Protein 6GH8 (pdb70)

Solvent-accessible surface area: 24802 Å² total; per-residue (Å²): 207,33,22,49,86,91,142,143,28,0,10,22,8,40,59,68,76,124,129,30,145,27,97,14,7,52,85,102,110,7,68,84,73,13,126,99,4,29,41,40,18,141,120,11,44,156,124,1,38,121,31,32,16,6,0,7,12,6,2,23,18,70,76,102,96,29,3,4,3,1,21,0,22,152,70,0,43,65,86,0,41,92,0,0,61,72,67,13,106,98,9,129,15,50,72,114,85,17,0,12,10,42,4,37,78,114,112,55,40,156,226,75,95,126,24,32,39,143,51,68,0,119,111,45,14,144,4,53,0,32,47,40,85,143,93,3,58,46,134,27,98,0,92,15,31,0,61,9,57,99,121,118,48,87,0,14,0,58,22,63,117,94,6,50,0,0,60,12,98,20,150,41,0,17,0,6,0,46,34,15,72,50,107,98,16,113,92,63,12,84,46,21,3,68,139,25,12,107,78,16,88,1,70,36,25,48,0,5,0,52,0,24,6,26,108,36,51,51,2,4,0,0,10,1,82,16,51,37,104,227,215,45,27,72,74,126,140,149,32,2,21,20,6,34,57,69,81,116,131,28,136,34,110,16,8,50,90,101,115,6,70,86,65,12,132,110,2,26,61,51,12,171,127,6,46,162,124,2,37,104,29,33,15,9,0,5,9,9,2,21,26,74,78,95,99,28,2,3,2,0,21,0,20,146,76,1,45,77,118,0,45,120,1,1,64,84,60,28,110,101,8,122,13,50,63,114,88,16,0,14,2,30,1,40,74,128,105,56,34,185,236,71,82,124,25,27,38,142,42,60,1,149,113,51,12,138,3,52,0,28,45,38,94,138,94,2,56,44,131,32,92,0,87,14,31,0,58,9,49,98,120,119,44,79,0,14,0,58,23,66,117,99,6,51,0,0,61,10,92,21,145,44,0,18,0,8,0,43,32,14,65,54,115,96,16,115,88,64,11,91,47,21,2,70,139,25,11,105,74,20,87,1,82,34,22,58,0,6,0,55,0,27,6,20,108,28,55,53,2,4,0,0,15,2,86,18,58,42,93,221

Foldseek 3Di:
DQWDWDDLKIKHKDKFADDDPFDADPLVLLCVQDVVVNVVVVVLVVQLPDADPPWGWGFDSDDQWGKTKTAAAPVSQPSNQSSSCVRDVPDHDDHNIMIMITIGNRHGDD/DPDPAEEEEEFQPKDKHWAVPAQFWHDAFDKYKYKYFYPDWVWKKKKAWDQAAAFDDDVLPAWWKWKAADDDPPHHTPDIDHHRGDDHMDIHPTGMMMMITGHHDDDTHSHIMMMMHIDD/DQWDFDDLKIKDKDKFQDDDPFAADDLVLLCVLPVVVSVVVVVLVVQLPDADPPWGWGFDSDDQWGKTKTACAPVSQVSNQSSVCVRDPPDHYDHNIMIMITMHNRDGDD/DPDQAEEEEEFQPKDKHWAVPAQPWHDAFDKYKYKYFYPDWVWKKKKAWDFAAAFDDDVLPAWWKWKAAAGDPPGHTPDIDHHRGDDGMDIHPIGMMMMITGHHHDDIHSHIMMMMHIDD

Secondary structure (DSSP, 8-state):
---SS-EEEETTS-EEEE-TTTTSPPPSS-EEEEEEE-SSTT--EEEEE-S--BB--STTSSSEEEEEESSSTTSEEEEEE-BSS----EE-SSSEEEEEEE--SS----B-EEEEEE--/--EEE-SS-EEEEEEE-SPP-PEEP-HHHHHHH-HHHHHHHHHHHHHH----TTS-EEE---SSSEEEEEEE-TTHHHHHHHHHHHH-SS----TTEEEEEEEESS----/---SS-EEEETTS-EEEE-TTTTSPPPSS-EEEEEEE-SSTT--EEEEE-S--BB--STTSSSEEEEESSSSTTSPEEEEE-BSS----EE-SSSEEEEEEE--SS----B-EEEEEE--/--EEE-SS-EEEEEEE-SPP-PEEP-HHHHHHH-HHHHHHHHHHHHHH----TTS-EEE---SSSEEEEEEE-TTHHHHHHHHHHHH-SS----SSEEEEEEEESS----

Organism: Homo sapiens (NCBI:txid9606)

GO terms:
  GO:0042802 identical protein binding (F, IPI)
  GO:0005576 extracellular region (C, EXP)
  GO:0005021 vascular endothelial growth factor receptor activity (F, TAS)
  GO:0016020 membrane (C, TAS)
  GO:0038023 signaling receptor activity (F, TAS)
  GO:0007411 axon guidance (P, TAS)
  GO:0005886 plasma membrane (C, TAS)
  GO:0005515 protein binding (F, IPI)
  GO:0001938 positive regulation of endothelial cell proliferation (P, TAS)
  GO:0010595 positive regulation of endothelial cell migration (P, TAS)
  GO:0019838 growth factor binding (F, TAS)

InterPro domains:
  IPR000421 Coagulation factor 5/8, C-terminal domain [PF00754] (292-424)
  IPR000421 Coagulation factor 5/8, C-terminal domain [PF00754] (449-589)
  IPR000421 Coagulation factor 5/8, C-terminal domain [PS01285] (317-346)
  IPR000421 Coagulation factor 5/8, C-terminal domain [PS01285] (473-505)
  IPR000421 Coagulation factor 5/8, C-terminal domain [PS01286] (411-427)
  IPR000421 Coagulation factor 5/8, C-terminal domain [PS01286] (575-592)
  IPR000421 Coagulation factor 5/8, C-terminal domain [PS50022] (277-427)
  IPR000421 Coagulation factor 5/8, C-terminal domain [PS50022] (434-592)
  IPR000421 Coagulation factor 5/8, C-terminal domain [SM00231] (276-427)
  IPR000421 Coagulation factor 5/8, C-terminal domain [SM00231] (433-592)
  IPR000421 Coagulation factor 5/8, C-terminal domain [cd00057] (280-426)
  IPR000421 Coagulation factor 5/8, C-terminal domain [cd0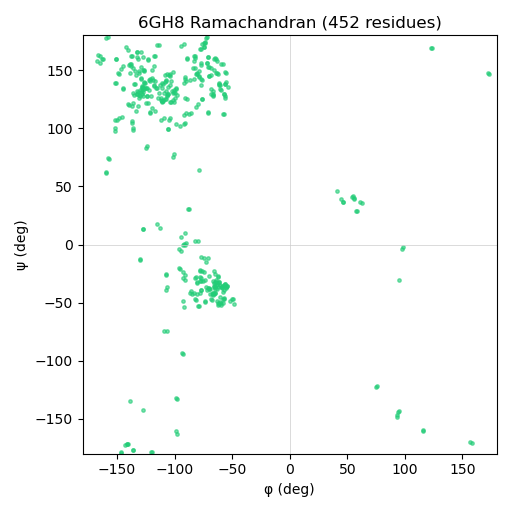0057] (438-591)
  IPR000859 CUB domain [PF00431] (28-139)
  IPR000859 CUB domain [PF00431] (149-264)
  IPR000859 CUB domain [PS01180] (28-142)
  IPR000859 CUB domain [PS01180] (149-267)
  IPR000859 CUB domain [SM00042] (28-142)
  IPR000859 CUB domain [SM00042] (149-267)
  IPR000859 CUB domain [cd00041] (28-141)
  IPR000859 CUB domain [cd00041] (149-265)

B-factor: mean 74.28, std 24.52, range [23.92, 210.05]

Nearest PDB structures (foldseek):
  6gh8-assembly2_C  TM=1.008E+00  e=5.797E-25  Homo sapiens
  2qql-assembly1_A  TM=9.883E-01  e=3.491E-21  Homo sapiens
  2qqk-assembly1_A  TM=9.913E-01  e=2.474E-20  Homo sapiens
  4gza-assembly1_H-2  TM=9.848E-01  e=1.411E-16  Mus musculus
  7m0r-assembly1_F  TM=9.888E-01  e=5.802E-16  Mus musculus

Sequence (460 aa):
QHCIQHNHSSITFSLLTNKSDLEKCNFTRLQAVDRVIFDLFREFHHRVGDFPVTSDLKCSHNTSYRVIEYEVTKESLPRLQEAVSTLFPDLHLSEDRFLQIQAHDDKNCTLGSPCGGRLNSKDAGYITSPGYPQDYPSHQNCEWIVYAPEPNQKIVLNFNPHFEIEKHDCKYDFIEIRDGDSESADLLGKHCGNIAPPTIISSGSMLYIRFTSDYARQGAGFSLRYEIFKQHCIQHNHSSITFSLLTNKSDLEKCNFTRLQAVDRVIFDLFREFHHRVGDFPVTSDLKCSHNTSYRVIEYEVTKESLPRLQEAVSTLFPDLHLSEDRFLQIQAHDDKNCTLGSPCGGRLNSKDAGYITSPGYPQDY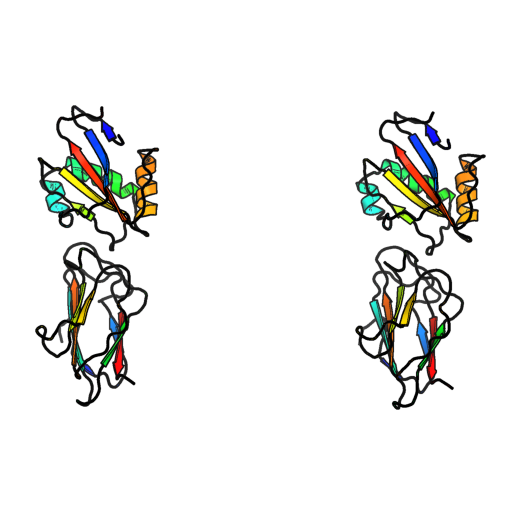PSHQNCEWIVYAPEPNQKIVLNFNPHFEIEKHDCKYDFIEIRDGDSESADLLGKHCGNIAPPTIISSGSMLYIRFTSDYARQGAGFSLRYEIFK

CATH classification: 2.60.120.290

Radius of gyration: 45.16 Å; Cα contacts (8 Å, |Δi|>4): 1069; chains: 4; bounding box: 104×72×84 Å

Structure (mmCIF, N/CA/C/O backbone):
data_6GH8
#
_entry.id   6GH8
#
_cell.length_a   141.808
_cell.length_b   59.294
_cell.length_c   83.567
_cell.angle_alpha   90.00
_cell.angle_beta   90.00
_cell.angle_gamma   90.00
#
_symmetry.space_group_name_H-M   'P 21 21 2'
#
loop_
_entity.id
_entity.type
_entity.pdbx_description
1 polymer Glycoprotein
2 polymer Neuropilin-2
3 non-polymer 2-acetamido-2-deoxy-beta-D-glucopyranose
4 non-polymer 'CALCIUM ION'
5 water water
#
loop_
_atom_site.group_PDB
_atom_site.id
_atom_site.type_symbol
_atom_site.label_atom_id
_atom_site.label_alt_id
_atom_site.label_comp_id
_atom_site.label_asym_id
_atom_site.label_entity_id
_atom_site.label_seq_id
_atom_site.pdbx_PDB_ins_code
_atom_site.Cartn_x
_atom_site.Cartn_y
_atom_site.Cartn_z
_atom_site.occupancy
_atom_site.B_iso_or_equiv
_atom_site.auth_seq_id
_atom_site.auth_comp_id
_atom_site.auth_asym_id
_atom_site.auth_atom_id
_atom_site.pdbx_PDB_model_num
ATOM 1 N N . GLN A 1 27 ? 92.723 -0.781 66.054 1.00 86.37 87 GLN D N 1
ATOM 2 C CA . GLN A 1 27 ? 91.530 -0.427 66.816 1.00 85.53 87 GLN D CA 1
ATOM 3 C C . GLN A 1 27 ? 90.624 -1.637 67.021 1.00 82.43 87 GLN D C 1
ATOM 4 O O . GLN A 1 27 ? 90.392 -2.067 68.153 1.00 83.02 87 GLN D O 1
ATOM 10 N N . HIS A 1 28 ? 90.125 -2.188 65.915 1.00 81.61 88 HIS D N 1
ATOM 11 C CA . HIS A 1 28 ? 89.274 -3.372 65.945 1.00 80.91 88 HIS D CA 1
ATOM 12 C C . HIS A 1 28 ? 90.191 -4.588 65.952 1.00 80.90 88 HIS D C 1
ATOM 13 O O . HIS A 1 28 ? 90.892 -4.860 64.972 1.00 81.52 88 HIS D O 1
ATOM 20 N N . CYS A 1 29 ? 90.181 -5.310 67.064 1.00 83.82 89 CYS D N 1
ATOM 21 C CA . CYS A 1 29 ? 91.180 -6.323 67.347 1.00 90.97 89 CYS D CA 1
ATOM 22 C C . CYS A 1 29 ? 90.683 -7.254 68.446 1.00 89.56 89 CYS D C 1
ATOM 23 O O . CYS A 1 29 ? 89.792 -6.907 69.228 1.00 83.72 89 CYS D O 1
ATOM 26 N N . ILE A 1 30 ? 91.287 -8.442 68.496 1.00 90.92 90 ILE D N 1
ATOM 27 C CA . ILE A 1 30 ? 91.037 -9.425 69.545 1.00 91.74 90 ILE D CA 1
ATOM 28 C C . ILE A 1 30 ? 92.373 -9.824 70.156 1.00 93.52 90 ILE D C 1
ATOM 29 O O . ILE A 1 30 ? 93.396 -9.860 69.464 1.00 93.33 90 ILE D O 1
ATOM 34 N N . GLN A 1 31 ? 92.379 -9.980 71.477 1.00 95.60 91 GLN D N 1
ATOM 35 C CA . GLN A 1 31 ? 93.585 -10.193 72.267 1.00 97.69 91 GLN D CA 1
ATOM 36 C C . GLN A 1 31 ? 93.722 -11.662 72.645 1.00 100.98 91 GLN D C 1
ATOM 37 O O . GLN A 1 31 ? 92.772 -12.264 73.156 1.00 99.79 91 GLN D O 1
ATOM 43 N N . HIS A 1 32 ? 94.916 -12.223 72.436 1.00 106.78 92 HIS D N 1
ATOM 44 C CA . HIS A 1 32 ? 95.211 -13.555 72.947 1.00 111.99 92 HIS D CA 1
ATOM 45 C C . HIS A 1 32 ? 96.510 -13.456 73.734 1.00 118.33 92 HIS D C 1
ATOM 46 O O . HIS A 1 32 ? 96.741 -12.433 74.387 1.00 116.46 92 HIS D O 1
ATOM 53 N N . ASN A 1 33 ? 97.380 -14.462 73.676 1.00 125.25 93 ASN D N 1
ATOM 54 C CA . ASN A 1 33 ? 98.452 -14.585 74.666 1.00 133.52 93 ASN D CA 1
ATOM 55 C C . ASN A 1 33 ? 99.716 -14.007 74.037 1.00 141.32 93 ASN D C 1
ATOM 56 O O . ASN A 1 33 ? 100.374 -14.671 73.232 1.00 146.76 93 ASN D O 1
ATOM 61 N N . HIS A 1 34 ? 100.079 -12.784 74.452 1.00 140.34 94 HIS D N 1
ATOM 62 C CA . HIS A 1 34 ? 101.106 -11.996 73.770 1.00 141.64 94 HIS D CA 1
ATOM 63 C C . HIS A 1 34 ? 100.972 -12.108 72.258 1.00 140.16 94 HIS D C 1
ATOM 64 O O . HIS A 1 34 ? 101.965 -12.314 71.553 1.00 143.96 94 HIS D O 1
ATOM 71 N N . SER A 1 35 ? 99.747 -11.968 71.756 1.00 134.70 95 SER D N 1
ATOM 72 C CA . SER A 1 35 ? 99.503 -11.882 70.323 1.00 128.23 95 SER D CA 1
ATOM 73 C C . SER A 1 35 ? 98.094 -11.367 70.101 1.00 116.17 95 SER D C 1
ATOM 74 O O . SER A 1 35 ? 97.222 -11.501 70.961 1.00 114.04 95 SER D O 1
ATOM 77 N N . SER A 1 36 ? 97.884 -10.782 68.927 1.00 91.19 96 SER D N 1
ATOM 78 C CA . SER A 1 36 ? 96.635 -10.110 68.618 1.00 89.65 96 SER D CA 1
ATOM 79 C C . SER A 1 36 ? 96.309 -10.255 67.139 1.00 82.06 96 SER D C 1
ATOM 80 O O . SER A 1 36 ? 97.207 -10.387 66.293 1.00 80.98 96 SER D O 1
ATOM 83 N N . ILE A 1 37 ? 95.006 -10.242 66.839 1.00 77.22 97 ILE D N 1
ATOM 84 C CA . ILE A 1 37 ? 94.498 -10.367 65.476 1.00 79.79 97 ILE D CA 1
ATOM 85 C C . ILE A 1 37 ? 93.685 -9.111 65.224 1.00 81.94 97 ILE D C 1
ATOM 86 O O . ILE A 1 37 ? 92.636 -8.910 65.854 1.00 81.65 97 ILE D O 1
ATOM 91 N N . THR A 1 38 ? 94.157 -8.267 64.316 1.00 83.91 98 THR D N 1
ATOM 92 C CA . THR A 1 38 ? 93.513 -6.989 64.032 1.00 82.88 98 THR D CA 1
ATOM 93 C C . THR A 1 38 ? 92.732 -7.073 62.725 1.00 82.78 98 THR D C 1
ATOM 94 O O . THR A 1 38 ? 93.190 -7.685 61.759 1.00 81.93 98 THR D O 1
ATOM 98 N N . PHE A 1 39 ? 91.553 -6.456 62.701 1.00 80.75 99 PHE D N 1
ATOM 99 C CA . PHE A 1 39 ? 90.746 -6.335 61.492 1.00 80.06 99 PHE D CA 1
ATOM 100 C C . PHE A 1 39 ? 90.812 -4.894 60.997 1.00 80.54 99 PHE D C 1
ATOM 101 O O . PHE A 1 39 ? 90.566 -3.955 61.761 1.00 85.57 99 PHE D O 1
ATOM 109 N N . SER A 1 40 ? 91.147 -4.720 59.721 1.00 77.80 100 SER D N 1
ATOM 110 C CA . SER A 1 40 ? 91.363 -3.391 59.173 1.00 75.31 100 SER D CA 1
ATOM 111 C C . SER A 1 40 ? 90.724 -3.289 57.795 1.00 70.25 100 SER D C 1
ATOM 112 O O . SER A 1 40 ? 90.530 -4.288 57.096 1.00 70.83 100 SER D O 1
ATOM 115 N N . LEU A 1 41 ? 90.398 -2.055 57.414 1.00 62.53 101 LEU D N 1
ATOM 116 C CA . LEU A 1 41 ? 89.836 -1.736 56.108 1.00 57.73 101 LEU D CA 1
ATOM 117 C C . LEU A 1 41 ? 90.883 -0.969 55.312 1.00 63.26 101 LEU D C 1
ATOM 118 O O . LEU A 1 41 ? 91.367 0.076 55.764 1.00 76.08 101 LEU D O 1
ATOM 123 N N . LEU A 1 42 ? 91.227 -1.481 54.135 1.00 54.31 102 LEU D N 1
ATOM 124 C CA . LEU A 1 42 ? 92.208 -0.855 53.265 1.00 59.42 102 LEU D CA 1
ATOM 125 C C . LEU A 1 42 ? 91.585 -0.577 51.902 1.00 62.06 102 LEU D C 1
ATOM 126 O O . LEU A 1 42 ? 90.571 -1.170 51.522 1.00 64.48 102 LEU D O 1
ATOM 131 N N . THR A 1 43 ? 92.205 0.347 51.172 1.00 57.92 103 THR D N 1
ATOM 132 C CA . THR A 1 43 ? 91.665 0.838 49.911 1.00 61.38 103 THR D CA 1
ATOM 133 C C . THR A 1 43 ? 92.411 0.344 48.686 1.00 52.98 103 THR D C 1
ATOM 134 O O . THR A 1 43 ? 91.781 0.047 47.669 1.00 56.38 103 THR D O 1
ATOM 138 N N . ASN A 1 44 ? 93.736 0.254 48.748 1.00 54.93 104 ASN D N 1
ATOM 139 C CA . ASN A 1 44 ? 94.515 -0.103 47.572 1.00 63.76 104 ASN D CA 1
ATOM 140 C C . ASN A 1 44 ? 94.506 -1.610 47.357 1.00 65.01 104 ASN D C 1
ATOM 141 O O . ASN A 1 44 ? 94.448 -2.397 48.307 1.00 61.21 104 ASN D O 1
ATOM 146 N N . LYS A 1 45 ? 94.544 -2.005 46.087 1.00 66.07 105 LYS D N 1
ATOM 147 C CA . LYS A 1 45 ? 94.616 -3.416 45.742 1.00 70.55 105 LYS D CA 1
ATOM 148 C C . LYS A 1 45 ? 95.952 -4.002 46.177 1.00 77.07 105 LYS D C 1
ATOM 149 O O . LYS A 1 45 ? 97.015 -3.456 45.864 1.00 85.28 105 LYS D O 1
ATOM 155 N N . SER A 1 46 ? 95.895 -5.109 46.908 1.00 72.97 106 SER D N 1
ATOM 156 C CA . SER A 1 46 ? 97.098 -5.818 47.307 1.00 74.10 106 SER D CA 1
ATOM 157 C C . SER A 1 46 ? 97.580 -6.718 46.174 1.00 71.80 106 SER D C 1
ATOM 158 O O . SER A 1 46 ? 96.832 -7.062 45.254 1.00 67.96 106 SER D O 1
ATOM 161 N N . ASP A 1 47 ? 98.853 -7.094 46.250 1.00 76.68 107 ASP D N 1
ATOM 162 C CA . ASP A 1 47 ? 99.470 -7.988 45.282 1.00 76.51 107 ASP D CA 1
ATOM 163 C C . ASP A 1 47 ? 99.371 -9.449 45.697 1.00 68.48 107 ASP D C 1
ATOM 164 O O . ASP A 1 47 ? 100.011 -10.301 45.074 1.00 72.63 107 ASP D O 1
ATOM 169 N N . LEU A 1 48 ? 98.593 -9.751 46.733 1.00 65.53 108 LEU D N 1
ATOM 170 C CA . LEU A 1 48 ? 98.473 -11.116 47.224 1.00 74.60 108 LEU D CA 1
ATOM 171 C C . LEU A 1 48 ? 97.810 -12.013 46.184 1.00 79.22 108 LEU D C 1
ATOM 172 O O . LEU A 1 48 ? 96.993 -11.564 45.375 1.00 82.36 108 LEU D O 1
ATOM 177 N N . GLU A 1 49 ? 98.179 -13.294 46.204 1.00 79.46 109 GLU D N 1
ATOM 178 C CA . GLU A 1 49 ? 97.583 -14.288 45.323 1.00 74.48 109 GLU D CA 1
ATOM 179 C C . GLU A 1 49 ? 96.433 -15.000 46.035 1.00 64.88 109 GLU D C 1
ATOM 180 O O . GLU A 1 49 ? 96.232 -14.851 47.241 1.00 65.19 109 GLU D O 1
ATOM 186 N N . LYS A 1 50 ? 95.683 -15.800 45.272 1.00 59.24 110 LYS D N 1
ATOM 187 C CA . LYS A 1 50 ? 94.557 -16.539 45.831 1.00 54.88 110 LYS D CA 1
ATOM 188 C C . LYS A 1 50 ? 95.009 -17.406 46.996 1.00 56.48 110 LYS D C 1
ATOM 189 O O . LYS A 1 50 ? 96.143 -17.890 47.041 1.00 59.88 110 LYS D O 1
ATOM 195 N N . CYS A 1 51 ? 94.111 -17.589 47.954 1.00 55.04 111 CYS D N 1
ATOM 196 C CA . CYS A 1 51 ? 94.394 -18.486 49.059 1.00 63.45 111 CYS D CA 1
ATOM 197 C C . CYS A 1 51 ? 94.480 -19.916 48.551 1.00 62.23 111 CYS D C 1
ATOM 198 O O . CYS A 1 51 ? 93.628 -20.363 47.778 1.00 52.97 111 CYS D O 1
ATOM 201 N N . ASN A 1 52 ? 95.530 -20.613 48.972 1.00 70.42 112 ASN D N 1
ATOM 202 C CA . ASN A 1 52 ? 95.680 -22.060 48.848 1.00 76.95 112 ASN D CA 1
ATOM 203 C C . ASN A 1 52 ? 95.469 -22.615 50.254 1.00 75.06 112 ASN D C 1
ATOM 204 O O . ASN A 1 52 ? 96.384 -22.596 51.082 1.00 78.60 112 ASN D O 1
ATOM 209 N N . PHE A 1 53 ? 94.255 -23.106 50.516 1.00 71.30 113 PHE D N 1
ATOM 210 C CA . PHE A 1 53 ? 93.872 -23.457 51.880 1.00 80.76 113 PHE D CA 1
ATOM 211 C C . PHE A 1 53 ? 94.685 -24.630 52.420 1.00 89.60 113 PHE D C 1
ATOM 212 O O . PHE A 1 53 ? 95.007 -24.662 53.613 1.00 95.06 113 PHE D O 1
ATOM 220 N N . THR A 1 54 ? 95.020 -25.608 51.571 1.00 90.37 114 THR D N 1
ATOM 221 C CA . THR A 1 54 ? 95.855 -26.708 52.044 1.00 97.66 114 THR D CA 1
ATOM 222 C C . THR A 1 54 ? 97.239 -26.201 52.418 1.00 93.53 114 THR D C 1
ATOM 223 O O . THR A 1 54 ? 97.792 -26.587 53.455 1.00 102.33 114 THR D O 1
ATOM 227 N N . ARG A 1 55 ? 97.802 -25.312 51.599 1.00 80.31 115 ARG D N 1
ATOM 228 C CA . ARG A 1 55 ? 99.081 -24.707 51.950 1.00 77.55 115 ARG D CA 1
ATOM 229 C C . ARG A 1 55 ? 98.936 -23.792 53.154 1.00 76.28 115 ARG D C 1
ATOM 230 O O . ARG A 1 55 ? 99.782 -23.805 54.055 1.00 76.43 115 ARG D O 1
ATOM 238 N N . LEU A 1 56 ? 97.867 -22.995 53.185 1.00 72.61 116 LEU D N 1
ATOM 239 C CA . LEU A 1 56 ? 97.668 -22.060 54.284 1.00 74.79 116 LEU D CA 1
ATOM 240 C C . LEU A 1 56 ? 97.426 -22.788 55.600 1.00 77.57 116 LEU D C 1
ATOM 241 O O . LEU A 1 56 ? 97.830 -22.298 56.661 1.00 75.92 116 LEU D O 1
ATOM 246 N N . GLN A 1 57 ? 96.772 -23.950 55.549 1.00 85.46 117 GLN D N 1
ATOM 247 C CA . GLN A 1 57 ? 96.630 -24.791 56.735 1.00 91.50 117 GLN D CA 1
ATOM 248 C C . GLN A 1 57 ? 97.982 -25.278 57.246 1.00 86.73 117 GLN D C 1
ATOM 249 O O . GLN A 1 57 ? 98.279 -25.178 58.441 1.00 90.51 117 GLN D O 1
ATOM 255 N N . ALA A 1 58 ? 98.814 -25.813 56.353 1.00 86.98 118 ALA D N 1
ATOM 256 C CA . ALA A 1 58 ? 100.054 -26.453 56.786 1.00 92.43 118 ALA D CA 1
ATOM 257 C C . ALA A 1 58 ? 101.054 -25.442 57.335 1.00 96.82 118 ALA D C 1
ATOM 258 O O . ALA A 1 58 ? 101.752 -25.725 58.316 1.00 100.45 118 ALA D O 1
ATOM 260 N N . VAL A 1 59 ? 101.132 -24.258 56.730 1.00 90.78 119 VAL D N 1
ATOM 261 C CA . VAL A 1 59 ? 102.163 -23.300 57.117 1.00 93.72 119 VAL D CA 1
ATOM 262 C C . VAL A 1 59 ? 101.804 -22.598 58.423 1.00 95.64 119 VAL D C 1
ATOM 263 O O . VAL A 1 59 ? 102.674 -22.357 59.268 1.00 101.90 119 VAL D O 1
ATOM 267 N N . ASP A 1 60 ? 100.527 -22.264 58.622 1.00 93.50 120 ASP D N 1
ATOM 268 C CA . ASP A 1 60 ? 100.116 -21.567 59.840 1.00 93.92 120 ASP D CA 1
ATOM 269 C C . ASP A 1 60 ? 98.662 -21.951 60.114 1.00 95.50 120 ASP D C 1
ATOM 270 O O . ASP A 1 60 ? 97.745 -21.405 59.492 1.00 87.06 120 ASP D O 1
ATOM 275 N N . ARG A 1 61 ? 98.465 -22.892 61.044 1.00 98.82 121 ARG D N 1
ATOM 276 C CA . ARG A 1 61 ? 97.130 -23.378 61.371 1.00 101.05 121 ARG D CA 1
ATOM 277 C C . ARG A 1 61 ? 96.326 -22.384 62.196 1.00 93.60 121 ARG D C 1
ATOM 278 O O . ARG A 1 61 ? 95.092 -22.440 62.175 1.00 89.01 121 ARG D O 1
ATOM 286 N N . VAL A 1 62 ? 96.995 -21.482 62.917 1.00 91.93 122 VAL D N 1
ATOM 287 C CA . VAL A 1 62 ? 96.286 -20.497 63.732 1.00 88.95 122 VAL D CA 1
ATOM 288 C C . VAL A 1 62 ? 95.433 -19.592 62.851 1.00 80.49 122 VAL D C 1
ATOM 289 O O . VAL A 1 62 ? 94.239 -19.395 63.106 1.00 80.09 122 VAL D O 1
ATOM 293 N N . ILE A 1 63 ? 96.032 -19.027 61.799 1.00 75.15 123 ILE D N 1
ATOM 294 C CA . ILE A 1 63 ? 95.272 -18.170 60.892 1.00 70.45 123 ILE D CA 1
ATOM 295 C C . ILE A 1 63 ? 94.191 -18.955 60.161 1.00 72.64 123 ILE D C 1
ATOM 296 O O . ILE A 1 63 ? 93.182 -18.378 59.742 1.00 68.78 123 ILE D O 1
ATOM 301 N N . PHE A 1 64 ? 94.366 -20.273 60.002 1.00 78.21 124 PHE D N 1
ATOM 302 C CA . PHE A 1 64 ? 93.393 -21.045 59.232 1.00 75.04 124 PHE D CA 1
ATOM 303 C C . PHE A 1 64 ? 92.162 -21.388 60.060 1.00 78.06 124 PHE D C 1
ATOM 304 O O . PHE A 1 64 ? 91.034 -21.297 59.564 1.00 67.81 124 PHE D O 1
ATOM 312 N N . ASP A 1 65 ? 92.352 -21.785 61.321 1.00 79.26 125 ASP D N 1
ATOM 313 C CA . ASP A 1 65 ? 91.197 -22.078 62.163 1.00 87.43 125 ASP D CA 1
ATOM 314 C C . ASP A 1 65 ? 90.463 -20.805 62.556 1.00 86.06 125 ASP D C 1
ATOM 315 O O . ASP A 1 65 ? 89.227 -20.785 62.599 1.00 88.25 125 ASP D O 1
ATOM 320 N N . LEU A 1 66 ? 91.203 -19.736 62.854 1.00 82.49 126 LEU D N 1
ATOM 321 C CA . LEU A 1 66 ? 90.588 -18.416 62.951 1.00 70.04 126 LEU D CA 1
ATOM 322 C C . LEU A 1 66 ? 89.767 -18.113 61.707 1.00 60.67 126 LEU D C 1
ATOM 323 O O . LEU A 1 66 ? 88.612 -17.682 61.795 1.00 61.68 126 LEU D O 1
ATOM 328 N N . PHE A 1 67 ? 90.363 -18.332 60.534 1.00 59.25 127 PHE D N 1
ATOM 329 C CA . PHE A 1 67 ? 89.685 -18.050 59.276 1.00 58.95 127 PHE D CA 1
ATOM 330 C C . PHE A 1 67 ? 88.370 -18.814 59.188 1.00 69.38 127 PHE D C 1
ATOM 331 O O . PHE A 1 67 ? 87.328 -18.245 58.843 1.00 71.66 127 PHE D O 1
ATOM 339 N N . ARG A 1 68 ? 88.390 -20.099 59.538 1.00 73.99 128 ARG D N 1
ATOM 340 C CA . ARG A 1 68 ? 87.197 -20.914 59.357 1.00 78.16 128 ARG D CA 1
ATOM 341 C C . ARG A 1 68 ? 86.167 -20.649 60.446 1.00 78.13 128 ARG D C 1
ATOM 342 O O . ARG A 1 68 ? 84.968 -20.884 60.237 1.00 77.46 128 ARG D O 1
ATOM 350 N N . GLU A 1 69 ? 86.598 -20.136 61.601 1.00 78.98 129 GLU D N 1
ATOM 351 C CA . GLU A 1 69 ? 85.628 -19.630 62.562 1.00 77.57 129 GLU D CA 1
ATOM 352 C C . GLU A 1 69 ? 84.943 -18.387 62.012 1.00 71.29 129 GLU D C 1
ATOM 353 O O . GLU A 1 69 ? 83.713 -18.271 62.058 1.00 70.60 129 GLU D O 1
ATOM 359 N N . PHE A 1 70 ? 85.730 -17.445 61.486 1.00 66.92 130 PHE D N 1
ATOM 360 C CA . PHE A 1 70 ? 85.159 -16.252 60.874 1.00 60.03 130 PHE D CA 1
ATOM 361 C C . PHE A 1 70 ? 84.279 -16.620 59.682 1.00 61.26 130 PHE D C 1
ATOM 362 O O . PHE A 1 70 ? 83.124 -16.186 59.586 1.00 55.96 130 PHE D O 1
ATOM 370 N N . HIS A 1 71 ? 84.821 -17.426 58.760 1.00 66.61 131 HIS D N 1
ATOM 371 C CA . HIS A 1 71 ? 84.154 -17.686 57.486 1.00 64.07 131 HIS D CA 1
ATOM 372 C C . HIS A 1 71 ? 82.807 -18.368 57.649 1.00 71.58 131 HIS D C 1
ATOM 373 O O . HIS A 1 71 ? 81.896 -18.123 56.851 1.00 72.64 131 HIS D O 1
ATOM 380 N N . HIS A 1 72 ? 82.653 -19.227 58.654 1.00 78.24 132 HIS D N 1
ATOM 381 C CA . HIS A 1 72 ? 81.353 -19.849 58.858 1.00 82.58 132 HIS D CA 1
ATOM 382 C C . HIS A 1 72 ? 80.302 -18.815 59.232 1.00 84.73 132 HIS D C 1
ATOM 383 O O . HIS A 1 72 ? 79.141 -18.921 58.816 1.00 86.42 132 HIS D O 1
ATOM 390 N N . ARG A 1 73 ? 80.689 -17.797 60.005 1.00 81.90 133 ARG D N 1
ATOM 391 C CA . ARG A 1 73 ? 79.785 -16.676 60.241 1.00 73.45 133 ARG D CA 1
ATOM 392 C C . ARG A 1 73 ? 79.511 -15.912 58.956 1.00 62.90 133 ARG D C 1
ATOM 393 O O . ARG A 1 73 ? 78.394 -15.426 58.746 1.00 66.26 133 ARG D O 1
ATOM 401 N N . VAL A 1 74 ? 80.522 -15.777 58.095 1.00 76.78 134 VAL D N 1
ATOM 402 C CA . VAL A 1 74 ? 80.330 -15.051 56.844 1.00 64.12 134 VAL D CA 1
ATOM 403 C C . VAL A 1 74 ? 79.282 -15.749 55.991 1.00 78.67 134 VAL D C 1
ATOM 404 O O . VAL A 1 74 ? 78.478 -15.098 55.313 1.00 64.87 134 VAL D O 1
ATOM 408 N N . GLY A 1 75 ? 79.264 -17.079 56.022 1.00 73.05 135 GLY D N 1
ATOM 409 C CA . GLY A 1 75 ? 78.341 -17.842 55.209 1.00 79.22 135 GLY D CA 1
ATOM 410 C C . GLY A 1 75 ? 78.723 -17.889 53.746 1.00 80.26 135 GLY D C 1
ATOM 411 O O . GLY A 1 75 ? 79.819 -18.334 53.395 1.00 80.68 135 GLY D O 1
ATOM 412 N N . ASP A 1 76 ? 77.821 -17.434 52.885 1.00 80.31 136 ASP D N 1
ATOM 413 C CA . ASP A 1 76 ? 78.035 -17.487 51.446 1.00 78.03 136 ASP D CA 1
ATOM 414 C C . ASP A 1 76 ? 78.903 -16.307 51.019 1.00 75.56 136 ASP D C 1
ATOM 415 O O . ASP A 1 76 ? 78.509 -15.149 51.191 1.00 79.86 136 ASP D O 1
ATOM 420 N N . PHE A 1 77 ? 80.078 -16.595 50.457 1.00 73.01 137 PHE D N 1
ATOM 421 C CA . PHE A 1 77 ? 80.973 -15.569 49.931 1.00 68.83 137 PHE D CA 1
ATOM 422 C C . PHE A 1 77 ? 81.027 -15.684 48.416 1.00 68.48 137 PHE D C 1
ATOM 423 O O . PHE A 1 77 ? 81.352 -16.763 47.899 1.00 73.68 137 PHE D O 1
ATOM 431 N N . PRO A 1 78 ? 80.721 -14.621 47.672 1.00 62.51 138 PRO D N 1
ATOM 432 C CA . PRO A 1 78 ? 80.624 -14.744 46.212 1.00 59.40 138 PRO D CA 1
ATOM 433 C C . PRO A 1 78 ? 81.938 -15.190 45.589 1.00 57.98 138 PRO D C 1
ATOM 434 O O . PRO A 1 78 ? 83.017 -14.731 45.968 1.00 61.36 138 PRO D O 1
ATOM 438 N N . VAL A 1 79 ? 81.836 -16.115 44.633 1.00 57.44 139 VAL D N 1
ATOM 439 C CA . VAL A 1 79 ? 83.028 -16.591 43.941 1.00 61.08 139 VAL D CA 1
ATOM 440 C C . VAL A 1 79 ? 83.681 -15.458 43.160 1.00 56.63 139 VAL D C 1
ATOM 441 O O . VAL A 1 79 ? 84.912 -15.394 43.050 1.00 56.61 139 VAL D O 1
ATOM 445 N N . THR A 1 80 ? 82.883 -14.520 42.649 1.00 56.04 140 THR D N 1
ATOM 446 C CA . THR A 1 80 ? 83.411 -13.395 41.887 1.00 59.32 140 THR D CA 1
ATOM 447 C C . THR A 1 80 ? 83.799 -12.217 42.769 1.00 53.97 140 THR D C 1
ATOM 448 O O . THR A 1 80 ? 83.719 -11.066 42.328 1.00 56.61 140 THR D O 1
ATOM 452 N N . SER A 1 81 ? 84.219 -12.478 44.003 1.00 53.42 141 SER D N 1
ATOM 453 C CA . SER A 1 81 ? 84.925 -11.511 44.828 1.00 52.90 141 SER D CA 1
ATOM 454 C C . SER A 1 81 ? 86.219 -12.157 45.288 1.00 53.47 141 SER D C 1
ATOM 455 O O . SER A 1 81 ? 86.214 -13.314 45.723 1.00 64.02 141 SER D O 1
ATOM 458 N N . ASP A 1 82 ? 87.320 -11.418 45.195 1.00 54.24 142 ASP D N 1
ATOM 459 C CA . ASP A 1 82 ? 88.622 -12.010 45.441 1.00 55.44 142 ASP D CA 1
ATOM 460 C C . ASP A 1 82 ? 88.777 -12.338 46.918 1.00 55.13 142 ASP D C 1
ATOM 461 O O . ASP A 1 82 ? 88.152 -11.725 47.785 1.00 54.40 142 ASP D O 1
ATOM 466 N N . LEU A 1 83 ? 89.600 -13.343 47.196 1.00 54.65 143 LEU D N 1
ATOM 467 C CA . LEU A 1 83 ? 89.931 -13.689 48.572 1.00 53.02 143 LEU D CA 1
ATOM 468 C C . LEU A 1 83 ? 91.356 -14.212 48.509 1.00 56.24 143 LEU D C 1
ATOM 469 O O . LEU A 1 83 ? 91.589 -15.322 48.022 1.00 67.30 143 LEU D O 1
ATOM 474 N N . LYS A 1 84 ? 92.292 -13.425 49.030 1.00 56.17 144 LYS D N 1
ATOM 475 C CA . LYS A 1 84 ? 93.716 -13.637 48.832 1.00 58.22 144 LYS D CA 1
ATOM 476 C C . LYS A 1 84 ? 94.415 -13.916 50.151 1.00 61.72 144 LYS D C 1
ATOM 477 O O . LYS A 1 84 ? 93.898 -13.609 51.227 1.00 63.15 144 LYS D O 1
ATOM 483 N N . CYS A 1 85 ? 95.617 -14.481 50.051 1.00 53.89 145 CYS D N 1
ATOM 484 C CA . CYS A 1 85 ? 96.336 -14.972 51.215 1.00 55.56 145 CYS D CA 1
ATOM 485 C C . CYS A 1 85 ? 97.802 -14.589 51.116 1.00 66.44 145 CYS D C 1
ATOM 486 O O . CYS A 1 85 ? 98.349 -14.408 50.025 1.00 63.76 145 CYS D O 1
ATOM 489 N N . SER A 1 86 ? 98.429 -14.482 52.284 1.00 63.67 146 SER D N 1
ATOM 490 C CA . SER A 1 86 ? 99.856 -14.211 52.367 1.00 64.34 146 SER D CA 1
ATOM 491 C C . SER A 1 86 ? 100.681 -15.478 52.183 1.00 70.76 146 SER D C 1
ATOM 492 O O . SER A 1 86 ? 101.662 -15.483 51.432 1.00 74.17 146 SER D O 1
ATOM 495 N N . HIS A 1 87 ? 100.308 -16.551 52.887 1.00 73.99 147 HIS D N 1
ATOM 496 C CA . HIS A 1 87 ? 101.146 -17.744 53.022 1.00 75.45 147 HIS D CA 1
ATOM 497 C C . HIS A 1 87 ? 102.525 -17.390 53.575 1.00 84.88 147 HIS D C 1
ATOM 498 O O . HIS A 1 87 ? 103.548 -17.928 53.145 1.00 90.01 147 HIS D O 1
ATOM 505 N N . ASN A 1 88 ? 102.548 -16.471 54.539 1.00 86.24 148 ASN D N 1
ATOM 506 C CA . ASN A 1 88 ? 103.768 -16.040 55.204 1.00 91.34 148 ASN D CA 1
ATOM 507 C C . ASN A 1 88 ? 103.564 -16.078 56.710 1.00 93.75 148 ASN D C 1
ATOM 508 O O . ASN A 1 88 ? 102.457 -15.858 57.208 1.00 96.70 148 ASN D O 1
ATOM 513 N N . THR A 1 89 ? 104.647 -16.374 57.428 1.00 96.06 149 THR D N 1
ATOM 514 C CA . THR A 1 89 ? 104.630 -16.409 58.885 1.00 92.47 149 THR D CA 1
ATOM 515 C C . THR A 1 89 ? 105.039 -15.080 59.504 1.00 93.04 149 THR D C 1
ATOM 516 O O . THR A 1 89 ? 104.624 -14.772 60.627 1.00 93.02 149 THR D O 1
ATOM 520 N N . SER A 1 90 ? 105.880 -14.305 58.819 1.00 92.26 150 SER D N 1
ATOM 521 C CA . SER A 1 90 ? 106.223 -12.975 59.306 1.00 95.33 150 SER D CA 1
ATOM 522 C C . SER A 1 90 ? 105.143 -11.958 58.966 1.00 89.98 150 SER D C 1
ATOM 523 O O . SER A 1 90 ? 104.911 -11.023 59.739 1.00 89.92 150 SER D O 1
ATOM 526 N N . TYR A 1 91 ? 104.481 -12.127 57.824 1.00 86.43 151 TYR D N 1
ATOM 527 C CA . TYR A 1 91 ? 103.392 -11.264 57.369 1.00 82.87 151 TYR D CA 1
ATOM 528 C C . TYR A 1 91 ? 102.189 -12.162 57.107 1.00 77.91 151 TYR D C 1
ATOM 529 O O . TYR A 1 91 ? 101.939 -12.569 55.973 1.00 77.93 151 TYR D O 1
ATOM 538 N N . ARG A 1 92 ? 101.449 -12.476 58.165 1.00 79.75 152 ARG D N 1
ATOM 539 C CA . ARG A 1 92 ? 100.317 -13.398 58.089 1.00 75.95 152 ARG D CA 1
ATOM 540 C C . ARG A 1 92 ? 99.029 -12.603 57.900 1.00 76.31 152 ARG D C 1
ATOM 541 O O . ARG A 1 92 ? 98.495 -12.034 58.854 1.00 75.34 152 ARG D O 1
ATOM 549 N N . VAL A 1 93 ? 98.526 -12.568 56.667 1.00 66.98 153 VAL D N 1
ATOM 550 C CA . VAL A 1 93 ? 97.339 -11.790 56.328 1.00 66.44 153 VAL D CA 1
ATOM 551 C C . VAL A 1 93 ? 96.386 -12.656 55.518 1.00 66.35 153 VAL D C 1
ATOM 552 O O . VAL A 1 93 ? 96.801 -13.328 54.567 1.00 68.14 153 VAL D O 1
ATOM 556 N N . ILE A 1 94 ? 95.116 -12.651 55.909 1.00 63.97 154 ILE D N 1
ATOM 557 C CA . ILE A 1 94 ? 94.013 -13.066 55.052 1.00 58.62 154 ILE D CA 1
ATOM 558 C C . ILE A 1 94 ? 93.220 -11.811 54.706 1.00 63.09 154 ILE D C 1
ATOM 559 O O . ILE A 1 94 ? 92.983 -10.963 55.574 1.00 55.49 154 ILE D O 1
ATOM 564 N N . GLU A 1 95 ? 92.803 -11.689 53.447 1.00 59.28 155 GLU D N 1
ATOM 565 C CA . GLU A 1 95 ? 92.155 -10.467 52.981 1.00 61.51 155 GLU D CA 1
ATOM 566 C C . GLU A 1 95 ? 90.940 -10.799 52.129 1.00 56.32 155 GLU D C 1
ATOM 567 O O . GLU A 1 95 ? 91.053 -11.513 51.129 1.00 56.03 155 GLU D O 1
ATOM 573 N N . TYR A 1 96 ? 89.780 -10.301 52.545 1.00 49.92 156 TYR D N 1
ATOM 574 C CA . TYR A 1 96 ? 88.572 -10.335 51.737 1.00 54.48 156 TYR D CA 1
ATOM 575 C C . TYR A 1 96 ? 88.492 -9.079 50.873 1.00 60.55 156 TYR D C 1
ATOM 576 O O . TYR A 1 96 ? 89.127 -8.059 51.153 1.00 67.05 156 TYR D O 1
ATOM 585 N N . GLU A 1 97 ? 87.686 -9.160 49.822 1.00 53.39 157 GLU D N 1
ATOM 586 C CA . GLU A 1 97 ? 87.376 -8.011 48.982 1.00 52.51 157 GLU D CA 1
ATOM 587 C C . GLU A 1 97 ? 85.924 -7.629 49.227 1.00 52.29 157 GLU D C 1
ATOM 588 O O . GLU A 1 97 ? 85.033 -8.477 49.101 1.00 45.01 157 GLU D O 1
ATOM 594 N N . VAL A 1 98 ? 85.688 -6.373 49.600 1.00 57.45 158 VAL D N 1
ATOM 595 C CA . VAL A 1 98 ? 84.338 -5.898 49.884 1.00 54.96 158 VAL D CA 1
ATOM 596 C C . VAL A 1 98 ? 83.764 -5.328 48.592 1.00 54.44 158 VAL D C 1
ATOM 597 O O . VAL A 1 98 ? 84.227 -4.296 48.100 1.00 52.13 158 VAL D O 1
ATOM 601 N N . THR A 1 99 ? 82.760 -6.003 48.040 1.00 38.06 159 THR D N 1
ATOM 602 C CA . THR A 1 99 ? 82.067 -5.588 46.825 1.00 36.64 159 THR D CA 1
ATOM 603 C C . THR A 1 99 ? 80.586 -5.389 47.136 1.00 38.09 159 THR D C 1
ATOM 604 O O . THR A 1 99 ? 80.142 -5.551 48.275 1.00 38.59 159 THR D O 1
ATOM 608 N N . LYS A 1 100 ? 79.825 -5.032 46.098 1.00 37.43 160 LYS D N 1
ATOM 609 C CA . LYS A 1 100 ? 78.373 -4.931 46.219 1.00 43.60 160 LYS D CA 1
ATOM 610 C C . LYS A 1 100 ? 77.785 -6.185 46.860 1.00 49.69 160 LYS D C 1
ATOM 611 O O . LYS A 1 100 ? 76.962 -6.106 47.780 1.00 53.18 160 LYS D O 1
ATOM 617 N N . GLU A 1 101 ? 78.203 -7.356 46.382 1.00 49.16 161 GLU D N 1
ATOM 618 C CA . GLU A 1 101 ? 77.679 -8.633 46.852 1.00 49.58 161 GLU D CA 1
ATOM 619 C C . GLU A 1 101 ? 78.408 -9.120 48.097 1.00 48.57 161 GLU D C 1
ATOM 620 O O . GLU A 1 101 ? 77.783 -9.674 49.007 1.00 40.58 161 GLU D O 1
ATOM 626 N N . SER A 1 102 ? 79.727 -8.936 48.142 1.00 37.30 162 SER D N 1
ATOM 627 C CA . SER A 1 102 ? 80.500 -9.328 49.315 1.00 46.83 162 SER D CA 1
ATOM 628 C C . SER A 1 102 ? 80.036 -8.609 50.582 1.00 46.88 162 SER D C 1
ATOM 629 O O . SER A 1 102 ? 80.033 -9.201 51.668 1.00 48.95 162 SER D O 1
ATOM 632 N N . LEU A 1 103 ? 79.640 -7.338 50.466 1.00 48.62 163 LEU D N 1
ATOM 633 C CA . LEU A 1 103 ? 79.485 -6.489 51.652 1.00 44.10 163 LEU D CA 1
ATOM 634 C C . LEU A 1 103 ? 78.467 -6.999 52.672 1.00 42.80 163 LEU D C 1
ATOM 635 O O . LEU A 1 103 ? 78.809 -7.049 53.868 1.00 45.23 163 LEU D O 1
ATOM 640 N N . PRO A 1 104 ? 77.227 -7.364 52.307 1.00 45.10 164 PRO D N 1
ATOM 641 C CA . PRO A 1 104 ? 76.250 -7.739 53.351 1.00 46.57 164 PRO D CA 1
ATOM 642 C C . PRO A 1 104 ? 76.701 -8.888 54.242 1.00 56.03 164 PRO D C 1
ATOM 643 O O . PRO A 1 104 ? 76.580 -8.802 55.471 1.00 61.96 164 PRO D O 1
ATOM 647 N N . ARG A 1 105 ? 77.220 -9.968 53.652 1.00 54.85 165 ARG D N 1
ATOM 648 C CA . ARG A 1 105 ? 77.633 -11.119 54.449 1.00 55.45 165 ARG D CA 1
ATOM 649 C C . ARG A 1 105 ? 78.875 -10.808 55.274 1.00 50.10 165 ARG D C 1
ATOM 650 O O . ARG A 1 105 ? 79.006 -11.277 56.412 1.00 48.61 165 ARG D O 1
ATOM 658 N N . LEU A 1 106 ? 79.806 -10.036 54.710 1.00 44.81 166 LEU D N 1
ATOM 659 C CA . LEU A 1 106 ? 80.990 -9.635 55.461 1.00 47.81 166 LEU D CA 1
ATOM 660 C C . LEU A 1 106 ? 80.630 -8.706 56.617 1.00 48.42 166 LEU D C 1
ATOM 661 O O . LEU A 1 106 ? 81.163 -8.847 57.724 1.00 45.37 166 LEU D O 1
ATOM 666 N N . GLN A 1 107 ? 79.726 -7.752 56.379 1.00 49.31 167 GLN D N 1
ATOM 667 C CA . GLN A 1 107 ? 79.349 -6.821 57.436 1.00 51.37 167 GLN D CA 1
ATOM 668 C C . GLN A 1 107 ? 78.612 -7.528 58.562 1.00 55.64 167 GLN D C 1
ATOM 669 O O . GLN A 1 107 ? 78.880 -7.275 59.743 1.00 56.80 167 GLN D O 1
ATOM 675 N N . GLU A 1 108 ? 77.681 -8.417 58.217 1.00 58.56 168 GLU D N 1
ATOM 676 C CA . GLU A 1 108 ? 76.956 -9.159 59.241 1.00 64.17 168 GLU D CA 1
ATOM 677 C C . GLU A 1 108 ? 77.916 -9.960 60.110 1.00 57.27 168 GLU D C 1
ATOM 678 O O . GLU A 1 108 ? 77.713 -10.086 61.323 1.00 57.29 168 GLU D O 1
ATOM 684 N N . ALA A 1 109 ? 78.981 -10.491 59.509 1.00 53.90 169 ALA D N 1
ATOM 685 C CA . ALA A 1 109 ? 79.941 -11.280 60.270 1.00 59.48 169 ALA D CA 1
ATOM 686 C C . ALA A 1 109 ? 80.803 -10.403 61.172 1.00 58.41 169 ALA D C 1
ATOM 687 O O . ALA A 1 109 ? 80.941 -10.682 62.370 1.00 59.39 169 ALA D O 1
ATOM 689 N N . VAL A 1 110 ? 81.380 -9.327 60.623 1.00 56.82 170 VAL D N 1
ATOM 690 C CA . VAL A 1 110 ? 82.245 -8.471 61.436 1.00 59.64 170 VAL D CA 1
ATOM 691 C C . VAL A 1 110 ? 81.464 -7.827 62.573 1.00 60.41 170 VAL D C 1
ATOM 692 O O . VAL A 1 110 ? 81.998 -7.638 63.672 1.00 66.90 170 VAL D O 1
ATOM 696 N N . SER A 1 111 ? 80.192 -7.493 62.335 1.00 59.62 171 SER D N 1
ATOM 697 C CA . SER A 1 111 ? 79.356 -6.900 63.373 1.00 61.48 171 SER D CA 1
ATOM 698 C C . SER A 1 111 ? 79.278 -7.791 64.607 1.00 69.20 171 SER D C 1
ATOM 699 O O . SER A 1 111 ? 79.190 -7.281 65.731 1.00 72.75 171 SER D O 1
ATOM 702 N N . THR A 1 112 ? 79.278 -9.117 64.421 1.00 69.78 172 THR D N 1
ATOM 703 C CA . THR A 1 112 ? 79.210 -10.028 65.561 1.00 75.06 172 THR D CA 1
ATOM 704 C C . THR A 1 112 ? 80.351 -9.776 66.538 1.00 75.25 172 THR D C 1
ATOM 705 O O . THR A 1 112 ? 80.159 -9.838 67.757 1.00 81.39 172 THR D O 1
ATOM 709 N N . LEU A 1 113 ? 81.545 -9.486 66.023 1.00 68.30 173 LEU D N 1
ATOM 710 C CA . LEU A 1 113 ? 82.730 -9.280 66.849 1.00 69.99 173 LEU D CA 1
ATOM 711 C C . LEU A 1 113 ? 82.933 -7.812 67.206 1.00 79.27 173 LEU D C 1
ATOM 712 O O . LEU A 1 113 ? 83.157 -7.484 68.375 1.00 87.49 173 LEU D O 1
ATOM 717 N N . PHE A 1 114 ? 82.862 -6.920 66.220 1.00 72.97 174 PHE D N 1
ATOM 718 C CA . PHE A 1 114 ? 83.196 -5.526 66.441 1.00 71.23 174 PHE D CA 1
ATOM 719 C C . PHE A 1 114 ? 82.023 -4.626 66.086 1.00 71.51 174 PHE D C 1
ATOM 720 O O . PHE A 1 114 ? 81.410 -4.796 65.022 1.00 69.13 174 PHE D O 1
ATOM 728 N N . PRO A 1 115 ? 81.680 -3.661 66.942 1.00 77.33 175 PRO D N 1
ATOM 729 C CA . PRO A 1 115 ? 80.549 -2.761 66.676 1.00 83.99 175 PRO D CA 1
ATOM 730 C C . PRO A 1 115 ? 80.938 -1.432 66.041 1.00 87.42 175 PRO D C 1
ATOM 731 O O . PRO A 1 115 ? 80.041 -0.653 65.703 1.00 88.40 175 PRO D O 1
ATOM 735 N N . ASP A 1 116 ? 82.233 -1.168 65.865 1.00 86.30 176 ASP D N 1
ATOM 736 C CA . ASP A 1 116 ? 82.713 0.076 65.282 1.00 89.87 176 ASP D CA 1
ATOM 737 C C . ASP A 1 116 ? 83.356 -0.150 63.921 1.00 86.09 176 ASP D C 1
ATOM 738 O O . ASP A 1 116 ? 84.043 0.737 63.405 1.00 88.02 176 ASP D O 1
ATOM 743 N N . LEU A 1 117 ? 83.142 -1.321 63.329 1.00 76.93 177 LEU D N 1
ATOM 744 C CA . LEU A 1 117 ? 83.649 -1.647 62.003 1.00 68.24 177 LEU D CA 1
ATOM 745 C C . LEU A 1 117 ? 82.481 -1.753 61.036 1.00 67.27 177 LEU D C 1
ATOM 746 O O . LEU A 1 117 ? 81.717 -2.724 61.080 1.00 72.06 177 LEU D O 1
ATOM 751 N N . HIS A 1 118 ? 82.346 -0.758 60.164 1.00 61.24 178 HIS D N 1
ATOM 752 C CA . HIS A 1 118 ? 81.318 -0.754 59.132 1.00 56.28 178 HIS D CA 1
ATOM 753 C C . HIS A 1 118 ? 82.023 -0.661 57.787 1.00 54.39 178 HIS D C 1
ATOM 754 O O . HIS A 1 118 ? 82.667 0.349 57.484 1.00 55.89 178 HIS D O 1
ATOM 761 N N . LEU A 1 119 ? 81.906 -1.716 56.989 1.00 50.47 179 LEU D N 1
ATOM 762 C CA . LEU A 1 119 ? 82.602 -1.784 55.719 1.00 49.49 179 LEU D CA 1
ATOM 763 C C . LEU A 1 119 ? 81.911 -0.900 54.686 1.00 47.40 179 LEU D C 1
ATOM 764 O O . LEU A 1 119 ? 80.829 -0.356 54.914 1.00 48.20 179 LEU D O 1
ATOM 769 N N . SER A 1 120 ? 82.555 -0.767 53.529 1.00 46.34 180 SER D N 1
ATOM 770 C CA . SER A 1 120 ? 81.951 -0.101 52.387 1.00 50.79 180 SER D CA 1
ATOM 771 C C . SER A 1 120 ? 82.521 -0.699 51.110 1.00 42.86 180 SER D C 1
ATOM 772 O O . SER A 1 120 ? 83.588 -1.318 51.110 1.00 42.99 180 SER D O 1
ATOM 775 N N . GLU A 1 121 ? 81.785 -0.498 50.022 1.00 43.11 181 GLU D N 1
ATOM 776 C CA . GLU A 1 121 ? 82.125 -1.030 48.710 1.00 43.37 181 GLU D CA 1
ATOM 777 C C . GLU A 1 121 ? 83.500 -0.555 48.242 1.00 45.28 181 GLU D C 1
ATOM 778 O O . GLU A 1 121 ? 83.999 0.499 48.641 1.00 56.37 181 GLU D O 1
ATOM 784 N N . ASP A 1 122 ? 84.102 -1.357 47.362 1.00 46.34 182 ASP D N 1
ATOM 785 C CA . ASP A 1 122 ? 85.368 -1.036 46.694 1.00 49.05 182 ASP D CA 1
ATOM 786 C C . ASP A 1 122 ? 86.520 -0.904 47.688 1.00 47.27 182 ASP D C 1
ATOM 787 O O . ASP A 1 122 ? 87.434 -0.100 47.501 1.00 53.73 182 ASP D O 1
ATOM 792 N N . ARG A 1 123 ? 86.503 -1.724 48.737 1.00 55.86 183 ARG D N 1
ATOM 793 C CA . A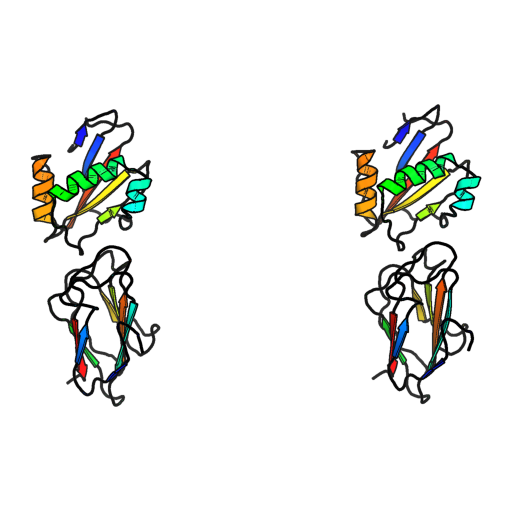RG A 1 123 ? 87.608 -1.764 49.685 1.00 54.10 183 ARG D CA 1
ATOM 794 C C . ARG A 1 123 ? 87.926 -3.224 49.990 1.00 72.13 183 ARG D C 1
ATOM 795 O O . ARG A 1 123 ? 87.325 -4.145 49.425 1.00 72.20 183 ARG D O 1
ATOM 803 N N . PHE A 1 124 ? 88.872 -3.433 50.903 1.00 62.43 184 PHE D N 1
ATOM 804 C CA . PHE A 1 124 ? 89.355 -4.761 51.260 1.00 54.86 184 PHE D CA 1
ATOM 805 C C . PHE A 1 124 ? 89.443 -4.853 52.773 1.00 55.81 184 PHE D C 1
ATOM 806 O O . PHE A 1 124 ? 90.064 -3.998 53.412 1.00 53.86 184 PHE D O 1
ATOM 814 N N . LEU A 1 125 ? 88.854 -5.899 53.345 1.00 57.03 185 LEU D N 1
ATOM 815 C CA . LEU A 1 125 ? 88.946 -6.129 54.777 1.00 58.59 185 LEU D CA 1
ATOM 816 C C . LEU A 1 125 ? 90.005 -7.197 54.995 1.00 63.21 185 LEU D C 1
ATOM 817 O O . LEU A 1 125 ? 89.898 -8.303 54.455 1.00 75.70 185 LEU D O 1
ATOM 822 N N . GLN A 1 126 ? 91.018 -6.869 55.785 1.00 58.90 186 GLN D N 1
ATOM 823 C CA . GLN A 1 126 ? 92.240 -7.656 55.835 1.00 62.40 186 GLN D CA 1
ATOM 824 C C . GLN A 1 126 ? 92.524 -8.105 57.260 1.00 63.89 186 GLN D C 1
ATOM 825 O O . GLN A 1 126 ? 92.566 -7.279 58.178 1.00 65.10 186 GLN D O 1
ATOM 831 N N . ILE A 1 127 ? 92.740 -9.412 57.429 1.00 66.79 187 ILE D N 1
ATOM 832 C CA . ILE A 1 127 ? 92.973 -10.033 58.728 1.00 68.97 187 ILE D CA 1
ATOM 833 C C . ILE A 1 127 ? 94.455 -10.343 58.857 1.00 71.38 187 ILE D C 1
ATOM 834 O O . ILE A 1 127 ? 94.961 -11.283 58.236 1.00 74.99 187 ILE D O 1
ATOM 839 N N . GLN A 1 128 ? 95.137 -9.591 59.710 1.00 70.94 188 GLN D N 1
ATOM 840 C CA . GLN A 1 128 ? 96.556 -9.771 59.957 1.00 72.06 188 GLN D CA 1
ATOM 841 C C . GLN A 1 128 ? 96.765 -10.376 61.333 1.00 76.00 188 GLN D C 1
ATOM 842 O O . GLN A 1 128 ? 96.077 -10.016 62.295 1.00 77.66 188 GLN D O 1
ATOM 848 N N . ALA A 1 129 ? 97.716 -11.297 61.414 1.00 77.67 189 ALA D N 1
ATOM 849 C CA . ALA A 1 129 ? 98.094 -11.931 62.663 1.00 80.89 189 ALA D CA 1
ATOM 850 C C . ALA A 1 129 ? 99.443 -11.395 63.115 1.00 87.34 189 ALA D C 1
ATOM 851 O O . ALA A 1 129 ? 100.401 -11.383 62.335 1.00 80.65 189 ALA D O 1
ATOM 853 N N . HIS A 1 130 ? 99.516 -10.954 64.368 1.00 87.17 190 HIS D N 1
ATOM 854 C CA . HIS A 1 130 ? 100.752 -10.448 64.950 1.00 90.38 190 HIS D CA 1
ATOM 855 C C . HIS A 1 130 ? 101.184 -11.388 66.064 1.00 99.13 190 HIS D C 1
ATOM 856 O O . HIS A 1 130 ? 100.408 -11.658 66.987 1.00 102.14 190 HIS D O 1
ATOM 863 N N . ASP A 1 131 ? 102.426 -11.868 65.988 1.00 140.96 191 ASP D N 1
ATOM 864 C CA . ASP A 1 131 ? 102.849 -12.934 66.888 1.00 139.65 191 ASP D CA 1
ATOM 865 C C . ASP A 1 131 ? 103.169 -12.430 68.288 1.00 137.81 191 ASP D C 1
ATOM 866 O O . ASP A 1 131 ? 102.969 -13.168 69.259 1.00 139.55 191 ASP D O 1
ATOM 871 N N . ASP A 1 132 ? 103.657 -11.195 68.419 1.00 132.92 192 ASP D N 1
ATOM 872 C CA . ASP A 1 132 ? 104.041 -10.672 69.722 1.00 130.54 192 ASP D CA 1
ATOM 873 C C . ASP A 1 132 ? 103.473 -9.302 70.058 1.00 127.64 192 ASP D C 1
ATOM 874 O O . ASP A 1 132 ? 103.546 -8.907 71.226 1.00 126.08 192 ASP D O 1
ATOM 879 N N . LYS A 1 133 ? 102.909 -8.569 69.104 1.00 125.51 193 LYS D N 1
ATOM 880 C CA . LYS A 1 133 ? 102.269 -7.317 69.470 1.00 118.12 193 LYS D CA 1
ATOM 881 C C . LYS A 1 133 ? 100.902 -7.659 70.048 1.00 116.68 193 LYS D C 1
ATOM 882 O O . LYS A 1 133 ? 100.269 -8.642 69.649 1.00 115.74 193 LYS D O 1
ATOM 888 N N . ASN A 1 134 ? 100.433 -6.841 70.980 1.00 118.39 194 ASN D N 1
ATOM 889 C CA . ASN A 1 134 ? 99.140 -7.107 71.586 1.00 121.85 194 ASN D CA 1
ATOM 890 C C . ASN A 1 134 ? 98.118 -6.025 71.275 1.00 123.38 194 ASN D C 1
ATOM 891 O O . ASN A 1 134 ? 98.413 -4.965 70.715 1.00 119.03 194 ASN D O 1
ATOM 896 N N . CYS A 1 135 ? 96.889 -6.342 71.674 1.00 123.51 195 CYS D N 1
ATOM 897 C CA . CYS A 1 135 ? 95.692 -5.565 71.377 1.00 121.74 195 CYS D CA 1
ATOM 898 C C . CYS A 1 135 ? 95.572 -4.346 72.296 1.00 118.63 195 CYS D C 1
ATOM 899 O O . CYS A 1 135 ? 94.641 -4.211 73.090 1.00 116.19 195 CYS D O 1
ATOM 902 N N . THR A 1 136 ? 96.539 -3.444 72.167 1.00 121.87 196 THR D N 1
ATOM 903 C CA . THR A 1 136 ? 96.552 -2.219 72.960 1.00 114.25 196 THR D CA 1
ATOM 904 C C . THR A 1 136 ? 96.968 -1.019 72.112 1.00 110.89 196 THR D C 1
ATOM 905 O O . THR A 1 136 ? 97.339 -1.166 70.947 1.00 112.10 196 THR D O 1
ATOM 909 N N . LEU B 2 3 ? 85.801 -38.594 19.777 1.00 91.91 24 LEU A N 1
ATOM 910 C CA . LEU B 2 3 ? 84.602 -37.956 20.312 1.00 91.93 24 LEU A CA 1
ATOM 911 C C . LEU B 2 3 ? 84.603 -38.020 21.836 1.00 93.34 24 LEU A C 1
ATOM 912 O O . LEU B 2 3 ? 83.564 -37.877 22.486 1.00 101.07 24 LEU A O 1
ATOM 917 N N . GLY B 2 4 ? 85.791 -38.231 22.402 1.00 86.65 25 GLY A N 1
ATOM 918 C CA . GLY B 2 4 ? 85.914 -38.309 23.845 1.00 79.11 25 GLY A CA 1
ATOM 919 C C . GLY B 2 4 ? 85.698 -36.980 24.545 1.00 69.40 25 GLY A C 1
ATOM 920 O O . GLY B 2 4 ? 85.255 -36.955 25.696 1.00 61.68 25 GLY A O 1
ATOM 921 N N . SER B 2 5 ? 85.976 -35.871 23.858 1.00 71.39 26 SER A N 1
ATOM 922 C CA . SER B 2 5 ? 86.039 -34.562 24.498 1.00 70.02 26 SER A CA 1
ATOM 923 C C . SER B 2 5 ? 84.761 -34.265 25.281 1.00 64.61 26 SER A C 1
ATOM 924 O O . SER B 2 5 ? 83.653 -34.493 24.777 1.00 63.04 26 SER A O 1
ATOM 927 N N . PRO B 2 6 ? 84.874 -33.737 26.504 1.00 67.21 27 PRO A N 1
ATOM 928 C CA . PRO B 2 6 ? 83.674 -33.444 27.295 1.00 53.47 27 PRO A CA 1
ATOM 929 C C . PRO B 2 6 ? 83.019 -32.163 26.820 1.00 62.92 27 PRO A C 1
ATOM 930 O O . PRO B 2 6 ? 81.806 -31.988 26.960 1.00 58.43 27 PRO A O 1
ATOM 934 N N . CYS B 2 7 ? 83.822 -31.257 26.261 1.00 57.50 28 CYS A N 1
ATOM 935 C CA . CYS B 2 7 ? 83.339 -29.934 25.904 1.00 59.21 28 CYS A CA 1
ATOM 936 C C . CYS B 2 7 ? 84.084 -29.438 24.675 1.00 53.52 28 CYS A C 1
ATOM 937 O O . CYS B 2 7 ? 85.273 -29.716 24.493 1.00 54.31 28 CYS A O 1
ATOM 940 N N . GLY B 2 8 ? 83.378 -28.672 23.849 1.00 53.89 29 GLY A N 1
ATOM 941 C CA . GLY B 2 8 ? 84.014 -27.956 22.761 1.00 55.16 29 GLY A CA 1
ATOM 942 C C . GLY B 2 8 ? 83.549 -28.416 21.398 1.00 56.70 29 GLY A C 1
ATOM 943 O O . GLY B 2 8 ? 82.465 -28.991 21.277 1.00 56.74 29 GLY A O 1
ATOM 944 N N . GLY B 2 9 ? 84.329 -28.135 20.370 1.00 58.26 30 GLY A N 1
ATOM 945 C CA . GLY B 2 9 ? 84.054 -28.638 19.033 1.00 60.13 30 GLY A CA 1
ATOM 946 C C . GLY B 2 9 ? 83.920 -27.524 18.017 1.00 61.59 30 GLY A C 1
ATOM 947 O O . GLY B 2 9 ? 83.854 -26.339 18.330 1.00 67.54 30 GLY A O 1
ATOM 948 N N . ARG B 2 10 ? 83.889 -27.951 16.754 1.00 63.71 31 ARG A N 1
ATOM 949 C CA . ARG B 2 10 ? 83.643 -27.069 15.623 1.00 65.70 31 ARG A CA 1
ATOM 950 C C . ARG B 2 10 ? 82.147 -27.022 15.334 1.00 67.77 31 ARG A C 1
ATOM 951 O O . ARG B 2 10 ? 81.506 -28.068 15.185 1.00 71.25 31 ARG A O 1
ATOM 959 N N . LEU B 2 11 ? 81.588 -25.815 15.283 1.00 66.40 32 LEU A N 1
ATOM 960 C CA . LEU B 2 11 ? 80.164 -25.614 15.045 1.00 67.14 32 LEU A CA 1
ATOM 961 C C . LEU B 2 11 ? 79.951 -24.766 13.800 1.00 77.39 32 LEU A C 1
ATOM 962 O O . LEU B 2 11 ? 80.707 -23.827 13.537 1.00 70.73 32 LEU A O 1
ATOM 967 N N . ASN B 2 12 ? 78.912 -25.103 13.041 1.00 79.95 33 ASN A N 1
ATOM 968 C CA . ASN B 2 12 ? 78.542 -24.374 11.837 1.00 87.45 33 ASN A CA 1
ATOM 969 C C . ASN B 2 12 ? 77.421 -23.410 12.203 1.00 91.39 33 ASN A C 1
ATOM 970 O O . ASN B 2 12 ? 76.417 -23.815 12.798 1.00 90.80 33 ASN A O 1
ATOM 975 N N . SER B 2 13 ? 77.592 -22.143 11.840 1.00 94.65 34 SER A N 1
ATOM 976 C CA . SER B 2 13 ? 76.753 -21.076 12.369 1.00 96.75 34 SER A CA 1
ATOM 977 C C . SER B 2 13 ? 75.536 -20.748 11.515 1.00 98.46 34 SER A C 1
ATOM 978 O O . SER B 2 13 ? 74.765 -19.867 11.906 1.00 100.77 34 SER A O 1
ATOM 981 N N . LYS B 2 14 ? 75.333 -21.426 10.379 1.00 90.46 35 LYS A N 1
ATOM 982 C CA . LYS B 2 14 ? 74.166 -21.133 9.546 1.00 89.33 35 LYS A CA 1
ATOM 983 C C . LYS B 2 14 ? 72.872 -21.233 10.344 1.00 86.33 35 LYS A C 1
ATOM 984 O O . LYS B 2 14 ? 71.932 -20.461 10.122 1.00 89.14 35 LYS A O 1
ATOM 990 N N . ASP B 2 15 ? 72.808 -22.170 11.282 1.00 82.46 36 ASP A N 1
ATOM 991 C CA . ASP B 2 15 ? 71.739 -22.215 12.269 1.00 82.20 36 ASP A CA 1
ATOM 992 C C . ASP B 2 15 ? 72.284 -21.683 13.587 1.00 77.79 36 ASP A C 1
ATOM 993 O O . ASP B 2 15 ? 73.281 -22.198 14.104 1.00 75.13 36 ASP A O 1
ATOM 998 N N . ALA B 2 16 ? 71.643 -20.643 14.112 1.00 78.19 37 ALA A N 1
ATOM 999 C CA . ALA B 2 16 ? 72.085 -20.055 15.368 1.00 77.23 37 ALA A CA 1
ATOM 1000 C C . ALA B 2 16 ? 72.011 -21.078 16.493 1.00 72.17 37 ALA A C 1
ATOM 1001 O O . ALA B 2 16 ? 71.057 -21.853 16.591 1.00 72.71 37 ALA A O 1
ATOM 1003 N N . GLY B 2 17 ? 73.032 -21.073 17.343 1.00 69.32 38 GLY A N 1
ATOM 1004 C CA . GLY B 2 17 ? 73.096 -21.993 18.459 1.00 66.60 38 GLY A CA 1
ATOM 1005 C C . GLY B 2 17 ? 73.648 -21.334 19.704 1.00 64.26 38 GLY A C 1
ATOM 1006 O O . GLY B 2 17 ? 73.858 -20.117 19.725 1.00 64.87 38 GLY A O 1
ATOM 1007 N N . TYR B 2 18 ? 73.904 -22.125 20.742 1.00 62.00 39 TYR A N 1
ATOM 1008 C CA . TYR B 2 18 ? 74.388 -21.612 22.012 1.00 59.85 39 TYR A CA 1
ATOM 1009 C C . TYR B 2 18 ? 75.656 -22.342 22.426 1.00 57.95 39 TYR A C 1
ATOM 1010 O O . TYR B 2 18 ? 75.859 -23.512 22.089 1.00 71.66 39 TYR A O 1
ATOM 1019 N N . ILE B 2 19 ? 76.516 -21.627 23.146 1.00 56.87 40 ILE A N 1
ATOM 1020 C CA . ILE B 2 19 ? 77.741 -22.182 23.705 1.00 57.52 40 ILE A CA 1
ATOM 1021 C C . ILE B 2 19 ? 77.807 -21.793 25.175 1.00 59.65 40 ILE A C 1
ATOM 1022 O O . ILE B 2 19 ? 77.710 -20.608 25.511 1.00 69.17 40 ILE A O 1
ATOM 1027 N N . THR B 2 20 ? 77.973 -22.785 26.047 1.00 52.46 41 THR A N 1
ATOM 1028 C CA . THR B 2 20 ? 77.822 -22.604 27.485 1.00 51.32 41 THR A CA 1
ATOM 1029 C C . THR B 2 20 ? 78.961 -23.306 28.209 1.00 59.83 41 THR A C 1
ATOM 1030 O O . THR B 2 20 ? 79.526 -24.283 27.713 1.00 63.47 41 THR A O 1
ATOM 1034 N N . SER B 2 21 ? 79.300 -22.790 29.385 1.00 53.71 42 SER A N 1
ATOM 1035 C CA . SER B 2 21 ? 80.216 -23.498 30.261 1.00 50.98 42 SER A CA 1
ATOM 1036 C C . SER B 2 21 ? 79.590 -24.825 30.703 1.00 50.62 42 SER A C 1
ATOM 1037 O O . SER B 2 21 ? 78.364 -24.932 30.824 1.00 46.60 42 SER A O 1
ATOM 1040 N N . PRO B 2 22 ? 80.415 -25.872 30.913 1.00 53.05 43 PRO A N 1
ATOM 1041 C CA . PRO B 2 22 ? 79.871 -27.206 31.226 1.00 47.91 43 PRO A CA 1
ATOM 1042 C C . PRO B 2 22 ? 78.999 -27.210 32.471 1.00 51.69 43 PRO A C 1
ATOM 1043 O O . PRO B 2 22 ? 79.497 -27.040 33.586 1.00 58.37 43 PRO A O 1
ATOM 1047 N N . GLY B 2 23 ? 77.701 -27.436 32.297 1.00 48.43 44 GLY A N 1
ATOM 1048 C CA . GLY B 2 23 ? 76.776 -27.450 33.407 1.00 49.12 44 GLY A CA 1
ATOM 1049 C C . GLY B 2 23 ? 75.996 -26.169 33.625 1.00 62.11 44 GLY A C 1
ATOM 1050 O O . GLY B 2 23 ? 75.160 -26.133 34.534 1.00 63.10 44 GLY A O 1
ATOM 1051 N N . TYR B 2 24 ? 76.240 -25.125 32.833 1.00 52.09 45 TYR A N 1
ATOM 1052 C CA . TYR B 2 24 ? 75.516 -23.872 33.001 1.00 53.85 45 TYR A CA 1
ATOM 1053 C C . TYR B 2 24 ? 74.012 -24.130 32.927 1.00 53.90 45 TYR A C 1
ATOM 1054 O O . TYR B 2 24 ? 73.561 -24.921 32.089 1.00 54.40 45 TYR A O 1
ATOM 1063 N N . PRO B 2 25 ? 73.201 -23.479 33.775 1.00 61.36 46 PRO A N 1
ATOM 1064 C CA . PRO B 2 25 ? 73.553 -22.444 34.755 1.00 62.20 46 PRO A CA 1
ATOM 1065 C C . PRO B 2 25 ? 74.097 -22.966 36.079 1.00 62.98 46 PRO A C 1
ATOM 1066 O O . PRO B 2 25 ? 74.363 -22.165 36.973 1.00 67.94 46 PRO A O 1
ATOM 1070 N N . GLN B 2 26 ? 74.259 -24.276 36.215 1.00 62.00 47 GLN A N 1
ATOM 1071 C CA . GLN B 2 26 ? 74.865 -24.784 37.434 1.00 60.78 47 GLN 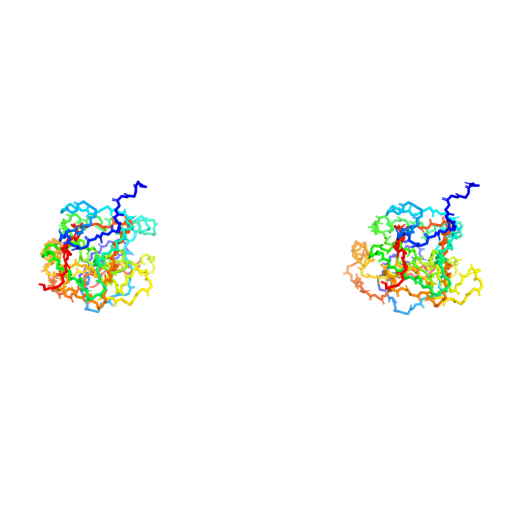A CA 1
ATOM 1072 C C . GLN B 2 26 ? 76.378 -24.584 37.371 1.00 54.48 47 GLN A C 1
ATOM 1073 O O . GLN B 2 26 ? 76.944 -24.274 36.319 1.00 49.16 47 GLN A O 1
ATOM 1079 N N . ASP B 2 27 ? 77.042 -24.770 38.512 1.00 54.54 48 ASP A N 1
ATOM 1080 C CA . ASP B 2 27 ? 78.458 -24.429 38.597 1.00 52.92 48 ASP A CA 1
ATOM 1081 C C . ASP B 2 27 ? 79.296 -25.336 37.708 1.00 52.15 48 ASP A C 1
ATOM 1082 O O . ASP B 2 27 ? 79.174 -26.564 37.754 1.00 53.13 48 ASP A O 1
ATOM 1087 N N . TYR B 2 28 ? 80.143 -24.715 36.888 1.00 50.30 49 TYR A N 1
ATOM 1088 C CA . TYR B 2 28 ? 81.013 -25.451 35.993 1.00 49.58 49 TYR A CA 1
ATOM 1089 C C . TYR B 2 28 ? 81.996 -26.300 36.800 1.00 44.72 49 TYR A C 1
ATOM 1090 O O . TYR B 2 28 ? 82.211 -26.062 37.990 1.00 45.05 49 TYR A O 1
ATOM 1099 N N . PRO B 2 29 ? 82.578 -27.321 36.185 1.00 44.94 50 PRO A N 1
ATOM 1100 C CA . PRO B 2 29 ? 83.534 -28.167 36.900 1.00 51.37 50 PRO A CA 1
ATOM 1101 C C . PRO B 2 29 ? 84.870 -27.461 37.083 1.00 46.48 50 PRO A C 1
ATOM 1102 O O . PRO B 2 29 ? 85.130 -26.399 36.524 1.00 44.00 50 PRO A O 1
ATOM 1106 N N . SER B 2 30 ? 85.715 -28.080 37.897 1.00 49.55 51 SER A N 1
ATOM 1107 C CA . SER B 2 30 ? 87.098 -27.664 38.039 1.00 47.09 51 SER A CA 1
ATOM 1108 C C . SER B 2 30 ? 87.946 -28.252 36.911 1.00 47.39 51 SER A C 1
ATOM 1109 O O . SER B 2 30 ? 87.548 -29.203 36.233 1.00 49.52 51 SER A O 1
ATOM 1112 N N . HIS B 2 31 ? 89.125 -27.659 36.711 1.00 50.80 52 HIS A N 1
ATOM 1113 C CA . HIS B 2 31 ? 90.138 -28.172 35.782 1.00 44.50 52 HIS A CA 1
ATOM 1114 C C . HIS B 2 31 ? 89.616 -28.297 34.352 1.00 44.31 52 HIS A C 1
ATOM 1115 O O . HIS B 2 31 ? 90.081 -29.143 33.586 1.00 46.04 52 HIS A O 1
ATOM 1122 N N . GLN B 2 32 ? 88.662 -27.453 33.975 1.00 43.63 53 GLN A N 1
ATOM 1123 C CA . GLN B 2 32 ? 88.114 -27.487 32.628 1.00 43.74 53 GLN A CA 1
ATOM 1124 C C . GLN B 2 32 ? 89.068 -26.835 31.634 1.00 46.57 53 GLN A C 1
ATOM 1125 O O . GLN B 2 32 ? 89.874 -25.965 31.987 1.00 50.05 53 GLN A O 1
ATOM 1131 N N . ASN B 2 33 ? 88.954 -27.249 30.369 1.00 46.83 54 ASN A N 1
ATOM 1132 C CA . ASN B 2 33 ? 89.745 -26.648 29.301 1.00 46.84 54 ASN A CA 1
ATOM 1133 C C . ASN B 2 33 ? 89.064 -26.862 27.954 1.00 47.25 54 ASN A C 1
ATOM 1134 O O . ASN B 2 33 ? 89.531 -27.637 27.117 1.00 49.58 54 ASN A O 1
ATOM 1139 N N . CYS B 2 34 ? 87.981 -26.126 27.735 1.00 51.83 55 CYS A N 1
ATOM 1140 C CA . CYS B 2 34 ? 87.144 -26.225 26.547 1.00 51.09 55 CYS A CA 1
ATOM 1141 C C . CYS B 2 34 ? 87.607 -25.279 25.442 1.00 56.23 55 CYS A C 1
ATOM 1142 O O . CYS B 2 34 ? 88.032 -24.154 25.709 1.00 59.46 55 CYS A O 1
ATOM 1145 N N . GLU B 2 35 ? 87.543 -25.760 24.198 1.00 53.72 56 GLU A N 1
ATOM 1146 C CA . GLU B 2 35 ? 87.882 -24.982 23.008 1.00 59.13 56 GLU A CA 1
ATOM 1147 C C . GLU B 2 35 ? 86.775 -25.094 21.972 1.00 58.88 56 GLU A C 1
ATOM 1148 O O . GLU B 2 35 ? 86.368 -26.202 21.613 1.00 67.22 56 GLU A O 1
ATOM 1154 N N . TRP B 2 36 ? 86.299 -23.949 21.482 1.00 58.85 57 TRP A N 1
ATOM 1155 C CA . TRP B 2 36 ? 85.312 -23.920 20.415 1.00 55.54 57 TRP A CA 1
ATOM 1156 C C . TRP B 2 36 ? 85.867 -23.191 19.203 1.00 57.98 57 TRP A C 1
ATOM 1157 O O . TRP B 2 36 ? 86.694 -22.282 19.327 1.00 60.95 57 TRP A O 1
ATOM 1168 N N . ILE B 2 37 ? 85.392 -23.597 18.029 1.00 60.55 58 ILE A N 1
ATOM 1169 C CA . ILE B 2 37 ? 85.587 -22.866 16.785 1.00 63.32 58 ILE A CA 1
ATOM 1170 C C . ILE B 2 37 ? 84.236 -22.817 16.084 1.00 72.12 58 ILE A C 1
ATOM 1171 O O . ILE B 2 37 ? 83.704 -23.860 15.686 1.00 74.12 58 ILE A O 1
ATOM 1176 N N . VAL B 2 38 ? 83.679 -21.620 15.933 1.00 71.15 59 VAL A N 1
ATOM 1177 C CA . VAL B 2 38 ? 82.430 -21.414 15.208 1.00 75.57 59 VAL A CA 1
ATOM 1178 C C . VAL B 2 38 ? 82.772 -20.666 13.928 1.00 74.91 59 VAL A C 1
ATOM 1179 O O . VAL B 2 38 ? 83.555 -19.711 13.954 1.00 74.78 59 VAL A O 1
ATOM 1183 N N . TYR B 2 39 ? 82.207 -21.110 12.810 1.00 79.23 60 TYR A N 1
ATOM 1184 C CA . TYR B 2 39 ? 82.584 -20.598 11.503 1.00 85.27 60 TYR A CA 1
ATOM 1185 C C . TYR B 2 39 ? 81.346 -20.308 10.671 1.00 91.22 60 TYR A C 1
ATOM 1186 O O . TYR B 2 39 ? 80.317 -20.978 10.793 1.00 88.79 60 TYR A O 1
ATOM 1195 N N . ALA B 2 40 ? 81.471 -19.313 9.813 1.00 98.82 61 ALA A N 1
ATOM 1196 C CA . ALA B 2 40 ? 80.396 -19.016 8.887 1.00 104.41 61 ALA A CA 1
ATOM 1197 C C . ALA B 2 40 ? 80.504 -19.927 7.669 1.00 108.99 61 ALA A C 1
ATOM 1198 O O . ALA B 2 40 ? 81.613 -20.244 7.227 1.00 108.17 61 ALA A O 1
ATOM 1200 N N . PRO B 2 41 ? 79.369 -20.377 7.131 1.00 110.67 62 PRO A N 1
ATOM 1201 C CA . PRO B 2 41 ? 79.414 -21.275 5.967 1.00 112.47 62 PRO A CA 1
ATOM 1202 C C . PRO B 2 41 ? 80.191 -20.706 4.796 1.00 114.01 62 PRO A C 1
ATOM 1203 O O . PRO B 2 41 ? 80.876 -21.458 4.093 1.00 120.49 62 PRO A O 1
ATOM 1207 N N . GLU B 2 42 ? 80.110 -19.398 4.564 1.00 109.37 63 GLU A N 1
ATOM 1208 C CA . GLU B 2 42 ? 80.768 -18.799 3.417 1.00 110.24 63 GLU A CA 1
ATOM 1209 C C . GLU B 2 42 ? 81.664 -17.652 3.865 1.00 106.33 63 GLU A C 1
ATOM 1210 O O . GLU B 2 42 ? 81.378 -16.992 4.870 1.00 101.28 63 GLU A O 1
ATOM 1216 N N . PRO B 2 43 ? 82.757 -17.391 3.137 1.00 111.08 64 PRO A N 1
ATOM 1217 C CA . PRO B 2 43 ? 83.846 -16.589 3.719 1.00 112.76 64 PRO A CA 1
ATOM 1218 C C . PRO B 2 43 ? 83.522 -15.117 3.865 1.00 115.65 64 PRO A C 1
ATOM 1219 O O . PRO B 2 43 ? 84.243 -14.417 4.589 1.00 100.35 64 PRO A O 1
ATOM 1223 N N . ASN B 2 44 ? 82.469 -14.623 3.214 1.00 115.23 65 ASN A N 1
ATOM 1224 C CA . ASN B 2 44 ? 82.118 -13.215 3.345 1.00 116.06 65 ASN A CA 1
ATOM 1225 C C . ASN B 2 44 ? 81.421 -12.915 4.664 1.00 107.46 65 ASN A C 1
ATOM 1226 O O . ASN B 2 44 ? 81.572 -11.812 5.199 1.00 108.73 65 ASN A O 1
ATOM 1231 N N . GLN B 2 45 ? 80.661 -13.868 5.196 1.00 101.97 66 GLN A N 1
ATOM 1232 C CA . GLN B 2 45 ? 79.871 -13.625 6.392 1.00 96.43 66 GLN A CA 1
ATOM 1233 C C . GLN B 2 45 ? 80.762 -13.488 7.624 1.00 90.03 66 GLN A C 1
ATOM 1234 O O . GLN B 2 45 ? 81.924 -13.901 7.639 1.00 89.07 66 GLN A O 1
ATOM 1240 N N . LYS B 2 46 ? 80.196 -12.897 8.673 1.00 84.11 67 LYS A N 1
ATOM 1241 C CA . LYS B 2 46 ? 80.878 -12.768 9.950 1.00 81.62 67 LYS A CA 1
ATOM 1242 C C . LYS B 2 46 ? 79.949 -13.206 11.075 1.00 77.82 67 LYS A C 1
ATOM 1243 O O . LYS B 2 46 ? 78.726 -13.247 10.921 1.00 77.34 67 LYS A O 1
ATOM 1249 N N . ILE B 2 47 ? 80.555 -13.533 12.216 1.00 77.46 68 ILE A N 1
ATOM 1250 C CA . ILE B 2 47 ? 79.852 -14.098 13.362 1.00 70.22 68 ILE A CA 1
ATOM 1251 C C . ILE B 2 47 ? 79.692 -13.035 14.437 1.00 67.84 68 ILE A C 1
ATOM 1252 O O . ILE B 2 47 ? 80.561 -12.176 14.631 1.00 67.53 68 ILE A O 1
ATOM 1257 N N . VAL B 2 48 ? 78.574 -13.098 15.155 1.00 66.52 69 VAL A N 1
ATOM 1258 C CA . VAL B 2 48 ? 78.299 -12.185 16.256 1.00 66.98 69 VAL A CA 1
ATOM 1259 C C . VAL B 2 48 ? 77.844 -12.993 17.464 1.00 69.28 69 VAL A C 1
ATOM 1260 O O . VAL B 2 48 ? 76.956 -13.846 17.353 1.00 73.40 69 VAL A O 1
ATOM 1264 N N . LEU B 2 49 ? 78.443 -12.711 18.618 1.00 67.20 70 LEU A N 1
ATOM 1265 C CA . LEU B 2 49 ? 78.128 -13.386 19.866 1.00 61.60 70 LEU A CA 1
ATOM 1266 C C . LEU B 2 49 ? 77.331 -12.454 20.768 1.00 62.08 70 LEU A C 1
ATOM 1267 O O . LEU B 2 49 ? 77.527 -11.235 20.759 1.00 66.85 70 LEU A O 1
ATOM 1272 N N . ASN B 2 50 ? 76.433 -13.041 21.555 1.00 59.63 71 ASN A N 1
ATOM 1273 C CA . ASN B 2 50 ? 75.698 -12.289 22.565 1.00 56.73 71 ASN A CA 1
ATOM 1274 C C . ASN B 2 50 ? 75.587 -13.133 23.822 1.00 58.59 71 ASN A C 1
ATOM 1275 O O . ASN B 2 50 ? 75.014 -14.226 23.791 1.00 62.04 71 ASN A O 1
ATOM 1280 N N . PHE B 2 51 ? 76.124 -12.617 24.924 1.00 56.25 72 PHE A N 1
ATOM 1281 C CA . PHE B 2 51 ? 76.149 -13.343 26.182 1.00 53.20 72 PHE A CA 1
ATOM 1282 C C . PHE B 2 51 ? 74.836 -13.163 26.931 1.00 56.94 72 PHE A C 1
ATOM 1283 O O . PHE B 2 51 ? 74.154 -12.143 26.805 1.00 63.11 72 PHE A O 1
ATOM 1291 N N . ASN B 2 52 ? 74.497 -14.156 27.721 1.00 49.77 73 ASN A N 1
ATOM 1292 C CA . ASN B 2 52 ? 73.344 -14.025 28.587 1.00 51.10 73 ASN A CA 1
ATOM 1293 C C . ASN B 2 52 ? 73.726 -13.187 29.806 1.00 46.63 73 ASN A C 1
ATOM 1294 O O . ASN B 2 52 ? 74.870 -13.240 30.266 1.00 42.70 73 ASN A O 1
ATOM 1299 N N . PRO B 2 53 ? 72.798 -12.379 30.325 1.00 55.45 74 PRO A N 1
ATOM 1300 C CA . PRO B 2 53 ? 73.141 -11.531 31.480 1.00 54.39 74 PRO A CA 1
ATOM 1301 C C . PRO B 2 53 ? 73.661 -12.316 32.671 1.00 56.34 74 PRO A C 1
ATOM 1302 O O . PRO B 2 53 ? 74.542 -11.824 33.388 1.00 53.68 74 PRO A O 1
ATOM 1306 N N . HIS B 2 54 ? 73.158 -13.529 32.895 1.00 57.46 75 HIS A N 1
ATOM 1307 C CA . HIS B 2 54 ? 73.657 -14.368 33.981 1.00 56.24 75 HIS A CA 1
ATOM 1308 C C . HIS B 2 54 ? 75.060 -14.850 33.633 1.00 54.97 75 HIS A C 1
ATOM 1309 O O . HIS B 2 54 ? 75.247 -15.631 32.693 1.00 53.70 75 HIS A O 1
ATOM 1316 N N . PHE B 2 55 ? 76.045 -14.376 34.392 1.00 50.89 76 PHE A N 1
ATOM 1317 C CA . PHE B 2 55 ? 77.452 -14.521 34.035 1.00 45.74 76 PHE A CA 1
ATOM 1318 C C . PHE B 2 55 ? 78.251 -14.538 35.329 1.00 46.21 76 PHE A C 1
ATOM 1319 O O . PHE B 2 55 ? 78.395 -13.497 35.977 1.00 52.40 76 PHE A O 1
ATOM 1327 N N . GLU B 2 56 ? 78.755 -15.709 35.714 1.00 37.92 77 GLU A N 1
ATOM 1328 C CA . GLU B 2 56 ? 79.448 -15.861 36.994 1.00 41.03 77 GLU A CA 1
ATOM 1329 C C . GLU B 2 56 ? 80.708 -16.694 36.782 1.00 46.24 77 GLU A C 1
ATOM 1330 O O . GLU B 2 56 ? 80.653 -17.929 36.773 1.00 46.47 77 GLU A O 1
ATOM 1336 N N . ILE B 2 57 ? 81.844 -16.014 36.653 1.00 39.24 78 ILE A N 1
ATOM 1337 C CA . ILE B 2 57 ? 83.148 -16.646 36.505 1.00 40.23 78 ILE A CA 1
ATOM 1338 C C . ILE B 2 57 ? 84.082 -16.049 37.544 1.00 39.83 78 ILE A C 1
ATOM 1339 O O . ILE B 2 57 ? 84.086 -14.832 37.753 1.00 49.79 78 ILE A O 1
ATOM 1344 N N . GLU B 2 58 ? 84.859 -16.905 38.209 1.00 41.44 79 GLU A N 1
ATOM 1345 C CA . GLU B 2 58 ? 85.725 -16.443 39.287 1.00 44.63 79 GLU A CA 1
ATOM 1346 C C . GLU B 2 58 ? 86.651 -15.348 38.784 1.00 51.03 79 GLU A C 1
ATOM 1347 O O . GLU B 2 58 ? 87.327 -15.504 37.762 1.00 46.68 79 GLU A O 1
ATOM 1353 N N . LYS B 2 59 ? 86.660 -14.228 39.493 1.00 59.11 80 LYS A N 1
ATOM 1354 C CA . LYS B 2 59 ? 87.471 -13.083 39.123 1.00 59.47 80 LYS A CA 1
ATOM 1355 C C . LYS B 2 59 ? 88.721 -13.062 39.988 1.00 63.15 80 LYS A C 1
ATOM 1356 O O . LYS B 2 59 ? 88.641 -13.216 41.212 1.00 71.67 80 LYS A O 1
ATOM 1362 N N . HIS B 2 60 ? 89.869 -12.904 39.344 1.00 53.01 81 HIS A N 1
ATOM 1363 C CA . HIS B 2 60 ? 91.118 -12.647 40.043 1.00 50.58 81 HIS A CA 1
ATOM 1364 C C . HIS B 2 60 ? 92.054 -12.041 39.012 1.00 58.07 81 HIS A C 1
ATOM 1365 O O . HIS B 2 60 ? 93.099 -12.618 38.701 1.00 61.12 81 HIS A O 1
ATOM 1372 N N . ASP B 2 61 ? 91.672 -10.882 38.468 1.00 52.67 82 ASP A N 1
ATOM 1373 C CA . ASP B 2 61 ? 92.221 -10.394 37.205 1.00 48.64 82 ASP A CA 1
ATOM 1374 C C . ASP B 2 61 ? 92.239 -11.496 36.151 1.00 52.12 82 ASP A C 1
ATOM 1375 O O . ASP B 2 61 ? 93.158 -11.583 35.334 1.00 48.37 82 ASP A O 1
ATOM 1380 N N . CYS B 2 62 ? 91.200 -12.338 36.180 1.00 54.45 83 CYS A N 1
ATOM 1381 C CA . CYS B 2 62 ? 90.970 -13.382 35.183 1.00 53.04 83 CYS A CA 1
ATOM 1382 C C . CYS B 2 62 ? 92.188 -14.290 35.029 1.00 54.97 83 CYS A C 1
ATOM 1383 O O . CYS B 2 62 ? 92.556 -14.692 33.925 1.00 56.41 83 CYS A O 1
ATOM 1386 N N . LYS B 2 63 ? 92.824 -14.628 36.144 1.00 53.64 84 LYS A N 1
ATOM 1387 C CA . LYS B 2 63 ? 94.016 -15.457 36.066 1.00 50.65 84 LYS A CA 1
ATOM 1388 C C . LYS B 2 63 ? 93.689 -16.942 36.197 1.00 53.97 84 LYS A C 1
ATOM 1389 O O . LYS B 2 63 ? 94.465 -17.778 35.724 1.00 50.48 84 LYS A O 1
ATOM 1395 N N . TYR B 2 64 ? 92.555 -17.284 36.814 1.00 55.31 85 TYR A N 1
ATOM 1396 C CA . TYR B 2 64 ? 92.190 -18.667 37.126 1.00 47.51 85 TYR A CA 1
ATOM 1397 C C . TYR B 2 64 ? 91.079 -19.139 36.200 1.00 50.89 85 TYR A C 1
ATOM 1398 O O . TYR B 2 64 ? 91.321 -19.932 35.289 1.00 52.30 85 TYR A O 1
ATOM 1407 N N . ASP B 2 65 ? 89.854 -18.676 36.421 1.00 49.95 86 ASP A N 1
ATOM 1408 C CA . ASP B 2 65 ? 88.720 -18.982 35.566 1.00 47.32 86 ASP A CA 1
ATOM 1409 C C . ASP B 2 65 ? 88.510 -17.809 34.624 1.00 51.82 86 ASP A C 1
ATOM 1410 O O . ASP B 2 65 ? 88.542 -16.652 35.056 1.00 58.40 86 ASP A O 1
ATOM 1415 N N . PHE B 2 66 ? 88.309 -18.103 33.345 1.00 52.50 87 PHE A N 1
ATOM 1416 C CA . PHE B 2 66 ? 88.082 -17.037 32.384 1.00 46.91 87 PHE A CA 1
ATOM 1417 C C . PHE B 2 66 ? 87.525 -17.635 31.104 1.00 47.79 87 PHE A C 1
ATOM 1418 O O . PHE B 2 66 ? 87.614 -18.843 30.865 1.00 47.66 87 PHE A O 1
ATOM 1426 N N . ILE B 2 67 ? 86.930 -16.764 30.302 1.00 45.71 88 ILE A N 1
ATOM 1427 C CA . ILE B 2 67 ? 86.564 -17.040 28.922 1.00 42.56 88 ILE A CA 1
ATOM 1428 C C . ILE B 2 67 ? 87.341 -16.081 28.038 1.00 43.37 88 ILE A C 1
ATOM 1429 O O . ILE B 2 67 ? 87.482 -14.897 28.363 1.00 44.85 88 ILE A O 1
ATOM 1434 N N . GLU B 2 68 ? 87.875 -16.594 26.937 1.00 39.62 89 GLU A N 1
ATOM 1435 C CA . GLU B 2 68 ? 88.625 -15.763 26.015 1.00 41.55 89 GLU A CA 1
ATOM 1436 C C . GLU B 2 68 ? 88.089 -15.962 24.607 1.00 47.87 89 GLU A C 1
ATOM 1437 O O . GLU B 2 68 ? 87.674 -17.064 24.234 1.00 54.45 89 GLU A O 1
ATOM 1443 N N . ILE B 2 69 ? 88.066 -14.873 23.847 1.00 46.73 90 ILE A N 1
ATOM 1444 C CA . ILE B 2 69 ? 87.558 -14.856 22.485 1.00 46.75 90 ILE A CA 1
ATOM 1445 C C . ILE B 2 69 ? 88.637 -14.252 21.607 1.00 59.51 90 ILE A C 1
ATOM 1446 O O . ILE B 2 69 ? 89.191 -13.200 21.941 1.00 55.59 90 ILE A O 1
ATOM 1451 N N . ARG B 2 70 ? 88.944 -14.916 20.496 1.00 53.21 91 ARG A N 1
ATOM 1452 C CA . ARG B 2 70 ? 89.904 -14.388 19.540 1.00 61.98 91 ARG A CA 1
ATOM 1453 C C . ARG B 2 70 ? 89.350 -14.493 18.129 1.00 66.92 91 ARG A C 1
ATOM 1454 O O . ARG B 2 70 ? 88.374 -15.198 17.863 1.00 68.58 91 ARG A O 1
ATOM 1462 N N . ASP B 2 71 ? 90.012 -13.770 17.225 1.00 69.85 92 ASP A N 1
ATOM 1463 C CA . ASP B 2 71 ? 89.505 -13.491 15.885 1.00 80.80 92 ASP A CA 1
ATOM 1464 C C . ASP B 2 71 ? 90.187 -14.428 14.891 1.00 86.09 92 ASP A C 1
ATOM 1465 O O . ASP B 2 71 ? 91.068 -14.032 14.127 1.00 86.44 92 ASP A O 1
ATOM 1470 N N . GLY B 2 72 ? 89.765 -15.685 14.893 1.00 88.22 93 GLY A N 1
ATOM 1471 C CA . GLY B 2 72 ? 90.319 -16.636 13.954 1.00 93.20 93 GLY A CA 1
ATOM 1472 C C . GLY B 2 72 ? 90.168 -18.066 14.436 1.00 92.29 93 GLY A C 1
ATOM 1473 O O . GLY B 2 72 ? 89.469 -18.351 15.408 1.00 90.00 93 GLY A O 1
ATOM 1474 N N . ASP B 2 73 ? 90.846 -18.958 13.714 1.00 92.18 94 ASP A N 1
ATOM 1475 C CA . ASP B 2 73 ? 90.796 -20.385 14.009 1.00 87.56 94 ASP A CA 1
ATOM 1476 C C . ASP B 2 73 ? 91.694 -20.753 15.187 1.00 88.65 94 ASP A C 1
ATOM 1477 O O . ASP B 2 73 ? 91.246 -21.408 16.134 1.00 86.55 94 ASP A O 1
ATOM 1482 N N . SER B 2 74 ? 92.966 -20.360 15.139 1.00 92.02 95 SER A N 1
ATOM 1483 C CA . SER B 2 74 ? 93.933 -20.800 16.135 1.00 87.14 95 SER A CA 1
ATOM 1484 C C . SER B 2 74 ? 93.706 -20.089 17.468 1.00 77.68 95 SER A C 1
ATOM 1485 O O . SER B 2 74 ? 92.875 -19.186 17.593 1.00 80.59 95 SER A O 1
ATOM 1488 N N . GLU B 2 75 ? 94.454 -20.524 18.484 1.00 72.09 96 GLU A N 1
ATOM 1489 C CA . GLU B 2 75 ? 94.560 -19.769 19.725 1.00 69.68 96 GLU A CA 1
ATOM 1490 C C . GLU B 2 75 ? 95.486 -18.567 19.608 1.00 74.08 96 GLU A C 1
ATOM 1491 O O . GLU B 2 75 ? 95.531 -17.750 20.531 1.00 74.40 96 GLU A O 1
ATOM 1497 N N . SER B 2 76 ? 96.248 -18.460 18.525 1.00 77.04 97 SER A N 1
ATOM 1498 C CA . SER B 2 76 ? 97.173 -17.354 18.339 1.00 81.67 97 SER A CA 1
ATOM 1499 C C . SER B 2 76 ? 96.530 -16.178 17.617 1.00 87.50 97 SER A C 1
ATOM 1500 O O . SER B 2 76 ? 97.207 -15.175 17.363 1.00 93.64 97 SER A O 1
ATOM 1503 N N . ALA B 2 77 ? 95.249 -16.283 17.276 1.00 82.89 98 ALA A N 1
ATOM 1504 C CA . ALA B 2 77 ? 94.547 -15.191 16.626 1.00 86.52 98 ALA A CA 1
ATOM 1505 C C . ALA B 2 77 ? 94.444 -13.994 17.569 1.00 90.24 98 ALA A C 1
ATOM 1506 O O . ALA B 2 77 ? 94.584 -14.115 18.791 1.00 87.87 98 ALA A O 1
ATOM 1508 N N . ASP B 2 78 ? 94.191 -12.825 16.980 1.00 87.96 99 ASP A N 1
ATOM 1509 C CA . ASP B 2 78 ? 94.126 -11.591 17.753 1.00 83.44 99 ASP A CA 1
ATOM 1510 C C . ASP B 2 78 ? 93.044 -11.676 18.820 1.00 72.57 99 ASP A C 1
ATOM 1511 O O . ASP B 2 78 ? 91.910 -12.079 18.546 1.00 67.56 99 ASP A O 1
ATOM 1516 N N . LEU B 2 79 ? 93.397 -11.273 20.038 1.00 70.79 100 LEU A N 1
ATOM 1517 C CA . LEU B 2 79 ? 92.512 -11.436 21.181 1.00 68.36 100 LEU A CA 1
ATOM 1518 C C . LEU B 2 79 ? 91.402 -10.393 21.139 1.00 67.70 100 LEU A C 1
ATOM 1519 O O . LEU B 2 79 ? 91.670 -9.190 21.064 1.00 73.19 100 LEU A O 1
ATOM 1524 N N . LEU B 2 80 ? 90.155 -10.856 21.192 1.00 63.00 101 LEU A N 1
ATOM 1525 C CA . LEU B 2 80 ? 89.004 -9.966 21.236 1.00 61.07 101 LEU A CA 1
ATOM 1526 C C . LEU B 2 80 ? 88.518 -9.694 22.650 1.00 59.60 101 LEU A C 1
ATOM 1527 O O . LEU B 2 80 ? 87.825 -8.695 22.869 1.00 62.46 101 LEU A O 1
ATOM 1532 N N . GLY B 2 81 ? 88.858 -10.555 23.604 1.00 54.52 102 GLY A N 1
ATOM 1533 C CA . GLY B 2 81 ? 88.443 -10.353 24.974 1.00 48.99 102 GLY A CA 1
ATOM 1534 C C . GLY B 2 81 ? 88.773 -11.534 25.856 1.00 53.75 102 GLY A C 1
ATOM 1535 O O . GLY B 2 81 ? 88.749 -12.678 25.401 1.00 60.08 102 GLY A O 1
ATOM 1536 N N . LYS B 2 82 ? 89.073 -11.279 27.123 1.00 52.20 103 LYS A N 1
ATOM 1537 C CA . LYS B 2 82 ? 89.300 -12.346 28.090 1.00 50.03 103 LYS A CA 1
ATOM 1538 C C . LYS B 2 82 ? 88.565 -11.901 29.350 1.00 54.28 103 LYS A C 1
ATOM 1539 O O . LYS B 2 82 ? 89.008 -10.970 30.027 1.00 62.64 103 LYS A O 1
ATOM 1545 N N . HIS B 2 83 ? 87.432 -12.537 29.637 1.00 51.01 104 HIS A N 1
ATOM 1546 C CA . HIS B 2 83 ? 86.450 -12.031 30.583 1.00 43.14 104 HIS A CA 1
ATOM 1547 C C . HIS B 2 83 ? 86.258 -12.996 31.744 1.00 50.97 104 HIS A C 1
ATOM 1548 O O . HIS B 2 83 ? 86.268 -14.217 31.563 1.00 50.10 104 HIS A O 1
ATOM 1555 N N . CYS B 2 84 ? 86.098 -12.427 32.934 1.00 53.41 105 CYS A N 1
ATOM 1556 C CA . CYS B 2 84 ? 85.761 -13.149 34.151 1.00 50.63 105 CYS A CA 1
ATOM 1557 C C . CYS B 2 84 ? 84.885 -12.232 34.998 1.00 50.36 105 CYS A C 1
ATOM 1558 O O . CYS B 2 84 ? 84.577 -11.105 34.601 1.00 54.11 105 CYS A O 1
ATOM 1561 N N . GLY B 2 85 ? 84.482 -12.714 36.169 1.00 51.05 106 GLY A N 1
ATOM 1562 C CA . GLY B 2 85 ? 83.770 -11.864 37.102 1.00 47.46 106 GLY A CA 1
ATOM 1563 C C . GLY B 2 85 ? 82.255 -11.936 37.032 1.00 46.78 106 GLY A C 1
ATOM 1564 O O . GLY B 2 85 ? 81.677 -13.000 36.797 1.00 49.49 106 GLY A O 1
ATOM 1565 N N . ASN B 2 86 ? 81.605 -10.786 37.220 1.00 48.85 107 ASN A N 1
ATOM 1566 C CA . ASN B 2 86 ? 80.171 -10.693 37.467 1.00 46.99 107 ASN A CA 1
ATOM 1567 C C . ASN B 2 86 ? 79.368 -10.152 36.292 1.00 43.45 107 ASN A C 1
ATOM 1568 O O . ASN B 2 86 ? 78.174 -10.441 36.197 1.00 45.94 107 ASN A O 1
ATOM 1573 N N . ILE B 2 87 ? 79.975 -9.358 35.413 1.00 43.15 108 ILE A N 1
ATOM 1574 C CA . ILE B 2 87 ? 79.257 -8.652 34.357 1.00 44.97 108 ILE A CA 1
ATOM 1575 C C . ILE B 2 87 ? 79.534 -9.338 33.030 1.00 41.44 108 ILE A C 1
ATOM 1576 O O . ILE B 2 87 ? 80.697 -9.556 32.670 1.00 40.76 108 ILE A O 1
ATOM 1581 N N . ALA B 2 88 ? 78.469 -9.650 32.294 1.00 40.42 109 ALA A N 1
ATOM 1582 C CA . ALA B 2 88 ? 78.626 -10.309 31.010 1.00 47.64 109 ALA A CA 1
ATOM 1583 C C . ALA B 2 88 ? 79.243 -9.347 29.995 1.00 51.97 109 ALA A C 1
ATOM 1584 O O . ALA B 2 88 ? 78.972 -8.144 30.024 1.00 57.50 109 ALA A O 1
ATOM 1586 N N . PRO B 2 89 ? 80.077 -9.853 29.092 1.00 51.86 110 PRO A N 1
ATOM 1587 C CA . PRO B 2 89 ? 80.744 -8.982 28.118 1.00 46.07 110 PRO A CA 1
ATOM 1588 C C . PRO B 2 89 ? 79.759 -8.481 27.078 1.00 50.16 110 PRO A C 1
ATOM 1589 O O . PRO B 2 89 ? 78.717 -9.109 26.844 1.00 50.94 110 PRO A O 1
ATOM 1593 N N . PRO B 2 90 ? 80.047 -7.348 26.434 1.00 56.22 111 PRO A N 1
ATOM 1594 C CA . PRO B 2 90 ? 79.125 -6.834 25.413 1.00 56.92 111 PRO A CA 1
ATOM 1595 C C . PRO B 2 90 ? 79.151 -7.652 24.131 1.00 51.39 111 PRO A C 1
ATOM 1596 O O . PRO B 2 90 ? 79.920 -8.609 24.007 1.00 48.19 111 PRO A O 1
ATOM 1600 N N . THR B 2 91 ? 78.307 -7.269 23.173 1.00 54.45 112 THR A N 1
ATOM 1601 C CA . THR B 2 91 ? 78.243 -7.952 21.888 1.00 45.93 112 THR A CA 1
ATOM 1602 C C . THR B 2 91 ? 79.597 -7.964 21.192 1.00 63.77 112 THR A C 1
ATOM 1603 O O . THR B 2 91 ? 80.255 -6.929 21.057 1.00 75.05 112 THR A O 1
ATOM 1607 N N . ILE B 2 92 ? 80.013 -9.153 20.766 1.00 58.82 113 ILE A N 1
ATOM 1608 C CA . ILE B 2 92 ? 81.234 -9.356 19.996 1.00 62.00 113 ILE A CA 1
ATOM 1609 C C . ILE B 2 92 ? 80.848 -9.639 18.551 1.00 63.63 113 ILE A C 1
ATOM 1610 O O . ILE B 2 92 ? 79.918 -10.410 18.290 1.00 59.25 113 ILE A O 1
ATOM 1615 N N . ILE B 2 93 ? 81.550 -9.006 17.612 1.00 66.62 114 ILE A N 1
ATOM 1616 C CA . ILE B 2 93 ? 81.333 -9.233 16.186 1.00 67.93 114 ILE A CA 1
ATOM 1617 C C . ILE B 2 93 ? 82.660 -9.637 15.559 1.00 69.23 114 ILE A C 1
ATOM 1618 O O . ILE B 2 93 ? 83.643 -8.890 15.641 1.00 68.72 114 ILE A O 1
ATOM 1623 N N . SER B 2 94 ? 82.688 -10.813 14.935 1.00 70.47 115 SER A N 1
ATOM 1624 C CA . SER B 2 94 ? 83.896 -11.298 14.282 1.00 72.53 115 SER A CA 1
ATOM 1625 C C . SER B 2 94 ? 84.315 -10.374 13.143 1.00 71.64 115 SER A C 1
ATOM 1626 O O . SER B 2 94 ? 83.481 -9.757 12.475 1.00 68.37 115 SER A O 1
ATOM 1629 N N . SER B 2 95 ? 85.632 -10.269 12.939 1.00 79.59 116 SER A N 1
ATOM 1630 C CA . SER B 2 95 ? 86.159 -9.538 11.791 1.00 91.39 116 SER A CA 1
ATOM 1631 C C . SER B 2 95 ? 86.225 -10.415 10.544 1.00 106.92 116 SER A C 1
ATOM 1632 O O . SER B 2 95 ? 85.891 -9.959 9.445 1.00 111.03 116 SER A O 1
ATOM 1635 N N . GLY B 2 96 ? 86.663 -11.664 10.690 1.00 116.31 117 GLY A N 1
ATOM 1636 C CA . GLY B 2 96 ? 86.686 -12.593 9.575 1.00 118.46 117 GLY A CA 1
ATOM 1637 C C . GLY B 2 96 ? 85.481 -13.511 9.562 1.00 117.16 117 GLY A C 1
ATOM 1638 O O . GLY B 2 96 ? 84.351 -13.054 9.744 1.00 119.12 117 GLY A O 1
ATOM 1639 N N . SER B 2 97 ? 85.701 -14.812 9.371 1.00 102.97 118 SER A N 1
ATOM 1640 C CA . SER B 2 97 ? 84.604 -15.770 9.350 1.00 93.68 118 SER A CA 1
ATOM 1641 C C . SER B 2 97 ? 84.830 -16.926 10.318 1.00 90.90 118 SER A C 1
ATOM 1642 O O . SER B 2 97 ? 84.105 -17.926 10.254 1.00 90.93 118 SER A O 1
ATOM 1645 N N . MET B 2 98 ? 85.797 -16.803 11.226 1.00 85.84 119 MET A N 1
ATOM 1646 C CA . MET B 2 98 ? 86.092 -17.823 12.221 1.00 83.69 119 MET A CA 1
ATOM 1647 C C . MET B 2 98 ? 86.268 -17.150 13.574 1.00 73.74 119 MET A C 1
ATOM 1648 O O . MET B 2 98 ? 86.914 -16.103 13.673 1.00 70.09 119 MET A O 1
ATOM 1653 N N . LEU B 2 99 ? 85.708 -17.762 14.615 1.00 70.24 120 LEU A N 1
ATOM 1654 C CA . LEU B 2 99 ? 85.846 -17.265 15.975 1.00 62.75 120 LEU A CA 1
ATOM 1655 C C . LEU B 2 99 ? 86.326 -18.393 16.875 1.00 59.59 120 LEU A C 1
ATOM 1656 O O . LEU B 2 99 ? 85.814 -19.515 16.810 1.00 64.05 120 LEU A O 1
ATOM 1661 N N . TYR B 2 100 ? 87.305 -18.083 17.717 1.00 55.08 121 TYR A N 1
ATOM 1662 C CA . TYR B 2 100 ? 87.882 -19.028 18.660 1.00 51.93 121 TYR A CA 1
ATOM 1663 C C . TYR B 2 100 ? 87.436 -18.664 20.070 1.00 51.68 121 TYR A C 1
ATOM 1664 O O . TYR B 2 100 ? 87.624 -17.525 20.510 1.00 56.48 121 TYR A O 1
ATOM 1673 N N . ILE B 2 101 ? 86.843 -19.628 20.770 1.00 52.76 122 ILE A N 1
ATOM 1674 C CA . ILE B 2 101 ? 86.354 -19.440 22.131 1.00 49.24 122 ILE A CA 1
ATOM 1675 C C . ILE B 2 101 ? 86.955 -20.518 23.022 1.00 53.82 122 ILE A C 1
ATOM 1676 O O . ILE B 2 101 ? 87.044 -21.686 22.625 1.00 58.93 122 ILE A O 1
ATOM 1681 N N . ARG B 2 102 ? 87.353 -20.131 24.233 1.00 48.51 123 ARG A N 1
ATOM 1682 C CA . ARG B 2 102 ? 87.960 -21.071 25.167 1.00 46.87 123 ARG A CA 1
ATOM 1683 C C . ARG B 2 102 ? 87.543 -20.731 26.589 1.00 43.66 123 ARG A C 1
ATOM 1684 O O . ARG B 2 102 ? 87.571 -19.561 26.982 1.00 52.27 123 ARG A O 1
ATOM 1692 N N . PHE B 2 103 ? 87.165 -21.757 27.351 1.00 37.01 124 PHE A N 1
ATOM 1693 C CA . PHE B 2 103 ? 86.862 -21.629 28.771 1.00 36.22 124 PHE A CA 1
ATOM 1694 C C . PHE B 2 103 ? 87.879 -22.437 29.562 1.00 48.14 124 PHE A C 1
ATOM 1695 O O . PHE B 2 103 ? 88.173 -23.585 29.210 1.00 57.29 124 PHE A O 1
ATOM 1703 N N . THR B 2 104 ? 88.406 -21.847 30.634 1.00 35.83 125 THR A N 1
ATOM 1704 C CA . THR B 2 104 ? 89.416 -22.495 31.460 1.00 42.09 125 THR A CA 1
ATOM 1705 C C . THR B 2 104 ? 89.009 -22.431 32.924 1.00 44.79 125 THR A C 1
ATOM 1706 O O . THR B 2 104 ? 88.616 -21.371 33.417 1.00 54.55 125 THR A O 1
ATOM 1710 N N . SER B 2 105 ? 89.079 -23.572 33.606 1.00 52.54 126 SER A N 1
ATOM 1711 C CA . SER B 2 105 ? 88.784 -23.677 35.026 1.00 49.68 126 SER A CA 1
ATOM 1712 C C . SER B 2 105 ? 89.996 -24.244 35.754 1.00 51.01 126 SER A C 1
ATOM 1713 O O . SER B 2 105 ? 90.680 -25.134 35.238 1.00 54.72 126 SER A O 1
ATOM 1716 N N . ASP B 2 106 ? 90.261 -23.726 36.946 1.00 48.65 127 ASP A N 1
ATOM 1717 C CA . ASP B 2 106 ? 91.368 -24.184 37.770 1.00 46.92 127 ASP A CA 1
ATOM 1718 C C . ASP B 2 106 ? 90.855 -25.167 38.831 1.00 43.10 127 ASP A C 1
ATOM 1719 O O . ASP B 2 106 ? 89.766 -25.735 38.694 1.00 46.66 127 ASP A O 1
ATOM 1724 N N . TYR B 2 107 ? 91.636 -25.371 39.896 1.00 44.17 128 TYR A N 1
ATOM 1725 C CA . TYR B 2 107 ? 91.345 -26.416 40.874 1.00 53.29 128 TYR A CA 1
ATOM 1726 C C . TYR B 2 107 ? 90.306 -26.030 41.926 1.00 53.62 128 TYR A C 1
ATOM 1727 O O . TYR B 2 107 ? 89.605 -26.911 42.434 1.00 55.83 128 TYR A O 1
ATOM 1736 N N . ALA B 2 108 ? 90.182 -24.750 42.280 1.00 62.46 129 ALA A N 1
ATOM 1737 C CA . ALA B 2 108 ? 89.504 -24.410 43.529 1.00 64.50 129 ALA A CA 1
ATOM 1738 C C . ALA B 2 108 ? 88.018 -24.113 43.359 1.00 62.94 129 ALA A C 1
ATOM 1739 O O . ALA B 2 108 ? 87.193 -25.028 43.405 1.00 70.46 129 ALA A O 1
ATOM 1741 N N . ARG B 2 109 ? 87.670 -22.842 43.181 1.00 56.20 130 ARG A N 1
ATOM 1742 C CA . ARG B 2 109 ? 86.306 -22.352 43.333 1.00 53.48 130 ARG A CA 1
ATOM 1743 C C . ARG B 2 109 ? 85.664 -22.104 41.972 1.00 47.80 130 ARG A C 1
ATOM 1744 O O . ARG B 2 109 ? 86.328 -21.699 41.015 1.00 35.94 130 ARG A O 1
ATOM 1752 N N . GLN B 2 110 ? 84.354 -22.339 41.904 1.00 36.73 131 GLN A N 1
ATOM 1753 C CA . GLN B 2 110 ? 83.583 -22.265 40.670 1.00 44.25 131 GLN A CA 1
ATOM 1754 C C . GLN B 2 110 ? 82.360 -21.385 40.878 1.00 42.84 131 GLN A C 1
ATOM 1755 O O . GLN B 2 110 ? 81.996 -21.046 42.006 1.00 36.63 131 GLN A O 1
ATOM 1761 N N . GLY B 2 111 ? 81.746 -21.000 39.760 1.00 44.41 132 GLY A N 1
ATOM 1762 C CA . GLY B 2 111 ? 80.510 -20.237 39.738 1.00 42.37 132 GLY A CA 1
ATOM 1763 C C . GLY B 2 111 ? 79.614 -20.717 38.611 1.00 44.07 132 GLY A C 1
ATOM 1764 O O . GLY B 2 111 ? 79.923 -21.729 37.977 1.00 52.44 132 GLY A O 1
ATOM 1765 N N . ALA B 2 112 ? 78.513 -20.009 38.338 1.00 39.24 133 ALA A N 1
ATOM 1766 C CA . ALA B 2 112 ? 77.562 -20.471 37.326 1.00 37.56 133 ALA A CA 1
ATOM 1767 C C . ALA B 2 112 ? 78.176 -20.538 35.931 1.00 40.99 133 ALA A C 1
ATOM 1768 O O . ALA B 2 112 ? 77.710 -21.312 35.087 1.00 40.44 133 ALA A O 1
ATOM 1770 N N . GLY B 2 113 ? 79.183 -19.721 35.650 1.00 49.77 134 GLY A N 1
ATOM 1771 C CA . GLY B 2 113 ? 79.802 -19.765 34.340 1.00 48.30 134 GLY A CA 1
ATOM 1772 C C . GLY B 2 113 ? 79.222 -18.782 33.346 1.00 48.13 134 GLY A C 1
ATOM 1773 O O . GLY B 2 113 ? 78.780 -17.691 33.718 1.00 58.32 134 GLY A O 1
ATOM 1774 N N . PHE B 2 114 ? 79.205 -19.168 32.074 1.00 45.28 135 PHE A N 1
ATOM 1775 C CA . PHE B 2 114 ? 78.773 -18.285 31.004 1.00 47.60 135 PHE A CA 1
ATOM 1776 C C . PHE B 2 114 ? 77.880 -19.043 30.034 1.00 52.13 135 PHE A C 1
ATOM 1777 O O . PHE B 2 114 ? 77.871 -20.275 29.989 1.00 61.95 135 PHE A O 1
ATOM 1785 N N . SER B 2 115 ? 77.144 -18.271 29.240 1.00 64.06 136 SER A N 1
ATOM 1786 C CA . SER B 2 115 ? 76.378 -18.777 28.112 1.00 56.71 136 SER A CA 1
ATOM 1787 C C . SER B 2 115 ? 76.284 -17.681 27.063 1.00 59.80 136 SER A C 1
ATOM 1788 O O . SER B 2 115 ? 76.075 -16.512 27.399 1.00 58.32 136 SER A O 1
ATOM 1791 N N . LEU B 2 116 ? 76.426 -18.059 25.797 1.00 61.67 137 LEU A N 1
ATOM 1792 C CA . LEU B 2 116 ? 76.322 -17.095 24.715 1.00 62.05 137 LEU A CA 1
ATOM 1793 C C . LEU B 2 116 ? 75.578 -17.737 23.556 1.00 65.54 137 LEU A C 1
ATOM 1794 O O . LEU B 2 116 ? 75.363 -18.951 23.524 1.00 70.55 137 LEU A O 1
ATOM 1799 N N . ARG B 2 117 ? 75.179 -16.906 22.596 1.00 65.86 138 ARG A N 1
ATOM 1800 C CA . ARG B 2 117 ? 74.476 -17.379 21.412 1.00 65.44 138 ARG A CA 1
ATOM 1801 C C . ARG B 2 117 ? 75.203 -16.857 20.184 1.00 63.69 138 ARG A C 1
ATOM 1802 O O . ARG B 2 117 ? 75.479 -15.658 20.087 1.00 59.44 138 ARG A O 1
ATOM 1810 N N . TYR B 2 118 ? 75.533 -17.759 19.264 1.00 66.98 139 TYR A N 1
ATOM 1811 C CA . TYR B 2 118 ? 76.253 -17.419 18.046 1.00 70.35 139 TYR A CA 1
ATOM 1812 C C . TYR B 2 118 ? 75.319 -17.479 16.846 1.00 72.52 139 TYR A C 1
ATOM 1813 O O . TYR B 2 118 ? 74.451 -18.354 16.762 1.00 76.38 139 TYR A O 1
ATOM 1822 N N . GLU B 2 119 ? 75.501 -16.537 15.928 1.00 75.19 140 GLU A N 1
ATOM 1823 C CA . GLU B 2 119 ? 74.733 -16.488 14.693 1.00 78.19 140 GLU A CA 1
ATOM 1824 C C . GLU B 2 119 ? 75.531 -15.678 13.682 1.00 76.26 140 GLU A C 1
ATOM 1825 O O . GLU B 2 119 ? 76.612 -15.163 13.982 1.00 74.16 140 GLU A O 1
ATOM 1831 N N . ILE B 2 120 ? 74.981 -15.551 12.486 1.00 76.89 141 ILE A N 1
ATOM 1832 C CA . ILE B 2 120 ? 75.622 -14.787 11.426 1.00 80.53 141 ILE A CA 1
ATOM 1833 C C . ILE B 2 120 ? 75.119 -13.355 11.514 1.00 85.41 141 ILE A C 1
ATOM 1834 O O . ILE B 2 120 ? 73.942 -13.115 11.807 1.00 86.05 141 ILE A O 1
ATOM 1839 N N . PHE B 2 121 ? 76.001 -12.394 11.250 1.00 86.67 142 PHE A N 1
ATOM 1840 C CA . PHE B 2 121 ? 75.646 -10.999 11.473 1.00 85.28 142 PHE A CA 1
ATOM 1841 C C . PHE B 2 121 ? 74.726 -10.509 10.363 1.00 86.67 142 PHE A C 1
ATOM 1842 O O . PHE B 2 121 ? 74.890 -10.868 9.194 1.00 87.35 142 PHE A O 1
ATOM 1850 N N . LYS B 2 122 ? 73.744 -9.694 10.746 1.00 90.12 143 LYS A N 1
ATOM 1851 C CA . LYS B 2 122 ? 72.749 -9.131 9.831 1.00 94.99 143 LYS A CA 1
ATOM 1852 C C . LYS B 2 122 ? 71.971 -10.223 9.106 1.00 103.07 143 LYS A C 1
ATOM 1853 O O . LYS B 2 122 ? 70.738 -10.220 9.095 1.00 108.22 143 LYS A O 1
ATOM 1859 N N . GLN C 1 27 ? 20.797 31.805 78.655 1.00 110.02 87 GLN B N 1
ATOM 1860 C CA . GLN C 1 27 ? 19.534 32.247 79.234 1.00 106.91 87 GLN B CA 1
ATOM 1861 C C . GLN C 1 27 ? 18.605 31.054 79.467 1.00 104.26 87 GLN B C 1
ATOM 1862 O O . GLN C 1 27 ? 18.246 30.742 80.602 1.00 100.41 87 GLN B O 1
ATOM 1868 N N . HIS C 1 28 ? 18.230 30.398 78.370 1.00 106.05 88 HIS B N 1
ATOM 1869 C CA . HIS C 1 28 ? 17.384 29.211 78.398 1.00 110.92 88 HIS B CA 1
ATOM 1870 C C . HIS C 1 28 ? 18.269 27.979 78.558 1.00 112.02 88 HIS B C 1
ATOM 1871 O O . HIS C 1 28 ? 19.028 27.632 77.645 1.00 113.47 88 HIS B O 1
ATOM 1878 N N . CYS C 1 29 ? 18.167 27.308 79.705 1.00 111.06 89 CYS B N 1
ATOM 1879 C CA . CYS C 1 29 ? 19.098 26.232 80.008 1.00 118.16 89 CYS B CA 1
ATOM 1880 C C . CYS C 1 29 ? 18.485 25.388 81.122 1.00 121.47 89 CYS B C 1
ATOM 1881 O O . CYS C 1 29 ? 17.600 25.845 81.852 1.00 119.25 89 CYS B O 1
ATOM 1884 N N . ILE C 1 30 ? 18.958 24.149 81.250 1.00 123.40 90 ILE B N 1
ATOM 1885 C CA . ILE C 1 30 ? 18.538 23.274 82.338 1.00 122.12 90 ILE B CA 1
ATOM 1886 C C . ILE C 1 30 ? 19.779 22.761 83.059 1.00 122.67 90 ILE B C 1
ATOM 1887 O O . ILE C 1 30 ? 20.735 22.307 82.420 1.00 120.66 90 ILE B O 1
ATOM 1892 N N . GLN C 1 31 ? 19.746 22.812 84.388 1.00 124.23 91 GLN B N 1
ATOM 1893 C CA . GLN C 1 31 ? 20.904 22.539 85.227 1.00 126.43 91 GLN B CA 1
ATOM 1894 C C . GLN C 1 31 ? 20.824 21.140 85.819 1.00 130.36 91 GLN B C 1
ATOM 1895 O O . GLN C 1 31 ? 19.854 20.807 86.507 1.00 132.43 91 GLN B O 1
ATOM 1901 N N . HIS C 1 32 ? 21.861 20.338 85.581 1.00 131.70 92 HIS B N 1
ATOM 1902 C CA . HIS C 1 32 ? 22.045 19.052 86.245 1.00 137.04 92 HIS B CA 1
ATOM 1903 C C . HIS C 1 32 ? 23.521 18.893 86.606 1.00 140.59 92 HIS B C 1
ATOM 1904 O O . HIS C 1 32 ? 24.116 19.845 87.117 1.00 139.31 92 HIS B O 1
ATOM 1911 N N . ASN C 1 33 ? 24.154 17.750 86.367 1.00 146.15 93 ASN B N 1
ATOM 1912 C CA . ASN C 1 33 ? 25.381 17.453 87.098 1.00 146.73 93 ASN B CA 1
ATOM 1913 C C . ASN C 1 33 ? 26.605 17.946 86.346 1.00 144.44 93 ASN B C 1
ATOM 1914 O O . ASN C 1 33 ? 27.068 17.309 85.392 1.00 149.70 93 ASN B O 1
ATOM 1919 N N . HIS C 1 34 ? 27.158 19.051 86.848 1.00 138.88 94 HIS B N 1
ATOM 1920 C CA . HIS C 1 34 ? 28.391 19.656 86.372 1.00 133.20 94 HIS B CA 1
ATOM 1921 C C . HIS C 1 34 ? 28.417 19.694 84.849 1.00 130.53 94 HIS B C 1
ATOM 1922 O O . HIS C 1 34 ? 29.457 19.534 84.209 1.00 130.59 94 HIS B O 1
ATOM 1929 N N . SER C 1 35 ? 27.250 19.979 84.285 1.00 130.21 95 SER B N 1
ATOM 1930 C CA . SER C 1 35 ? 27.013 20.203 82.867 1.00 130.62 95 SER B CA 1
ATOM 1931 C C . SER C 1 35 ? 25.617 20.791 82.702 1.00 130.15 95 SER B C 1
ATOM 1932 O O . SER C 1 35 ? 24.744 20.615 83.557 1.00 129.49 95 SER B O 1
ATOM 1935 N N . SER C 1 36 ? 25.408 21.460 81.572 1.00 125.21 96 SER B N 1
ATOM 1936 C CA . SER C 1 36 ? 24.165 22.170 81.320 1.00 118.62 96 SER B CA 1
ATOM 1937 C C . SER C 1 36 ? 23.826 22.061 79.841 1.00 114.75 96 SER B C 1
ATOM 1938 O O . SER C 1 36 ? 24.713 21.918 78.996 1.00 117.66 96 SER B O 1
ATOM 1941 N N . ILE C 1 37 ? 22.536 22.148 79.529 1.00 119.73 97 ILE B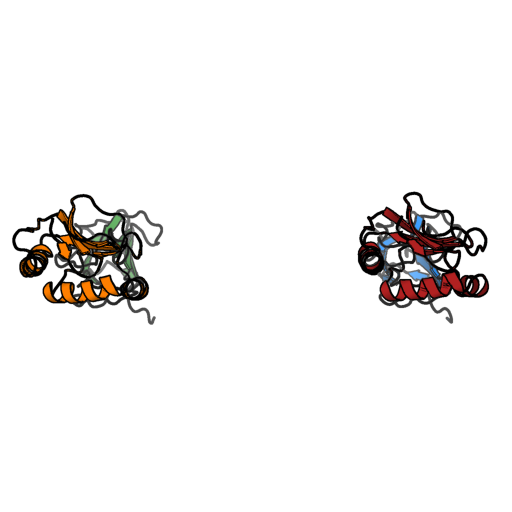 N 1
ATOM 1942 C CA . ILE C 1 37 ? 22.038 21.947 78.171 1.00 117.03 97 ILE B CA 1
ATOM 1943 C C . ILE C 1 37 ? 21.404 23.259 77.733 1.00 112.06 97 ILE B C 1
ATOM 1944 O O . ILE C 1 37 ? 20.404 23.699 78.315 1.00 99.83 97 ILE B O 1
ATOM 1949 N N . THR C 1 38 ? 21.988 23.891 76.718 1.00 103.38 98 THR B N 1
ATOM 1950 C CA . THR C 1 38 ? 21.588 25.223 76.291 1.00 104.65 98 THR B CA 1
ATOM 1951 C C . THR C 1 38 ? 20.666 25.138 75.085 1.00 105.40 98 THR B C 1
ATOM 1952 O O . THR C 1 38 ? 20.924 24.371 74.152 1.00 107.72 98 THR B O 1
ATOM 1956 N N . PHE C 1 39 ? 19.585 25.912 75.119 1.00 103.97 99 PHE B N 1
ATOM 1957 C CA . PHE C 1 39 ? 18.698 26.087 73.979 1.00 98.73 99 PHE B CA 1
ATOM 1958 C C . PHE C 1 39 ? 18.841 27.525 73.503 1.00 93.96 99 PHE B C 1
ATOM 1959 O O . PHE C 1 39 ? 18.666 28.459 74.292 1.00 94.72 99 PHE B O 1
ATOM 1967 N N . SER C 1 40 ? 19.144 27.706 72.222 1.00 91.87 100 SER B N 1
ATOM 1968 C CA . SER C 1 40 ? 19.430 29.034 71.702 1.00 90.39 100 SER B CA 1
ATOM 1969 C C . SER C 1 40 ? 18.788 29.209 70.337 1.00 93.33 100 SER B C 1
ATOM 1970 O O . SER C 1 40 ? 18.535 28.243 69.614 1.00 90.60 100 SER B O 1
ATOM 1973 N N . LEU C 1 41 ? 18.533 30.466 69.995 1.00 89.20 101 LEU B N 1
ATOM 1974 C CA . LEU C 1 41 ? 18.010 30.844 68.690 1.00 88.15 101 LEU B CA 1
ATOM 1975 C C . LEU C 1 41 ? 19.100 31.587 67.931 1.00 89.57 101 LEU B C 1
ATOM 1976 O O . LEU C 1 41 ? 19.624 32.595 68.419 1.00 90.80 101 LEU B O 1
ATOM 1981 N N . LEU C 1 42 ? 19.445 31.085 66.750 1.00 87.27 102 LEU B N 1
ATOM 1982 C CA . LEU C 1 42 ? 20.451 31.701 65.901 1.00 89.37 102 LEU B CA 1
ATOM 1983 C C . LEU C 1 42 ? 19.857 32.019 64.539 1.00 87.41 102 LEU B C 1
ATOM 1984 O O . LEU C 1 42 ? 18.854 31.438 64.119 1.00 85.76 102 LEU B O 1
ATOM 1989 N N . THR C 1 43 ? 20.506 32.950 63.850 1.00 103.84 103 THR B N 1
ATOM 1990 C CA . THR C 1 43 ? 20.027 33.478 62.581 1.00 104.74 103 THR B CA 1
ATOM 1991 C C . THR C 1 43 ? 20.819 32.977 61.385 1.00 101.12 103 THR B C 1
ATOM 1992 O O . THR C 1 43 ? 20.238 32.723 60.327 1.00 100.50 103 THR B O 1
ATOM 1996 N N . ASN C 1 44 ? 22.129 32.816 61.531 1.00 99.08 104 ASN B N 1
ATOM 1997 C CA . ASN C 1 44 ? 22.977 32.445 60.411 1.00 96.36 104 ASN B CA 1
ATOM 1998 C C . ASN C 1 44 ? 22.934 30.946 60.148 1.00 98.25 104 ASN B C 1
ATOM 1999 O O . ASN C 1 44 ? 22.795 30.128 61.064 1.00 91.36 104 ASN B O 1
ATOM 2004 N N . LYS C 1 45 ? 23.050 30.597 58.870 1.00 96.02 105 LYS B N 1
ATOM 2005 C CA . LYS C 1 45 ? 23.090 29.203 58.456 1.00 93.81 105 LYS B CA 1
ATOM 2006 C C . LYS C 1 45 ? 24.369 28.548 58.964 1.00 92.13 105 LYS B C 1
ATOM 2007 O O . LYS C 1 45 ? 25.468 29.074 58.758 1.00 90.62 105 LYS B O 1
ATOM 2013 N N . SER C 1 46 ? 24.228 27.413 59.645 1.00 90.90 106 SER B N 1
ATOM 2014 C CA . SER C 1 46 ? 25.394 26.678 60.110 1.00 90.78 106 SER B CA 1
ATOM 2015 C C . SER C 1 46 ? 25.951 25.796 58.996 1.00 92.61 106 SER B C 1
ATOM 2016 O O . SER C 1 46 ? 25.255 25.436 58.043 1.00 96.10 106 SER B O 1
ATOM 2019 N N . ASP C 1 47 ? 27.227 25.443 59.132 1.00 89.16 107 ASP B N 1
ATOM 2020 C CA . ASP C 1 47 ? 27.894 24.567 58.180 1.00 85.96 107 ASP B CA 1
ATOM 2021 C C . ASP C 1 47 ? 27.866 23.099 58.592 1.00 88.32 107 ASP B C 1
ATOM 2022 O O . ASP C 1 47 ? 28.500 22.273 57.926 1.00 91.60 107 ASP B O 1
ATOM 2027 N N . LEU C 1 48 ? 27.156 22.755 59.663 1.00 88.63 108 LEU B N 1
ATOM 2028 C CA . LEU C 1 48 ? 27.113 21.371 60.115 1.00 85.50 108 LEU B CA 1
ATOM 2029 C C . LEU C 1 48 ? 26.361 20.496 59.117 1.00 82.15 108 LEU B C 1
ATOM 2030 O O . LEU C 1 48 ? 25.466 20.956 58.402 1.00 80.52 108 LEU B O 1
ATOM 2035 N N . GLU C 1 49 ? 26.730 19.218 59.082 1.00 80.74 109 GLU B N 1
ATOM 2036 C CA . GLU C 1 49 ? 26.107 18.250 58.193 1.00 82.86 109 GLU B CA 1
ATOM 2037 C C . GLU C 1 49 ? 24.937 17.547 58.877 1.00 79.53 109 GLU B C 1
ATOM 2038 O O . GLU C 1 49 ? 24.691 17.705 60.074 1.00 77.91 109 GLU B O 1
ATOM 2044 N N . LYS C 1 50 ? 24.218 16.753 58.084 1.00 81.26 110 LYS B N 1
ATOM 2045 C CA . LYS C 1 50 ? 23.074 15.991 58.569 1.00 79.38 110 LYS B CA 1
ATOM 2046 C C . LYS C 1 50 ? 23.468 15.112 59.752 1.00 71.73 110 LYS B C 1
ATOM 2047 O O . LYS C 1 50 ? 24.600 14.633 59.851 1.00 70.38 110 LYS B O 1
ATOM 2053 N N . CYS C 1 51 ? 22.517 14.912 60.660 1.00 71.97 111 CYS B N 1
ATOM 2054 C CA . CYS C 1 51 ? 22.736 14.032 61.800 1.00 81.37 111 CYS B CA 1
ATOM 2055 C C . CYS C 1 51 ? 22.856 12.577 61.355 1.00 85.50 111 CYS B C 1
ATOM 2056 O O . CYS C 1 51 ? 22.066 12.095 60.537 1.00 86.25 111 CYS B O 1
ATOM 2059 N N . ASN C 1 52 ? 23.857 11.886 61.890 1.00 87.66 112 ASN B N 1
ATOM 2060 C CA . ASN C 1 52 ? 23.978 10.431 61.813 1.00 87.83 112 ASN B CA 1
ATOM 2061 C C . ASN C 1 52 ? 23.621 9.899 63.199 1.00 80.49 112 ASN B C 1
ATOM 2062 O O . ASN C 1 52 ? 24.454 9.912 64.109 1.00 79.37 112 ASN B O 1
ATOM 2067 N N . PHE C 1 53 ? 22.379 9.430 63.356 1.00 78.24 113 PHE B N 1
ATOM 2068 C CA . PHE C 1 53 ? 21.881 9.096 64.688 1.00 83.52 113 PHE B CA 1
ATOM 2069 C C . PHE C 1 53 ? 22.645 7.925 65.290 1.00 97.83 113 PHE B C 1
ATOM 2070 O O . PHE C 1 53 ? 22.875 7.885 66.504 1.00 101.89 113 PHE B O 1
ATOM 2078 N N . THR C 1 54 ? 23.037 6.956 64.464 1.00 107.23 114 THR B N 1
ATOM 2079 C CA . THR C 1 54 ? 23.833 5.846 64.976 1.00 113.64 114 THR B CA 1
ATOM 2080 C C . THR C 1 54 ? 25.203 6.325 65.445 1.00 116.18 114 THR B C 1
ATOM 2081 O O . THR C 1 54 ? 25.694 5.894 66.496 1.00 124.46 114 THR B O 1
ATOM 2085 N N . ARG C 1 55 ? 25.833 7.214 64.674 1.00 104.13 115 ARG B N 1
ATOM 2086 C CA . ARG C 1 55 ? 27.114 7.787 65.078 1.00 97.41 115 ARG B CA 1
ATOM 2087 C C . ARG C 1 55 ? 26.945 8.728 66.267 1.00 94.62 115 ARG B C 1
ATOM 2088 O O . ARG C 1 55 ? 27.738 8.692 67.216 1.00 97.40 115 ARG B O 1
ATOM 2096 N N . LEU C 1 56 ? 25.904 9.566 66.240 1.00 90.76 116 LEU B N 1
ATOM 2097 C CA . LEU C 1 56 ? 25.680 10.515 67.326 1.00 89.43 116 LEU B CA 1
ATOM 2098 C C . LEU C 1 56 ? 25.364 9.791 68.628 1.00 96.38 116 LEU B C 1
ATOM 2099 O O . LEU C 1 56 ? 25.727 10.271 69.708 1.00 102.19 116 LEU B O 1
ATOM 2104 N N . GLN C 1 57 ? 24.700 8.637 68.543 1.00 95.43 117 GLN B N 1
ATOM 2105 C CA . GLN C 1 57 ? 24.516 7.795 69.719 1.00 98.92 117 GLN B CA 1
ATOM 2106 C C . GLN C 1 57 ? 25.862 7.351 70.278 1.00 104.41 117 GLN B C 1
ATOM 2107 O O . GLN C 1 57 ? 26.118 7.466 71.483 1.00 110.07 117 GLN B O 1
ATOM 2113 N N . ALA C 1 58 ? 26.736 6.836 69.408 1.00 104.42 118 ALA B N 1
ATOM 2114 C CA . ALA C 1 58 ? 27.994 6.246 69.858 1.00 108.50 118 ALA B CA 1
ATOM 2115 C C . ALA C 1 58 ? 28.956 7.302 70.388 1.00 111.65 118 ALA B C 1
ATOM 2116 O O . ALA C 1 58 ? 29.674 7.060 71.367 1.00 115.65 118 ALA B O 1
ATOM 2118 N N . VAL C 1 59 ? 28.995 8.474 69.753 1.00 108.98 119 VAL B N 1
ATOM 2119 C CA . VAL C 1 59 ? 29.976 9.483 70.136 1.00 104.34 119 VAL B CA 1
ATOM 2120 C C . VAL C 1 59 ? 29.551 10.195 71.416 1.00 102.99 119 VAL B C 1
ATOM 2121 O O . VAL C 1 59 ? 30.381 10.467 72.291 1.00 104.27 119 VAL B O 1
ATOM 2125 N N . ASP C 1 60 ? 28.257 10.482 71.568 1.00 107.71 120 ASP B N 1
ATOM 2126 C CA . ASP C 1 60 ? 27.779 11.188 72.758 1.00 99.39 120 ASP B CA 1
ATOM 2127 C C . ASP C 1 60 ? 26.334 10.748 72.988 1.00 100.29 120 ASP B C 1
ATOM 2128 O O . ASP C 1 60 ? 25.410 11.271 72.356 1.00 98.26 120 ASP B O 1
ATOM 2133 N N . ARG C 1 61 ? 26.154 9.779 73.891 1.00 108.35 121 ARG B N 1
ATOM 2134 C CA . ARG C 1 61 ? 24.830 9.246 74.183 1.00 106.44 121 ARG B CA 1
ATOM 2135 C C . ARG C 1 61 ? 24.005 10.180 75.056 1.00 105.14 121 ARG B C 1
ATOM 2136 O O . ARG C 1 61 ? 22.772 10.102 75.031 1.00 100.15 121 ARG B O 1
ATOM 2144 N N . VAL C 1 62 ? 24.656 11.063 75.817 1.00 106.92 122 VAL B N 1
ATOM 2145 C CA . VAL C 1 62 ? 23.924 11.984 76.684 1.00 106.13 122 VAL B CA 1
ATOM 2146 C C . VAL C 1 62 ? 23.042 12.906 75.853 1.00 100.40 122 VAL B C 1
ATOM 2147 O O . VAL C 1 62 ? 21.838 13.038 76.105 1.00 97.87 122 VAL B O 1
ATOM 2151 N N . ILE C 1 63 ? 23.628 13.561 74.847 1.00 101.42 123 ILE B N 1
ATOM 2152 C CA . ILE C 1 63 ? 22.844 14.419 73.968 1.00 101.47 123 ILE B CA 1
ATOM 2153 C C . ILE C 1 63 ? 21.850 13.607 73.147 1.00 108.92 123 ILE B C 1
ATOM 2154 O O . ILE C 1 63 ? 20.838 14.153 72.693 1.00 113.01 123 ILE B O 1
ATOM 2159 N N . PHE C 1 64 ? 22.106 12.309 72.952 1.00 107.44 124 PHE B N 1
ATOM 2160 C CA . PHE C 1 64 ? 21.250 11.505 72.089 1.00 99.40 124 PHE B CA 1
ATOM 2161 C C . PHE C 1 64 ? 19.962 11.120 72.806 1.00 90.29 124 PHE B C 1
ATOM 2162 O O . PHE C 1 64 ? 18.881 11.166 72.210 1.00 85.08 124 PHE B O 1
ATOM 2170 N N . ASP C 1 65 ? 20.059 10.741 74.083 1.00 91.34 125 ASP B N 1
ATOM 2171 C CA . ASP C 1 65 ? 18.856 10.489 74.868 1.00 95.01 125 ASP B CA 1
ATOM 2172 C C . ASP C 1 65 ? 18.153 11.797 75.201 1.00 97.60 125 ASP B C 1
ATOM 2173 O O . ASP C 1 65 ? 16.918 11.857 75.236 1.00 101.12 125 ASP B O 1
ATOM 2178 N N . LEU C 1 66 ? 18.933 12.849 75.465 1.00 95.40 126 LEU B N 1
ATOM 2179 C CA . LEU C 1 66 ? 18.397 14.205 75.515 1.00 93.41 126 LEU B CA 1
ATOM 2180 C C . LEU C 1 66 ? 17.543 14.483 74.287 1.00 89.24 126 LEU B C 1
ATOM 2181 O O . LEU C 1 66 ? 16.389 14.913 74.393 1.00 87.09 126 LEU B O 1
ATOM 2186 N N . PHE C 1 67 ? 18.104 14.218 73.108 1.00 88.58 127 PHE B N 1
ATOM 2187 C CA . PHE C 1 67 ? 17.415 14.475 71.849 1.00 87.79 127 PHE B CA 1
ATOM 2188 C C . PHE C 1 67 ? 16.121 13.671 71.741 1.00 92.00 127 PHE B C 1
ATOM 2189 O O . PHE C 1 67 ? 15.071 14.216 71.380 1.00 95.41 127 PHE B O 1
ATOM 2197 N N . ARG C 1 68 ? 16.157 12.380 72.088 1.00 94.07 128 ARG B N 1
ATOM 2198 C CA . ARG C 1 68 ? 14.987 11.553 71.796 1.00 97.20 128 ARG B CA 1
ATOM 2199 C C . ARG C 1 68 ? 13.864 11.790 72.797 1.00 96.22 128 ARG B C 1
ATOM 2200 O O . ARG C 1 68 ? 12.699 11.517 72.491 1.00 97.03 128 ARG B O 1
ATOM 2208 N N . GLU C 1 69 ? 14.184 12.303 73.984 1.00 97.31 129 GLU B N 1
ATOM 2209 C CA . GLU C 1 69 ? 13.137 12.829 74.855 1.00 100.66 129 GLU B CA 1
ATOM 2210 C C . GLU C 1 69 ? 12.534 14.091 74.258 1.00 92.25 129 GLU B C 1
ATOM 2211 O O . GLU C 1 69 ? 11.308 14.251 74.213 1.00 91.40 129 GLU B O 1
ATOM 2217 N N . PHE C 1 70 ? 13.394 15.000 73.801 1.00 86.60 130 PHE B N 1
ATOM 2218 C CA . PHE C 1 70 ? 12.940 16.221 73.149 1.00 78.82 130 PHE B CA 1
ATOM 2219 C C . PHE C 1 70 ? 12.108 15.919 71.910 1.00 76.70 130 PHE B C 1
ATOM 2220 O O . PHE C 1 70 ? 10.990 16.425 71.767 1.00 76.90 130 PHE B O 1
ATOM 2228 N N . HIS C 1 71 ? 12.630 15.085 71.006 1.00 78.69 131 HIS B N 1
ATOM 2229 C CA . HIS C 1 71 ? 11.974 14.890 69.715 1.00 77.18 131 HIS B CA 1
ATOM 2230 C C . HIS C 1 71 ? 10.567 14.308 69.846 1.00 76.87 131 HIS B C 1
ATOM 2231 O O . HIS C 1 71 ? 9.700 14.619 69.019 1.00 73.92 131 HIS B O 1
ATOM 2238 N N . HIS C 1 72 ? 10.306 13.465 70.854 1.00 78.33 132 HIS B N 1
ATOM 2239 C CA . HIS C 1 72 ? 8.959 12.907 70.979 1.00 81.66 132 HIS B CA 1
ATOM 2240 C C . HIS C 1 72 ? 7.954 13.999 71.318 1.00 88.87 132 HIS B C 1
ATOM 2241 O O . HIS C 1 72 ? 6.773 13.909 70.961 1.00 91.82 132 HIS B O 1
ATOM 2248 N N . ARG C 1 73 ? 8.398 15.017 72.051 1.00 91.62 133 ARG B N 1
ATOM 2249 C CA . ARG C 1 73 ? 7.556 16.178 72.302 1.00 83.02 133 ARG B CA 1
ATOM 2250 C C . ARG C 1 73 ? 7.237 16.903 71.000 1.00 79.97 133 ARG B C 1
ATOM 2251 O O . ARG C 1 73 ? 6.111 17.377 70.799 1.00 82.08 133 ARG B O 1
ATOM 2259 N N . VAL C 1 74 ? 8.219 16.980 70.096 1.00 72.93 134 VAL B N 1
ATOM 2260 C CA . VAL C 1 74 ? 8.036 17.652 68.813 1.00 73.83 134 VAL B CA 1
ATOM 2261 C C . VAL C 1 74 ? 7.004 16.926 67.954 1.00 79.35 134 VAL B C 1
ATOM 2262 O O . VAL C 1 74 ? 6.188 17.559 67.272 1.00 75.98 134 VAL B O 1
ATOM 2266 N N . GLY C 1 75 ? 7.005 15.595 67.989 1.00 84.48 135 GLY B N 1
ATOM 2267 C CA . GLY C 1 75 ? 6.118 14.836 67.128 1.00 92.64 135 GLY B CA 1
ATOM 2268 C C . GLY C 1 75 ? 6.603 14.817 65.691 1.00 102.92 135 GLY B C 1
ATOM 2269 O O . GLY C 1 75 ? 7.715 14.351 65.420 1.00 103.42 135 GLY B O 1
ATOM 2270 N N . ASP C 1 76 ? 5.782 15.304 64.757 1.00 110.50 136 ASP B N 1
ATOM 2271 C CA . ASP C 1 76 ? 6.143 15.291 63.342 1.00 106.81 136 ASP B CA 1
ATOM 2272 C C . ASP C 1 76 ? 7.084 16.441 63.012 1.00 98.53 136 ASP B C 1
ATOM 2273 O O . ASP C 1 76 ? 6.740 17.615 63.194 1.00 99.99 136 ASP B O 1
ATOM 2278 N N . PHE C 1 77 ? 8.268 16.094 62.515 1.00 84.55 137 PHE B N 1
ATOM 2279 C CA . PHE C 1 77 ? 9.234 17.063 62.029 1.00 72.42 137 PHE B CA 1
ATOM 2280 C C . PHE C 1 77 ? 9.323 16.906 60.521 1.00 70.59 137 PHE B C 1
ATOM 2281 O O . PHE C 1 77 ? 9.625 15.802 60.042 1.00 71.12 137 PHE B O 1
ATOM 2289 N N . PRO C 1 78 ? 9.062 17.957 59.744 1.00 69.55 138 PRO B N 1
ATOM 2290 C CA . PRO C 1 78 ? 9.015 17.804 58.285 1.00 66.22 138 PRO B CA 1
ATOM 2291 C C . PRO C 1 78 ? 10.351 17.340 57.726 1.00 64.01 138 PRO B C 1
ATOM 2292 O O . PRO C 1 78 ? 11.413 17.822 58.125 1.00 70.47 138 PRO B O 1
ATOM 2296 N N . VAL C 1 79 ? 10.284 16.398 56.782 1.00 59.76 139 VAL B N 1
ATOM 2297 C CA . VAL C 1 79 ? 11.501 15.883 56.161 1.00 57.12 139 VA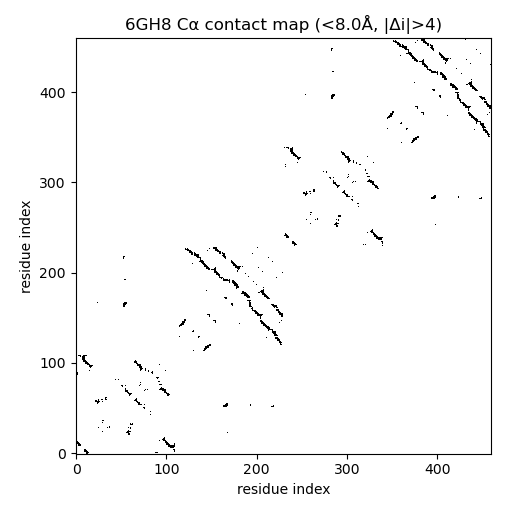L B CA 1
ATOM 2298 C C . VAL C 1 79 ? 12.244 16.996 55.436 1.00 56.98 139 VAL B C 1
ATOM 2299 O O . VAL C 1 79 ? 13.481 16.999 55.388 1.00 60.25 139 VAL B O 1
ATOM 2303 N N . THR C 1 80 ? 11.512 17.974 54.891 1.00 59.36 140 THR B N 1
ATOM 2304 C CA . THR C 1 80 ? 12.102 19.112 54.196 1.00 59.45 140 THR B CA 1
ATOM 2305 C C . THR C 1 80 ? 12.425 20.274 55.129 1.00 58.70 140 THR B C 1
ATOM 2306 O O . THR C 1 80 ? 12.389 21.433 54.702 1.00 68.82 140 THR B O 1
ATOM 2310 N N . SER C 1 81 ? 12.752 19.998 56.388 1.00 56.97 141 SER B N 1
ATOM 2311 C CA . SER C 1 81 ? 13.378 20.974 57.271 1.00 66.14 141 SER B CA 1
ATOM 2312 C C . SER C 1 81 ? 14.656 20.354 57.805 1.00 66.30 141 SER B C 1
ATOM 2313 O O . SER C 1 81 ? 14.654 19.196 58.230 1.00 57.25 141 SER B O 1
ATOM 2316 N N . ASP C 1 82 ? 15.738 21.121 57.790 1.00 66.25 142 ASP B N 1
ATOM 2317 C CA . ASP C 1 82 ? 17.045 20.553 58.074 1.00 64.84 142 ASP B CA 1
ATOM 2318 C C . ASP C 1 82 ? 17.184 20.177 59.547 1.00 67.93 142 ASP B C 1
ATOM 2319 O O . ASP C 1 82 ? 16.549 20.760 60.430 1.00 66.77 142 ASP B O 1
ATOM 2324 N N . LEU C 1 83 ? 18.034 19.183 59.798 1.00 74.68 143 LEU B N 1
ATOM 2325 C CA . LEU C 1 83 ? 18.420 18.787 61.151 1.00 73.80 143 LEU B CA 1
ATOM 2326 C C . LEU C 1 83 ? 19.867 18.330 61.076 1.00 73.62 143 LEU B C 1
ATOM 2327 O O . LEU C 1 83 ? 20.163 17.280 60.496 1.00 82.23 143 LEU B O 1
ATOM 2332 N N . LYS C 1 84 ? 20.760 19.125 61.655 1.00 68.38 144 LYS B N 1
ATOM 2333 C CA . LYS C 1 84 ? 22.191 18.942 61.505 1.00 70.61 144 LYS B CA 1
ATOM 2334 C C . LYS C 1 84 ? 22.817 18.663 62.863 1.00 73.24 144 LYS B C 1
ATOM 2335 O O . LYS C 1 84 ? 22.222 18.913 63.916 1.00 70.22 144 LYS B O 1
ATOM 2341 N N . CYS C 1 85 ? 24.031 18.123 62.827 1.00 71.16 145 CYS B N 1
ATOM 2342 C CA . CYS C 1 85 ? 24.674 17.629 64.031 1.00 81.21 145 CYS B CA 1
ATOM 2343 C C . CYS C 1 85 ? 26.146 18.001 64.024 1.00 76.69 145 CYS B C 1
ATOM 2344 O O . CYS C 1 85 ? 26.759 18.197 62.971 1.00 77.98 145 CYS B O 1
ATOM 2347 N N . SER C 1 86 ? 26.703 18.093 65.226 1.00 79.08 146 SER B N 1
ATOM 2348 C CA . SER C 1 86 ? 28.128 18.336 65.387 1.00 86.57 146 SER B CA 1
ATOM 2349 C C . SER C 1 86 ? 28.933 17.047 65.254 1.00 89.31 146 SER B C 1
ATOM 2350 O O . SER C 1 86 ? 29.943 17.008 64.542 1.00 91.12 146 SER B O 1
ATOM 2353 N N . HIS C 1 87 ? 28.495 15.985 65.935 1.00 90.58 147 HIS B N 1
ATOM 2354 C CA . HIS C 1 87 ? 29.289 14.770 66.132 1.00 92.00 147 HIS B CA 1
ATOM 2355 C C . HIS C 1 87 ? 30.631 15.099 66.783 1.00 99.66 147 HIS B C 1
ATOM 2356 O O . HIS C 1 87 ? 31.662 14.516 66.444 1.00 102.85 147 HIS B O 1
ATOM 2363 N N . ASN C 1 88 ? 30.629 16.033 67.732 1.00 107.31 148 ASN B N 1
ATOM 2364 C CA . ASN C 1 88 ? 31.852 16.423 68.416 1.00 117.48 148 ASN B CA 1
ATOM 2365 C C . ASN C 1 88 ? 31.628 16.417 69.921 1.00 118.58 148 ASN B C 1
ATOM 2366 O O . ASN C 1 88 ? 30.519 16.666 70.402 1.00 114.61 148 ASN B O 1
ATOM 2371 N N . THR C 1 89 ? 32.699 16.130 70.661 1.00 122.81 149 THR B N 1
ATOM 2372 C CA . THR C 1 89 ? 32.630 16.084 72.116 1.00 125.55 149 THR B CA 1
ATOM 2373 C C . THR C 1 89 ? 32.944 17.419 72.776 1.00 131.39 149 THR B C 1
ATOM 2374 O O . THR C 1 89 ? 32.419 17.699 73.859 1.00 134.76 149 THR B O 1
ATOM 2378 N N . SER C 1 90 ? 33.790 18.246 72.161 1.00 132.22 150 SER B N 1
ATOM 2379 C CA . SER C 1 90 ? 34.051 19.570 72.715 1.00 135.82 150 SER B CA 1
ATOM 2380 C C . SER C 1 90 ? 32.953 20.560 72.353 1.00 131.02 150 SER B C 1
ATOM 2381 O O . SER C 1 90 ? 32.650 21.464 73.140 1.00 135.54 150 SER B O 1
ATOM 2384 N N . TYR C 1 91 ? 32.350 20.399 71.180 1.00 122.53 151 TYR B N 1
ATOM 2385 C CA . TYR C 1 91 ? 31.288 21.264 70.680 1.00 114.30 151 TYR B CA 1
ATOM 2386 C C . TYR C 1 91 ? 30.097 20.363 70.369 1.00 102.88 151 TYR B C 1
ATOM 2387 O O . TYR C 1 91 ? 29.913 19.935 69.229 1.00 99.88 151 TYR B O 1
ATOM 2396 N N . ARG C 1 92 ? 29.286 20.075 71.388 1.00 100.39 152 ARG B N 1
ATOM 2397 C CA . ARG C 1 92 ? 28.175 19.130 71.267 1.00 96.69 152 ARG B CA 1
ATOM 2398 C C . ARG C 1 92 ? 26.933 19.921 70.881 1.00 94.45 152 ARG B C 1
ATOM 2399 O O . ARG C 1 92 ? 26.326 20.590 71.719 1.00 91.79 152 ARG B O 1
ATOM 2407 N N . VAL C 1 93 ? 26.545 19.841 69.607 1.00 88.29 153 VAL B N 1
ATOM 2408 C CA . VAL C 1 93 ? 25.472 20.665 69.062 1.00 86.71 153 VAL B CA 1
ATOM 2409 C C . VAL C 1 93 ? 24.477 19.804 68.300 1.00 81.40 153 VAL B C 1
ATOM 2410 O O . VAL C 1 93 ? 24.863 19.012 67.433 1.00 84.10 153 VAL B O 1
ATOM 2414 N N . ILE C 1 94 ? 23.199 19.956 68.637 1.00 77.76 154 ILE B N 1
ATOM 2415 C CA . ILE C 1 94 ? 22.084 19.593 67.774 1.00 80.64 154 ILE B CA 1
ATOM 2416 C C . ILE C 1 94 ? 21.377 20.880 67.375 1.00 80.91 154 ILE B C 1
ATOM 2417 O O . ILE C 1 94 ? 21.171 21.766 68.214 1.00 82.74 154 ILE B O 1
ATOM 2422 N N . GLU C 1 95 ? 21.007 20.991 66.100 1.00 75.16 155 GLU B N 1
ATOM 2423 C CA . GLU C 1 95 ? 20.393 22.214 65.593 1.00 78.44 155 GLU B CA 1
ATOM 2424 C C . GLU C 1 95 ? 19.223 21.853 64.693 1.00 76.00 155 GLU B C 1
ATOM 2425 O O . GLU C 1 95 ? 19.405 21.190 63.667 1.00 73.85 155 GLU B O 1
ATOM 2431 N N . TYR C 1 96 ? 18.033 22.306 65.071 1.00 73.30 156 TYR B N 1
ATOM 2432 C CA . TYR C 1 96 ? 16.848 22.212 64.235 1.00 71.68 156 TYR B CA 1
ATOM 2433 C C . TYR C 1 96 ? 16.750 23.443 63.350 1.00 71.12 156 TYR B C 1
ATOM 2434 O O . TYR C 1 96 ? 17.349 24.482 63.629 1.00 76.70 156 TYR B O 1
ATOM 2443 N N . GLU C 1 97 ? 15.988 23.328 62.271 1.00 63.25 157 GLU B N 1
ATOM 2444 C CA . GLU C 1 97 ? 15.672 24.491 61.456 1.00 70.41 157 GLU B CA 1
ATOM 2445 C C . GLU C 1 97 ? 14.193 24.806 61.620 1.00 69.87 157 GLU B C 1
ATOM 2446 O O . GLU C 1 97 ? 13.337 23.948 61.381 1.00 61.18 157 GLU B O 1
ATOM 2452 N N . VAL C 1 98 ? 13.904 26.036 62.033 1.00 73.29 158 VAL B N 1
ATOM 2453 C CA . VAL C 1 98 ? 12.541 26.484 62.275 1.00 65.38 158 VAL B CA 1
ATOM 2454 C C . VAL C 1 98 ? 12.017 27.068 60.971 1.00 67.00 158 VAL B C 1
ATOM 2455 O O . VAL C 1 98 ? 12.518 28.087 60.491 1.00 67.12 158 VAL B O 1
ATOM 2459 N N . THR C 1 99 ? 11.028 26.406 60.382 1.00 63.73 159 THR B N 1
ATOM 2460 C CA . THR C 1 99 ? 10.415 26.848 59.139 1.00 67.23 159 THR B CA 1
ATOM 2461 C C . THR C 1 99 ? 8.934 27.110 59.361 1.00 66.07 159 THR B C 1
ATOM 2462 O O . THR C 1 99 ? 8.412 26.966 60.466 1.00 66.45 159 THR B O 1
ATOM 2466 N N . LYS C 1 100 ? 8.262 27.491 58.275 1.00 63.34 160 LYS B N 1
ATOM 2467 C CA . LYS C 1 100 ? 6.813 27.656 58.297 1.00 63.72 160 LYS B CA 1
ATOM 2468 C C . LYS C 1 100 ? 6.128 26.437 58.906 1.00 62.30 160 LYS B C 1
ATOM 2469 O O . LYS C 1 100 ? 5.256 26.565 59.774 1.00 63.42 160 LYS B O 1
ATOM 2475 N N . GLU C 1 101 ? 6.523 25.242 58.469 1.00 61.97 161 GLU B N 1
ATOM 2476 C CA . GLU C 1 101 ? 5.880 24.005 58.894 1.00 59.61 161 GLU B CA 1
ATOM 2477 C C . GLU C 1 101 ? 6.454 23.447 60.192 1.00 59.52 161 GLU B C 1
ATOM 2478 O O . GLU C 1 101 ? 5.699 22.965 61.045 1.00 60.32 161 GLU B O 1
ATOM 2484 N N . SER C 1 102 ? 7.781 23.476 60.346 1.00 70.81 162 SER B N 1
ATOM 2485 C CA . SER C 1 102 ? 8.411 23.010 61.580 1.00 70.14 162 SER B CA 1
ATOM 2486 C C . SER C 1 102 ? 7.954 23.808 62.797 1.00 76.21 162 SER B C 1
ATOM 2487 O O . SER C 1 102 ? 7.852 23.252 63.896 1.00 71.93 162 SER B O 1
ATOM 2490 N N . LEU C 1 103 ? 7.697 25.109 62.626 1.00 78.69 163 LEU B N 1
ATOM 2491 C CA . LEU C 1 103 ? 7.561 26.012 63.770 1.00 75.61 163 LEU B CA 1
ATOM 2492 C C . LEU C 1 103 ? 6.476 25.603 64.758 1.00 76.67 163 LEU B C 1
ATOM 2493 O O . LEU C 1 103 ? 6.766 25.567 65.966 1.00 77.33 163 LEU B O 1
ATOM 2498 N N . PRO C 1 104 ? 5.233 25.305 64.351 1.00 77.29 164 PRO B N 1
ATOM 2499 C CA . PRO C 1 104 ? 4.204 25.007 65.368 1.00 79.20 164 PRO B CA 1
ATOM 2500 C C . PRO C 1 104 ? 4.580 23.860 66.292 1.00 77.97 164 PRO B C 1
ATOM 2501 O O . PRO C 1 104 ? 4.432 23.980 67.515 1.00 79.65 164 PRO B O 1
ATOM 2505 N N . ARG C 1 105 ? 5.069 22.747 65.739 1.00 75.63 165 ARG B N 1
ATOM 2506 C CA . ARG C 1 105 ? 5.453 21.616 66.579 1.00 75.00 165 ARG B CA 1
ATOM 2507 C C . ARG C 1 105 ? 6.708 21.923 67.380 1.00 74.79 165 ARG B C 1
ATOM 2508 O O . ARG C 1 105 ? 6.820 21.524 68.545 1.00 75.77 165 ARG B O 1
ATOM 2516 N N . LEU C 1 106 ? 7.661 22.638 66.780 1.00 73.87 166 LEU B N 1
ATOM 2517 C CA . LEU C 1 106 ? 8.862 22.996 67.521 1.00 74.01 166 LEU B CA 1
ATOM 2518 C C . LEU C 1 106 ? 8.528 23.932 68.673 1.00 83.84 166 LEU B C 1
ATOM 2519 O O . LEU C 1 106 ? 9.038 23.759 69.785 1.00 84.98 166 LEU B O 1
ATOM 2524 N N . GLN C 1 107 ? 7.646 24.909 68.440 1.00 82.69 167 GLN B N 1
ATOM 2525 C CA . GLN C 1 107 ? 7.294 25.842 69.505 1.00 81.14 167 GLN B CA 1
ATOM 2526 C C . GLN C 1 107 ? 6.542 25.140 70.629 1.00 85.37 167 GLN B C 1
ATOM 2527 O O . GLN C 1 107 ? 6.793 25.405 71.810 1.00 87.14 167 GLN B O 1
ATOM 2533 N N . GLU C 1 108 ? 5.610 24.250 70.283 1.00 82.21 168 GLU B N 1
ATOM 2534 C CA . GLU C 1 108 ? 4.870 23.517 71.305 1.00 86.77 168 GLU B CA 1
ATOM 2535 C C . GLU C 1 108 ? 5.805 22.706 72.195 1.00 87.28 168 GLU B C 1
ATOM 2536 O O . GLU C 1 108 ? 5.569 22.580 73.402 1.00 86.06 168 GLU B O 1
ATOM 2542 N N . ALA C 1 109 ? 6.869 22.145 71.616 1.00 85.70 169 ALA B N 1
ATOM 2543 C CA . ALA C 1 109 ? 7.801 21.340 72.401 1.00 82.07 169 ALA B CA 1
ATOM 2544 C C . ALA C 1 109 ? 8.662 22.215 73.303 1.00 86.04 169 ALA B C 1
ATOM 2545 O O . ALA C 1 109 ? 8.835 21.915 74.489 1.00 84.00 169 ALA B O 1
ATOM 2547 N N . VAL C 1 110 ? 9.247 23.281 72.751 1.00 88.21 170 VAL B N 1
ATOM 2548 C CA . VAL C 1 110 ? 10.046 24.170 73.587 1.00 85.20 170 VAL B CA 1
ATOM 2549 C C . VAL C 1 110 ? 9.149 24.826 74.621 1.00 86.65 170 VAL B C 1
ATOM 2550 O O . VAL C 1 110 ? 9.600 25.165 75.724 1.00 88.89 170 VAL B O 1
ATOM 2554 N N . SER C 1 111 ? 7.873 25.039 74.275 1.00 87.47 171 SER B N 1
ATOM 2555 C CA . SER C 1 111 ? 6.927 25.603 75.234 1.00 93.97 171 SER B CA 1
ATOM 2556 C C . SER C 1 111 ? 6.861 24.780 76.513 1.00 95.65 171 SER B C 1
ATOM 2557 O O . SER C 1 111 ? 6.753 25.346 77.603 1.00 102.25 171 SER B O 1
ATOM 2560 N N . THR C 1 112 ? 6.949 23.455 76.399 1.00 91.57 172 THR B N 1
ATOM 2561 C CA . THR C 1 112 ? 6.888 22.585 77.571 1.00 93.62 172 THR B CA 1
ATOM 2562 C C . THR C 1 112 ? 7.982 22.898 78.588 1.00 95.11 172 THR B C 1
ATOM 2563 O O . THR C 1 112 ? 7.752 22.810 79.801 1.00 98.54 172 THR B O 1
ATOM 2567 N N . LEU C 1 113 ? 9.182 23.247 78.122 1.00 96.93 173 LEU B N 1
ATOM 2568 C CA . LEU C 1 113 ? 10.303 23.433 79.038 1.00 100.23 173 LEU B CA 1
ATOM 2569 C C . LEU C 1 113 ? 10.450 24.876 79.515 1.00 106.53 173 LEU B C 1
ATOM 2570 O O . LEU C 1 113 ? 10.477 25.132 80.723 1.00 110.34 173 LEU B O 1
ATOM 2575 N N . PHE C 1 114 ? 10.520 25.830 78.585 1.00 104.96 174 PHE B N 1
ATOM 2576 C CA . PHE C 1 114 ? 10.809 27.220 78.904 1.00 104.00 174 PHE B CA 1
ATOM 2577 C C . PHE C 1 114 ? 9.697 28.114 78.365 1.00 102.93 174 PHE B C 1
ATOM 2578 O O . PHE C 1 114 ? 9.275 27.945 77.216 1.00 100.92 174 PHE B O 1
ATOM 2586 N N . PRO C 1 115 ? 9.212 29.078 79.152 1.00 105.17 175 PRO B N 1
ATOM 2587 C CA . PRO C 1 115 ? 8.063 29.875 78.704 1.00 104.73 175 PRO B CA 1
ATOM 2588 C C . PRO C 1 115 ? 8.413 31.191 78.024 1.00 104.16 175 PRO B C 1
ATOM 2589 O O . PRO C 1 115 ? 7.519 31.874 77.516 1.00 104.40 175 PRO B O 1
ATOM 2593 N N . ASP C 1 116 ? 9.693 31.565 77.999 1.00 103.55 176 ASP B N 1
ATOM 2594 C CA . ASP C 1 116 ? 10.113 32.819 77.382 1.00 104.52 176 ASP B CA 1
ATOM 2595 C C . ASP C 1 116 ? 11.009 32.619 76.164 1.00 97.44 176 ASP B C 1
ATOM 2596 O O . ASP C 1 116 ? 11.694 33.557 75.745 1.00 94.74 176 ASP B O 1
ATOM 2601 N N . LEU C 1 117 ? 11.021 31.425 75.580 1.00 98.85 177 LEU B N 1
ATOM 2602 C CA . LEU C 1 117 ? 11.783 31.156 74.365 1.00 90.94 177 LEU B CA 1
ATOM 2603 C C . LEU C 1 117 ? 10.746 30.996 73.259 1.00 88.27 177 LEU B C 1
ATOM 2604 O O . LEU C 1 117 ? 10.022 29.995 73.220 1.00 77.08 177 LEU B O 1
ATOM 2609 N N . HIS C 1 118 ? 10.677 31.980 72.364 1.00 77.37 178 HIS B N 1
ATOM 2610 C CA . HIS C 1 118 ? 9.712 31.995 71.270 1.00 76.18 178 HIS B CA 1
ATOM 2611 C C . HIS C 1 118 ? 10.447 32.008 69.937 1.00 73.27 178 HIS B C 1
ATOM 2612 O O . HIS C 1 118 ? 11.172 32.962 69.631 1.00 72.24 178 HIS B O 1
ATOM 2619 N N . LEU C 1 119 ? 10.249 30.954 69.148 1.00 73.19 179 LEU B N 1
ATOM 2620 C CA . LEU C 1 119 ? 10.937 30.787 67.878 1.00 69.03 179 LEU B CA 1
ATOM 2621 C C . LEU C 1 119 ? 10.364 31.731 66.821 1.00 65.13 179 LEU B C 1
ATOM 2622 O O . LEU C 1 119 ? 9.369 32.430 67.038 1.00 65.89 179 LEU B O 1
ATOM 2627 N N . SER C 1 120 ? 11.021 31.755 65.662 1.00 63.72 180 SER B N 1
ATOM 2628 C CA . SER C 1 120 ? 10.515 32.481 64.506 1.00 63.08 180 SER B CA 1
ATOM 2629 C C . SER C 1 120 ? 10.992 31.789 63.238 1.00 63.60 180 SER B C 1
ATOM 2630 O O . SER C 1 120 ? 11.967 31.033 63.249 1.00 63.09 180 SER B O 1
ATOM 2633 N N . GLU C 1 121 ? 10.285 32.057 62.141 1.00 63.47 181 GLU B N 1
ATOM 2634 C CA . GLU C 1 121 ? 10.641 31.487 60.850 1.00 64.36 181 GLU B CA 1
ATOM 2635 C C . GLU C 1 121 ? 12.054 31.895 60.447 1.00 65.00 181 GLU B C 1
ATOM 2636 O O . GLU C 1 121 ? 12.587 32.916 60.887 1.00 65.81 181 GLU B O 1
ATOM 2642 N N . ASP C 1 122 ? 12.664 31.065 59.601 1.00 67.81 182 ASP B N 1
ATOM 2643 C CA . ASP C 1 122 ? 13.962 31.359 58.992 1.00 71.32 182 ASP B CA 1
ATOM 2644 C C . ASP C 1 122 ? 15.059 31.512 60.043 1.00 70.21 182 ASP B C 1
ATOM 2645 O O . ASP C 1 122 ? 15.962 32.340 59.909 1.00 77.00 182 ASP B O 1
ATOM 2650 N N . ARG C 1 123 ? 14.979 30.713 61.104 1.00 63.62 183 ARG B N 1
ATOM 2651 C CA . ARG C 1 123 ? 16.023 30.662 62.115 1.00 63.14 183 ARG B CA 1
ATOM 2652 C C . ARG C 1 123 ? 16.287 29.206 62.477 1.00 74.68 183 ARG B C 1
ATOM 2653 O O . ARG C 1 123 ? 15.709 28.279 61.898 1.00 70.13 183 ARG B O 1
ATOM 2661 N N . PHE C 1 124 ? 17.177 29.013 63.446 1.00 72.74 184 PHE B N 1
ATOM 2662 C CA . PHE C 1 124 ? 17.613 27.693 63.875 1.00 71.82 184 PHE B CA 1
ATOM 2663 C C . PHE C 1 124 ? 17.642 27.663 65.391 1.00 74.23 184 PHE B C 1
ATOM 2664 O O . PHE C 1 124 ? 18.230 28.550 66.017 1.00 79.75 184 PHE B O 1
ATOM 2672 N N . LEU C 1 125 ? 17.026 26.646 65.978 1.00 75.79 185 LEU B N 1
ATOM 2673 C CA . LEU C 1 125 ? 17.069 26.451 67.418 1.00 75.23 185 LEU B CA 1
ATOM 2674 C C . LEU C 1 125 ? 18.115 25.387 67.709 1.00 75.51 185 LEU B C 1
ATOM 2675 O O . LEU C 1 125 ? 18.061 24.287 67.148 1.00 81.07 185 LEU B O 1
ATOM 2680 N N . GLN C 1 126 ? 19.061 25.718 68.584 1.00 72.98 186 GLN B N 1
ATOM 2681 C CA . GLN C 1 126 ? 20.298 24.967 68.729 1.00 71.51 186 GLN B CA 1
ATOM 2682 C C . GLN C 1 126 ? 20.433 24.444 70.151 1.00 71.20 186 GLN B C 1
ATOM 2683 O O . GLN C 1 126 ? 20.306 25.206 71.115 1.00 71.61 186 GLN B O 1
ATOM 2689 N N . ILE C 1 127 ? 20.675 23.142 70.275 1.00 75.40 187 ILE B N 1
ATOM 2690 C CA . ILE C 1 127 ? 20.814 22.480 71.566 1.00 80.80 187 ILE B CA 1
ATOM 2691 C C . ILE C 1 127 ? 22.300 22.217 71.763 1.00 87.43 187 ILE B C 1
ATOM 2692 O O . ILE C 1 127 ? 22.870 21.340 71.106 1.00 94.95 187 ILE B O 1
ATOM 2697 N N . GLN C 1 128 ? 22.947 22.960 72.654 1.00 86.27 188 GLN B N 1
ATOM 2698 C CA . GLN C 1 128 ? 24.370 22.772 72.890 1.00 85.26 188 GLN B CA 1
ATOM 2699 C C . GLN C 1 128 ? 24.606 22.187 74.276 1.00 86.24 188 GLN B C 1
ATOM 2700 O O . GLN C 1 128 ? 23.950 22.578 75.248 1.00 91.60 188 GLN B O 1
ATOM 2706 N N . ALA C 1 129 ? 25.542 21.243 74.350 1.00 88.27 189 ALA B N 1
ATOM 2707 C CA . ALA C 1 129 ? 25.940 20.592 75.590 1.00 90.28 189 ALA B CA 1
ATOM 2708 C C . ALA C 1 129 ? 27.332 21.055 75.997 1.00 93.22 189 ALA B C 1
ATOM 2709 O O . ALA C 1 129 ? 28.263 21.027 75.184 1.00 90.55 189 ALA B O 1
ATOM 2711 N N . HIS C 1 130 ? 27.470 21.464 77.255 1.00 102.97 190 HIS B N 1
ATOM 2712 C CA . HIS C 1 130 ? 28.726 21.947 77.814 1.00 109.44 190 HIS B CA 1
ATOM 2713 C C . HIS C 1 130 ? 29.217 20.977 78.880 1.00 117.08 190 HIS B C 1
ATOM 2714 O O . HIS C 1 130 ? 28.455 20.590 79.772 1.00 117.54 190 HIS B O 1
ATOM 2721 N N . ASP C 1 131 ? 30.491 20.586 78.776 1.00 171.95 191 ASP B N 1
ATOM 2722 C CA . ASP C 1 131 ? 31.017 19.491 79.584 1.00 172.71 191 ASP B CA 1
ATOM 2723 C C . ASP C 1 131 ? 31.255 19.901 81.031 1.00 173.16 191 ASP B C 1
ATOM 2724 O O . ASP C 1 131 ? 31.128 19.064 81.933 1.00 175.71 191 ASP B O 1
ATOM 2729 N N . ASP C 1 132 ? 31.594 21.171 81.281 1.00 169.00 192 ASP B N 1
ATOM 2730 C CA . ASP C 1 132 ? 31.882 21.626 82.639 1.00 170.77 192 ASP B CA 1
ATOM 2731 C C . ASP C 1 132 ? 31.150 22.891 83.062 1.00 165.43 192 ASP B C 1
ATOM 2732 O O . ASP C 1 132 ? 31.105 23.179 84.264 1.00 164.19 192 ASP B O 1
ATOM 2737 N N . LYS C 1 133 ? 30.550 23.627 82.141 1.00 163.14 193 LYS B N 1
ATOM 2738 C CA . LYS C 1 133 ? 29.784 24.803 82.516 1.00 152.51 193 LYS B CA 1
ATOM 2739 C C . LYS C 1 133 ? 28.382 24.446 83.007 1.00 151.53 193 LYS B C 1
ATOM 2740 O O . LYS C 1 133 ? 27.757 23.483 82.549 1.00 155.83 193 LYS B O 1
ATOM 2746 N N . ASN C 1 134 ? 27.882 25.254 83.941 1.00 147.39 194 ASN B N 1
ATOM 2747 C CA . ASN C 1 134 ? 26.495 25.152 84.347 1.00 153.20 194 ASN B CA 1
ATOM 2748 C C . ASN C 1 134 ? 25.767 26.411 83.929 1.00 143.17 194 ASN B C 1
ATOM 2749 O O . ASN C 1 134 ? 26.385 27.351 83.440 1.00 138.79 194 ASN B O 1
ATOM 2754 N N . CYS C 1 135 ? 24.437 26.397 84.086 1.00 140.86 195 CYS B N 1
ATOM 2755 C CA . CYS C 1 135 ? 23.635 27.542 83.685 1.00 128.55 195 CYS B CA 1
ATOM 2756 C C . CYS C 1 135 ? 23.798 28.613 84.760 1.00 116.34 195 CYS B C 1
ATOM 2757 O O . CYS C 1 135 ? 23.843 28.315 85.961 1.00 118.57 195 CYS B O 1
ATOM 2760 N N . THR C 1 136 ? 23.857 29.868 84.336 1.00 113.27 196 THR B N 1
ATOM 2761 C CA . THR C 1 136 ? 23.987 30.948 85.294 1.00 113.80 196 THR B CA 1
ATOM 2762 C C . THR C 1 136 ? 23.130 32.149 84.916 1.00 112.90 196 THR B C 1
ATOM 2763 O O . THR C 1 136 ? 22.335 32.629 85.720 1.00 110.04 196 THR B O 1
ATOM 2767 N N . LEU D 2 3 ? 16.319 -6.124 31.701 1.00 74.40 24 LEU C N 1
ATOM 2768 C CA . LEU D 2 3 ? 15.247 -5.716 32.600 1.00 75.00 24 LEU C CA 1
ATOM 2769 C C . LEU D 2 3 ? 15.678 -5.838 34.062 1.00 68.26 24 LEU C C 1
ATOM 2770 O O . LEU D 2 3 ? 16.868 -5.919 34.363 1.00 73.81 24 LEU C O 1
ATOM 2775 N N . GLY D 2 4 ? 14.702 -5.846 34.968 1.00 61.92 25 GLY C N 1
ATOM 2776 C CA . GLY D 2 4 ? 14.952 -5.912 36.388 1.00 56.50 25 GLY C CA 1
ATOM 2777 C C . GLY D 2 4 ? 14.985 -4.564 37.082 1.00 65.59 25 GLY C C 1
ATOM 2778 O O . GLY D 2 4 ? 14.607 -4.478 38.254 1.00 62.10 25 GLY C O 1
ATOM 2779 N N . SER D 2 5 ? 15.398 -3.510 36.375 1.00 61.01 26 SER C N 1
ATOM 2780 C CA . SER D 2 5 ? 15.617 -2.208 36.996 1.00 63.72 26 SER C CA 1
ATOM 2781 C C . SER D 2 5 ? 14.350 -1.740 37.708 1.00 61.38 26 SER C C 1
ATOM 2782 O O . SER D 2 5 ? 13.244 -1.909 37.183 1.00 57.90 26 SER C O 1
ATOM 2785 N N . PRO D 2 6 ? 14.467 -1.170 38.905 1.00 66.24 27 PRO C N 1
ATOM 2786 C CA . PRO D 2 6 ? 13.262 -0.744 39.629 1.00 67.47 27 PRO C CA 1
ATOM 2787 C C . PRO D 2 6 ? 12.681 0.558 39.096 1.00 66.00 27 PRO C C 1
ATOM 2788 O O . PRO D 2 6 ? 11.470 0.779 39.190 1.00 65.09 27 PRO C O 1
ATOM 2792 N N . CYS D 2 7 ? 13.520 1.428 38.540 1.00 66.22 28 CYS C N 1
ATOM 2793 C CA . CYS D 2 7 ? 13.062 2.748 38.134 1.00 65.79 28 CYS C CA 1
ATOM 2794 C C . CYS D 2 7 ? 13.877 3.217 36.938 1.00 63.54 28 CYS C C 1
ATOM 2795 O O . CYS D 2 7 ? 15.056 2.879 36.799 1.00 64.80 28 CYS C O 1
ATOM 2798 N N . GLY D 2 8 ? 13.237 3.992 36.073 1.00 60.60 29 GLY C N 1
ATOM 2799 C CA . GLY D 2 8 ? 13.925 4.691 35.009 1.00 59.39 29 GLY C CA 1
ATOM 2800 C C . GLY D 2 8 ? 13.506 4.224 33.627 1.00 67.76 29 GLY C C 1
ATOM 2801 O O . GLY D 2 8 ? 12.424 3.667 33.423 1.00 50.35 29 GLY C O 1
ATOM 2802 N N . GLY D 2 9 ? 14.373 4.496 32.666 1.00 40.78 30 GLY C N 1
ATOM 2803 C CA . GLY D 2 9 ? 14.218 4.006 31.306 1.00 52.84 30 GLY C CA 1
ATOM 2804 C C . GLY D 2 9 ? 14.208 5.129 30.288 1.00 62.59 30 GLY C C 1
ATOM 2805 O O . GLY D 2 9 ? 14.120 6.312 30.605 1.00 65.76 30 GLY C O 1
ATOM 2806 N N . ARG D 2 10 ? 14.303 4.713 29.024 1.00 69.18 31 ARG C N 1
ATOM 2807 C CA . ARG D 2 10 ? 14.182 5.619 27.893 1.00 62.50 31 ARG C CA 1
ATOM 2808 C C . ARG D 2 10 ? 12.715 5.695 27.503 1.00 60.85 31 ARG C C 1
ATOM 2809 O O . ARG D 2 10 ? 12.081 4.665 27.243 1.00 65.18 31 ARG C O 1
ATOM 2817 N N . LEU D 2 11 ? 12.178 6.908 27.457 1.00 52.01 32 LEU C N 1
ATOM 2818 C CA . LEU D 2 11 ? 10.767 7.113 27.178 1.00 49.26 32 LEU C CA 1
ATOM 2819 C C . LEU D 2 11 ? 10.608 7.982 25.940 1.00 59.60 32 LEU C C 1
ATOM 2820 O O . LEU D 2 11 ? 11.351 8.949 25.751 1.00 63.28 32 LEU C O 1
ATOM 2825 N N . ASN D 2 12 ? 9.623 7.645 25.112 1.00 64.73 33 ASN C N 1
ATOM 2826 C CA . ASN D 2 12 ? 9.325 8.380 23.889 1.00 69.08 33 ASN C CA 1
ATOM 2827 C C . ASN D 2 12 ? 8.153 9.321 24.135 1.00 69.68 33 ASN C C 1
ATOM 2828 O O . ASN D 2 12 ? 7.114 8.904 24.659 1.00 63.43 33 ASN C O 1
ATOM 2833 N N . SER D 2 13 ? 8.318 10.582 23.742 1.00 76.76 34 SER C N 1
ATOM 2834 C CA . SER D 2 13 ? 7.388 11.638 24.117 1.00 76.76 34 SER C CA 1
ATOM 2835 C C . SER D 2 13 ? 6.264 11.839 23.106 1.00 77.24 34 SER C C 1
ATOM 2836 O O . SER D 2 13 ? 5.425 12.723 23.313 1.00 76.86 34 SER C O 1
ATOM 2839 N N . LYS D 2 14 ? 6.237 11.062 22.015 1.00 80.16 35 LYS C N 1
ATOM 2840 C CA . LYS D 2 14 ? 5.138 11.165 21.055 1.00 74.97 35 LYS C CA 1
ATOM 2841 C C . LYS D 2 14 ? 3.795 10.978 21.746 1.00 76.13 35 LYS C C 1
ATOM 2842 O O . LYS D 2 14 ? 2.799 11.609 21.374 1.00 76.40 35 LYS C O 1
ATOM 2848 N N . ASP D 2 15 ? 3.748 10.102 22.743 1.00 71.97 36 ASP C N 1
ATOM 2849 C CA . ASP D 2 15 ? 2.617 9.994 23.650 1.00 75.96 36 ASP C CA 1
ATOM 2850 C C . ASP D 2 15 ? 3.009 10.637 24.974 1.00 67.95 36 ASP C C 1
ATOM 2851 O O . ASP D 2 15 ? 4.014 10.249 25.581 1.00 60.10 36 ASP C O 1
ATOM 2856 N N . ALA D 2 16 ? 2.241 11.636 25.401 1.00 68.78 37 ALA C N 1
ATOM 2857 C CA . ALA D 2 16 ? 2.531 12.288 26.669 1.00 65.52 37 ALA C CA 1
ATOM 2858 C C . ALA D 2 16 ? 2.426 11.280 27.805 1.00 62.69 37 ALA C C 1
ATOM 2859 O O . ALA D 2 16 ? 1.522 10.440 27.833 1.00 70.49 37 ALA C O 1
ATOM 2861 N N . GLY D 2 17 ? 3.368 11.357 28.738 1.00 55.69 38 GLY C N 1
ATOM 2862 C CA . GLY D 2 17 ? 3.384 10.441 29.858 1.00 51.66 38 GLY C CA 1
ATOM 2863 C C . GLY D 2 17 ? 3.795 11.104 31.153 1.00 55.15 38 GLY C C 1
ATOM 2864 O O . GLY D 2 17 ? 3.923 12.331 31.220 1.00 63.43 38 GLY C O 1
ATOM 2865 N N . TYR D 2 18 ? 4.008 10.299 32.190 1.00 52.68 39 TYR C N 1
ATOM 2866 C CA . TYR D 2 18 ? 4.376 10.796 33.505 1.00 51.95 39 TYR C CA 1
ATOM 2867 C C . TYR D 2 18 ? 5.634 10.088 33.989 1.00 53.50 39 TYR C C 1
ATOM 2868 O O . TYR D 2 18 ? 5.890 8.934 33.641 1.00 51.95 39 TYR C O 1
ATOM 2877 N N . ILE D 2 19 ? 6.413 10.797 34.803 1.00 53.08 40 ILE C N 1
ATOM 2878 C CA . ILE D 2 19 ? 7.625 10.268 35.420 1.00 50.06 40 ILE C CA 1
ATOM 2879 C C . ILE D 2 19 ? 7.525 10.529 36.912 1.00 51.76 40 ILE C C 1
ATOM 2880 O O . ILE D 2 19 ? 7.247 11.657 37.333 1.00 54.91 40 ILE C O 1
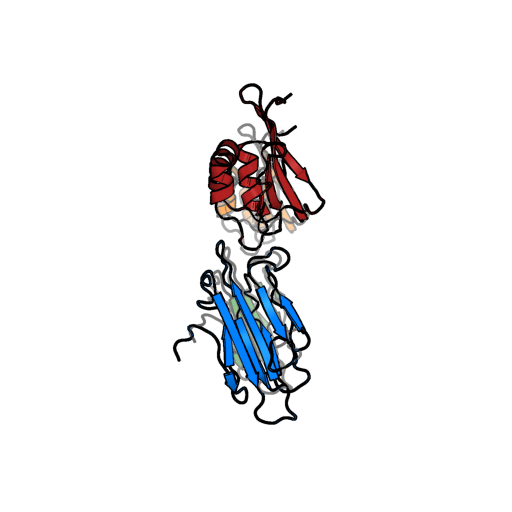ATOM 2885 N N . THR D 2 20 ? 7.744 9.488 37.708 1.00 46.70 41 THR C N 1
ATOM 2886 C CA . THR D 2 20 ? 7.386 9.502 39.114 1.00 37.96 41 THR C CA 1
ATOM 2887 C C . THR D 2 20 ? 8.537 8.957 39.949 1.00 41.66 41 THR C C 1
ATOM 2888 O O . THR D 2 20 ? 9.291 8.087 39.504 1.00 58.77 41 THR C O 1
ATOM 2892 N N . SER D 2 21 ? 8.693 9.506 41.152 1.00 49.79 42 SER C N 1
ATOM 2893 C CA . SER D 2 21 ? 9.595 8.912 42.125 1.00 41.71 42 SER C CA 1
ATOM 2894 C C . SER D 2 21 ? 9.040 7.564 42.591 1.00 42.99 42 SER C C 1
ATOM 2895 O O . SER D 2 21 ? 7.826 7.389 42.705 1.00 44.46 42 SER C O 1
ATOM 2898 N N . PRO D 2 22 ? 9.899 6.606 42.886 1.00 41.99 43 PRO C N 1
ATOM 2899 C CA . PRO D 2 22 ? 9.394 5.268 43.222 1.00 46.78 43 PRO C CA 1
ATOM 2900 C C . PRO D 2 22 ? 8.433 5.279 44.403 1.00 48.01 43 PRO C C 1
ATOM 2901 O O . PRO D 2 22 ? 8.824 5.583 45.533 1.00 51.14 43 PRO C O 1
ATOM 2905 N N . GLY D 2 23 ? 7.159 4.985 44.134 1.00 47.97 44 GLY C N 1
ATOM 2906 C CA . GLY D 2 23 ? 6.142 4.902 45.163 1.00 53.24 44 GLY C CA 1
ATOM 2907 C C . GLY D 2 23 ? 5.280 6.132 45.368 1.00 64.59 44 GLY C C 1
ATOM 2908 O O . GLY D 2 23 ? 4.348 6.075 46.181 1.00 66.09 44 GLY C O 1
ATOM 2909 N N . TYR D 2 24 ? 5.549 7.230 44.665 1.00 65.79 45 TYR C N 1
ATOM 2910 C CA . TYR D 2 24 ? 4.750 8.437 44.831 1.00 65.56 45 TYR C CA 1
ATOM 2911 C C . TYR D 2 24 ? 3.276 8.123 44.579 1.00 61.76 45 TYR C C 1
ATOM 2912 O O . TYR D 2 24 ? 2.950 7.407 43.625 1.00 65.00 45 TYR C O 1
ATOM 2921 N N . PRO D 2 25 ? 2.349 8.661 45.397 1.00 61.25 46 PRO C N 1
ATOM 2922 C CA . PRO D 2 25 ? 2.522 9.644 46.478 1.00 65.14 46 PRO C CA 1
ATOM 2923 C C . PRO D 2 25 ? 3.043 9.104 47.810 1.00 67.54 46 PRO C C 1
ATOM 2924 O O . PRO D 2 25 ? 3.134 9.879 48.765 1.00 72.14 46 PRO C O 1
ATOM 2928 N N . GLN D 2 26 ? 3.369 7.819 47.893 1.00 62.80 47 GLN C N 1
ATOM 2929 C CA . GLN D 2 26 ? 3.977 7.340 49.123 1.00 64.53 47 GLN C CA 1
ATOM 2930 C C . GLN D 2 26 ? 5.444 7.742 49.177 1.00 64.04 47 GLN C C 1
ATOM 2931 O O . GLN D 2 26 ? 6.032 8.202 48.195 1.00 65.81 47 GLN C O 1
ATOM 2937 N N . ASP D 2 27 ? 6.037 7.570 50.353 1.00 55.84 48 ASP C N 1
ATOM 2938 C CA . ASP D 2 27 ? 7.406 8.013 50.550 1.00 51.82 48 ASP C CA 1
ATOM 2939 C C . ASP D 2 27 ? 8.346 7.153 49.716 1.00 52.92 48 ASP C C 1
ATOM 2940 O O . ASP D 2 27 ? 8.274 5.922 49.752 1.00 56.27 48 ASP C O 1
ATOM 2945 N N . TYR D 2 28 ? 9.213 7.808 48.945 1.00 49.23 49 TYR C N 1
ATOM 2946 C CA . TYR D 2 28 ? 10.135 7.089 48.090 1.00 46.44 49 TYR C CA 1
ATOM 2947 C C . TYR D 2 28 ? 11.082 6.241 48.939 1.00 46.65 49 TYR C C 1
ATOM 2948 O O . TYR D 2 28 ? 11.262 6.503 50.129 1.00 45.79 49 TYR C O 1
ATOM 2957 N N . PRO D 2 29 ? 11.683 5.205 48.355 1.00 45.68 50 PRO C N 1
ATOM 2958 C CA . PRO D 2 29 ? 12.598 4.357 49.125 1.00 43.80 50 PRO C CA 1
ATOM 2959 C C . PRO D 2 29 ? 13.924 5.055 49.373 1.00 46.66 50 PRO C C 1
ATOM 2960 O O . PRO D 2 29 ? 14.219 6.124 48.834 1.00 46.80 50 PRO C O 1
ATOM 2964 N N . SER D 2 30 ? 14.721 4.432 50.236 1.00 45.60 51 SER C N 1
ATOM 2965 C CA . SER D 2 30 ? 16.088 4.867 50.455 1.00 43.26 51 SER C CA 1
ATOM 2966 C C . SER D 2 30 ? 17.008 4.292 49.384 1.00 48.22 51 SER C C 1
ATOM 2967 O O . SER D 2 30 ? 16.665 3.339 48.680 1.00 54.73 51 SER C O 1
ATOM 2970 N N . HIS D 2 31 ? 18.184 4.908 49.254 1.00 53.25 52 HIS C N 1
ATOM 2971 C CA . HIS D 2 31 ? 19.264 4.411 48.398 1.00 52.18 52 HIS C CA 1
ATOM 2972 C C . HIS D 2 31 ? 18.841 4.268 46.936 1.00 52.56 52 HIS C C 1
ATOM 2973 O O . HIS D 2 31 ? 19.375 3.427 46.205 1.00 53.58 52 HIS C O 1
ATOM 2980 N N . GLN D 2 32 ? 17.895 5.092 46.494 1.00 44.30 53 GLN C N 1
ATOM 2981 C CA . GLN D 2 32 ? 17.424 5.058 45.118 1.00 41.56 53 GLN C CA 1
ATOM 2982 C C . GLN D 2 32 ? 18.429 5.744 44.192 1.00 47.70 53 GLN C C 1
ATOM 2983 O O . GLN D 2 32 ? 19.250 6.562 44.617 1.00 57.59 53 GLN C O 1
ATOM 2989 N N . ASN D 2 33 ? 18.379 5.370 42.914 1.00 46.61 54 ASN C N 1
ATOM 2990 C CA . ASN D 2 33 ? 19.217 5.977 41.884 1.00 47.39 54 ASN C CA 1
ATOM 2991 C C . ASN D 2 33 ? 18.583 5.768 40.512 1.00 50.92 54 ASN C C 1
ATOM 2992 O O . ASN D 2 33 ? 19.045 4.936 39.725 1.00 60.24 54 ASN C O 1
ATOM 2997 N N . CYS D 2 34 ? 17.519 6.515 40.233 1.00 54.34 55 CYS C N 1
ATOM 2998 C CA . CYS D 2 34 ? 16.758 6.422 38.994 1.00 46.74 55 CYS C CA 1
ATOM 2999 C C . CYS D 2 34 ? 17.277 7.393 37.940 1.00 59.60 55 CYS C C 1
ATOM 3000 O O . CYS D 2 34 ? 17.617 8.540 38.250 1.00 64.76 55 CYS C O 1
ATOM 3003 N N . GLU D 2 35 ? 17.346 6.930 36.690 1.00 47.32 56 GLU C N 1
ATOM 3004 C CA . GLU D 2 35 ? 17.729 7.786 35.573 1.00 44.02 56 GLU C CA 1
ATOM 3005 C C . GLU D 2 35 ? 16.742 7.581 34.432 1.00 45.86 56 GLU C C 1
ATOM 3006 O O . GLU D 2 35 ? 16.476 6.441 34.042 1.00 49.51 56 GLU C O 1
ATOM 3012 N N . TRP D 2 36 ? 16.204 8.678 33.896 1.00 41.42 57 TRP C N 1
ATOM 3013 C CA . TRP D 2 36 ? 15.310 8.642 32.745 1.00 40.58 57 TRP C CA 1
ATOM 3014 C C . TRP D 2 36 ? 15.927 9.404 31.579 1.00 47.32 57 TRP C C 1
ATOM 3015 O O . TRP D 2 36 ? 16.754 10.299 31.770 1.00 52.26 57 TRP C O 1
ATOM 3026 N N . ILE D 2 37 ? 15.536 9.031 30.363 1.00 44.39 58 ILE C N 1
ATOM 3027 C CA . ILE D 2 37 ? 15.836 9.810 29.164 1.00 49.15 58 ILE C CA 1
ATOM 3028 C C . ILE D 2 37 ? 14.548 9.961 28.370 1.00 52.04 58 ILE C C 1
ATOM 3029 O O . ILE D 2 37 ? 13.961 8.961 27.938 1.00 49.19 58 ILE C O 1
ATOM 3034 N N . VAL D 2 38 ? 14.111 11.207 28.177 1.00 47.44 59 VAL C N 1
ATOM 3035 C CA . VAL D 2 38 ? 12.890 11.524 27.442 1.00 47.75 59 VAL C CA 1
ATOM 3036 C C . VAL D 2 38 ? 13.273 12.122 26.097 1.00 52.99 59 VAL C C 1
ATOM 3037 O O . VAL D 2 38 ? 14.131 13.011 26.029 1.00 63.00 59 VAL C O 1
ATOM 3041 N N . TYR D 2 39 ? 12.650 11.628 25.026 1.00 52.69 60 TYR C N 1
ATOM 3042 C CA . TYR D 2 39 ? 13.043 12.029 23.685 1.00 56.01 60 TYR C CA 1
ATOM 3043 C C . TYR D 2 39 ? 11.833 12.253 22.793 1.00 61.03 60 TYR C C 1
ATOM 3044 O O . TYR D 2 39 ? 10.799 11.594 22.935 1.00 64.53 60 TYR C O 1
ATOM 3053 N N . ALA D 2 40 ? 11.987 13.195 21.863 1.00 62.35 61 ALA C N 1
ATOM 3054 C CA . ALA D 2 40 ? 11.115 13.562 20.757 1.00 66.96 61 ALA C CA 1
ATOM 3055 C C . ALA D 2 40 ? 11.426 12.697 19.535 1.00 78.09 61 ALA C C 1
ATOM 3056 O O . ALA D 2 40 ? 12.593 12.379 19.282 1.00 78.78 61 ALA C O 1
ATOM 3058 N N . PRO D 2 41 ? 10.405 12.290 18.774 1.00 77.14 62 PRO C N 1
ATOM 3059 C CA . PRO D 2 41 ? 10.668 11.449 17.589 1.00 83.43 62 PRO C CA 1
ATOM 3060 C C . PRO D 2 41 ? 11.607 12.075 16.564 1.00 90.84 62 PRO C C 1
ATOM 3061 O O . PRO D 2 41 ? 12.456 11.367 16.010 1.00 95.48 62 PRO C O 1
ATOM 3065 N N . GLU D 2 42 ? 11.480 13.371 16.284 1.00 91.12 63 GLU C N 1
ATOM 3066 C CA . GLU D 2 42 ? 12.315 14.049 15.301 1.00 94.45 63 GLU C CA 1
ATOM 3067 C C . GLU D 2 42 ? 12.930 15.322 15.867 1.00 97.39 63 GLU C C 1
ATOM 3068 O O . GLU D 2 42 ? 12.368 15.941 16.776 1.00 99.32 63 GLU C O 1
ATOM 3074 N N . PRO D 2 43 ? 14.093 15.734 15.341 1.00 96.95 64 PRO C N 1
ATOM 3075 C CA . PRO D 2 43 ? 14.960 16.675 16.078 1.00 93.91 64 PRO C CA 1
ATOM 3076 C C . PRO D 2 43 ? 14.450 18.106 16.176 1.00 93.66 64 PRO C C 1
ATOM 3077 O O . PRO D 2 43 ? 15.020 18.881 16.954 1.00 90.62 64 PRO C O 1
ATOM 3081 N N . ASN D 2 44 ? 13.420 18.497 15.425 1.00 95.42 65 ASN C N 1
ATOM 3082 C CA . ASN D 2 44 ? 12.936 19.869 15.534 1.00 92.29 65 ASN C CA 1
ATOM 3083 C C . ASN D 2 44 ? 12.175 20.085 16.836 1.00 86.41 65 ASN C C 1
ATOM 3084 O O . ASN D 2 44 ? 12.179 21.193 17.384 1.00 87.02 65 ASN C O 1
ATOM 3089 N N . GLN D 2 45 ? 11.530 19.040 17.341 1.00 83.09 66 GLN C N 1
ATOM 3090 C CA . GLN D 2 45 ? 10.683 19.111 18.521 1.00 78.19 66 GLN C CA 1
ATOM 3091 C C . GLN D 2 45 ? 11.504 19.318 19.796 1.00 71.56 66 GLN C C 1
ATOM 3092 O O . GLN D 2 45 ? 12.711 19.067 19.843 1.00 70.19 66 GLN C O 1
ATOM 3098 N N . LYS D 2 46 ? 10.823 19.784 20.844 1.00 67.80 67 LYS C N 1
ATOM 3099 C CA . LYS D 2 46 ? 11.413 19.944 22.167 1.00 63.98 67 LYS C CA 1
ATOM 3100 C C . LYS D 2 46 ? 10.488 19.365 23.231 1.00 62.10 67 LYS C C 1
ATOM 3101 O O . LYS D 2 46 ? 9.289 19.177 23.012 1.00 66.95 67 LYS C O 1
ATOM 3107 N N . ILE D 2 47 ? 11.065 19.094 24.403 1.00 56.21 68 ILE C N 1
ATOM 3108 C CA . ILE D 2 47 ? 10.366 18.446 25.507 1.00 57.19 68 ILE C CA 1
ATOM 3109 C C . ILE D 2 47 ? 10.026 19.502 26.550 1.00 55.10 68 ILE C C 1
ATOM 3110 O O . ILE D 2 47 ? 10.799 20.444 26.769 1.00 53.96 68 ILE C O 1
ATOM 3115 N N . VAL D 2 48 ? 8.873 19.350 27.198 1.00 53.26 69 VAL C N 1
ATOM 3116 C CA . VAL D 2 48 ? 8.450 20.258 28.257 1.00 56.59 69 VAL C CA 1
ATOM 3117 C C . VAL D 2 48 ? 7.969 19.447 29.454 1.00 53.57 69 VAL C C 1
ATOM 3118 O O . VAL D 2 48 ? 7.126 18.554 29.308 1.00 51.58 69 VAL C O 1
ATOM 3122 N N . LEU D 2 49 ? 8.489 19.773 30.635 1.00 53.12 70 LEU C N 1
ATOM 3123 C CA . LEU D 2 49 ? 8.105 19.127 31.880 1.00 51.83 70 LEU C CA 1
ATOM 3124 C C . LEU D 2 49 ? 7.271 20.081 32.727 1.00 53.85 70 LEU C C 1
ATOM 3125 O O . LEU D 2 49 ? 7.498 21.294 32.731 1.00 59.56 70 LEU C O 1
ATOM 3130 N N . ASN D 2 50 ? 6.312 19.519 33.458 1.00 51.88 71 ASN C N 1
ATOM 3131 C CA . ASN D 2 50 ? 5.533 20.271 34.434 1.00 48.86 71 ASN C CA 1
ATOM 3132 C C . ASN D 2 50 ? 5.316 19.402 35.659 1.00 53.90 71 ASN C C 1
ATOM 3133 O O . ASN D 2 50 ? 4.717 18.327 35.566 1.00 59.19 71 ASN C O 1
ATOM 3138 N N . PHE D 2 51 ? 5.780 19.886 36.806 1.00 50.66 72 PHE C N 1
ATOM 3139 C CA . PHE D 2 51 ? 5.716 19.122 38.037 1.00 49.66 72 PHE C CA 1
ATOM 3140 C C . PHE D 2 51 ? 4.342 19.267 38.672 1.00 55.93 72 PHE C C 1
ATOM 3141 O O . PHE D 2 51 ? 3.656 20.278 38.496 1.00 60.06 72 PHE C O 1
ATOM 3149 N N . ASN D 2 52 ? 3.939 18.237 39.416 1.00 54.57 73 ASN C N 1
ATOM 3150 C CA . ASN D 2 52 ? 2.713 18.334 40.187 1.00 58.36 73 ASN C CA 1
ATOM 3151 C C . ASN D 2 52 ? 2.998 19.144 41.452 1.00 58.61 73 ASN C C 1
ATOM 3152 O O . ASN D 2 52 ? 4.088 19.046 42.024 1.00 57.51 73 ASN C O 1
ATOM 3157 N N . PRO D 2 53 ? 2.037 19.954 41.907 1.00 58.78 74 PRO C N 1
ATOM 3158 C CA . PRO D 2 53 ? 2.299 20.814 43.076 1.00 55.82 74 PRO C CA 1
ATOM 3159 C C . PRO D 2 53 ? 2.756 20.067 44.318 1.00 55.51 74 PRO C C 1
ATOM 3160 O O . PRO D 2 53 ? 3.572 20.603 45.080 1.00 56.80 74 PRO C O 1
ATOM 3164 N N . HIS D 2 54 ? 2.269 18.850 44.547 1.00 51.93 75 HIS C N 1
ATOM 3165 C CA . HIS D 2 54 ? 2.706 18.064 45.698 1.00 52.75 75 HIS C CA 1
ATOM 3166 C C . HIS D 2 54 ? 4.140 17.598 45.468 1.00 49.31 75 HIS C C 1
ATOM 3167 O O . HIS D 2 54 ? 4.405 16.791 44.570 1.00 52.62 75 HIS C O 1
ATOM 3174 N N . PHE D 2 55 ? 5.067 18.102 46.281 1.00 45.67 76 PHE C N 1
ATOM 3175 C CA . PHE D 2 55 ? 6.496 17.962 46.009 1.00 44.57 76 PHE C CA 1
ATOM 3176 C C . PHE D 2 55 ? 7.228 17.942 47.344 1.00 50.84 76 PHE C C 1
ATOM 3177 O O . PHE D 2 55 ? 7.353 18.984 47.996 1.00 61.59 76 PHE C O 1
ATOM 3185 N N . GLU D 2 56 ? 7.718 16.768 47.745 1.00 42.62 77 GLU C N 1
ATOM 3186 C CA . GLU D 2 56 ? 8.352 16.591 49.054 1.00 41.99 77 GLU C CA 1
ATOM 3187 C C . GLU D 2 56 ? 9.621 15.762 48.880 1.00 46.35 77 GLU C C 1
ATOM 3188 O O . GLU D 2 56 ? 9.561 14.532 48.777 1.00 53.09 77 GLU C O 1
ATOM 3194 N N . ILE D 2 57 ? 10.763 16.440 48.852 1.00 40.37 78 ILE C N 1
ATOM 3195 C CA . ILE D 2 57 ? 12.072 15.807 48.774 1.00 41.67 78 ILE C CA 1
ATOM 3196 C C . ILE D 2 57 ? 12.912 16.371 49.908 1.00 45.31 78 ILE C C 1
ATOM 3197 O O . ILE D 2 57 ? 12.892 17.581 50.152 1.00 54.64 78 ILE C O 1
ATOM 3202 N N . GLU D 2 58 ? 13.634 15.501 50.612 1.00 47.59 79 GLU C N 1
ATOM 3203 C CA . GLU D 2 58 ? 14.426 15.961 51.744 1.00 49.77 79 GLU C CA 1
ATOM 3204 C C . GLU D 2 58 ? 15.377 17.058 51.293 1.00 53.86 79 GLU C C 1
ATOM 3205 O O . GLU D 2 58 ? 16.127 16.893 50.325 1.00 51.90 79 GLU C O 1
ATOM 3211 N N . LYS D 2 59 ? 15.321 18.193 51.978 1.00 60.14 80 LYS C N 1
ATOM 3212 C CA . LYS D 2 59 ? 16.152 19.338 51.650 1.00 53.14 80 LYS C CA 1
ATOM 3213 C C . LYS D 2 59 ? 17.319 19.405 52.623 1.00 50.38 80 LYS C C 1
ATOM 3214 O O . LYS D 2 59 ? 17.130 19.313 53.840 1.00 65.27 80 LYS C O 1
ATOM 3220 N N . HIS D 2 60 ? 18.520 19.545 52.075 1.00 50.96 81 HIS C N 1
ATOM 3221 C CA . HIS D 2 60 ? 19.724 19.802 52.852 1.00 60.19 81 HIS C CA 1
ATOM 3222 C C . HIS D 2 60 ? 20.764 20.396 51.917 1.00 65.47 81 HIS C C 1
ATOM 3223 O O . HIS D 2 60 ? 21.834 19.817 51.696 1.00 68.72 81 HIS C O 1
ATOM 3230 N N . ASP D 2 61 ? 20.429 21.567 51.371 1.00 63.07 82 ASP C N 1
ATOM 3231 C CA . ASP D 2 61 ? 21.049 22.110 50.165 1.00 65.71 82 ASP C CA 1
ATOM 3232 C C . ASP D 2 61 ? 21.154 21.044 49.078 1.00 74.06 82 ASP C C 1
ATOM 3233 O O . ASP D 2 61 ? 22.128 21.003 48.320 1.00 78.90 82 ASP C O 1
ATOM 3238 N N . CYS D 2 62 ? 20.137 20.179 49.005 1.00 72.71 83 CYS C N 1
ATOM 3239 C CA . CYS D 2 62 ? 20.016 19.163 47.959 1.00 64.65 83 CYS C CA 1
ATOM 3240 C C . CYS D 2 62 ? 21.257 18.276 47.881 1.00 58.38 83 CYS C C 1
ATOM 3241 O O . CYS D 2 62 ? 21.737 17.946 46.796 1.00 49.43 83 CYS C O 1
ATOM 3244 N N . LYS D 2 63 ? 21.786 17.889 49.044 1.00 61.87 84 LYS C N 1
ATOM 3245 C CA . LYS D 2 63 ? 22.970 17.038 49.111 1.00 66.94 84 LYS C CA 1
ATOM 3246 C C . LYS D 2 63 ? 22.645 15.552 49.153 1.00 60.30 84 LYS C C 1
ATOM 3247 O O . LYS D 2 63 ? 23.469 14.732 48.735 1.00 56.95 84 LYS C O 1
ATOM 3253 N N . TYR D 2 64 ? 21.468 15.189 49.652 1.00 57.89 85 TYR C N 1
ATOM 3254 C CA . TYR D 2 64 ? 21.124 13.799 49.916 1.00 49.68 85 TYR C CA 1
ATOM 3255 C C . TYR D 2 64 ? 20.073 13.303 48.926 1.00 49.17 85 TYR C C 1
ATOM 3256 O O . TYR D 2 64 ? 20.388 12.530 48.017 1.00 45.03 85 TYR C O 1
ATOM 3265 N N . ASP D 2 65 ? 18.824 13.721 49.099 1.00 45.78 86 ASP C N 1
ATOM 3266 C CA . ASP D 2 65 ? 17.729 13.383 48.204 1.00 38.79 86 ASP C CA 1
ATOM 3267 C C . ASP D 2 65 ? 17.488 14.573 47.281 1.00 44.68 86 ASP C C 1
ATOM 3268 O O . ASP D 2 65 ? 17.430 15.714 47.748 1.00 45.72 86 ASP C O 1
ATOM 3273 N N . PHE D 2 66 ? 17.353 14.314 45.981 1.00 50.73 87 PHE C N 1
ATOM 3274 C CA . PHE D 2 66 ? 17.130 15.395 45.026 1.00 44.49 87 PHE C CA 1
ATOM 3275 C C . PHE D 2 66 ? 16.674 14.831 43.687 1.00 47.78 87 PHE C C 1
ATOM 3276 O O . PHE D 2 66 ? 16.851 13.645 43.398 1.00 48.38 87 PHE C O 1
ATOM 3284 N N . ILE D 2 67 ? 16.112 15.712 42.861 1.00 49.76 88 ILE C N 1
ATOM 3285 C CA . ILE D 2 67 ? 15.872 15.439 41.449 1.00 47.36 88 ILE C CA 1
ATOM 3286 C C . ILE D 2 67 ? 16.680 16.436 40.628 1.00 51.06 88 ILE C C 1
ATOM 3287 O O . ILE D 2 67 ? 16.735 17.627 40.954 1.00 50.34 88 ILE C O 1
ATOM 3292 N N . GLU D 2 68 ? 17.329 15.944 39.574 1.00 49.61 89 GLU C N 1
ATOM 3293 C CA . GLU D 2 68 ? 18.145 16.789 38.715 1.00 48.30 89 GLU C CA 1
ATOM 3294 C C . GLU D 2 68 ? 17.761 16.578 37.257 1.00 46.37 89 GLU C C 1
ATOM 3295 O O . GLU D 2 68 ? 17.431 15.461 36.845 1.00 41.26 89 GLU C O 1
ATOM 3301 N N . ILE D 2 69 ? 17.770 17.669 36.490 1.00 45.52 90 ILE C N 1
ATOM 3302 C CA . ILE D 2 69 ? 17.360 17.656 35.090 1.00 47.15 90 ILE C CA 1
ATOM 3303 C C . ILE D 2 69 ? 18.466 18.296 34.261 1.00 47.73 90 ILE C C 1
ATOM 3304 O O . ILE D 2 69 ? 18.980 19.358 34.625 1.00 43.07 90 ILE C O 1
ATOM 3309 N N . ARG D 2 70 ? 18.850 17.646 33.161 1.00 50.78 91 ARG C N 1
ATOM 3310 C CA . ARG D 2 70 ? 19.833 18.215 32.248 1.00 58.66 91 ARG C CA 1
ATOM 3311 C C . ARG D 2 70 ? 19.360 18.096 30.804 1.00 66.77 91 ARG C C 1
ATOM 3312 O O . ARG D 2 70 ? 18.431 17.351 30.481 1.00 70.45 91 ARG C O 1
ATOM 3320 N N . ASP D 2 71 ? 20.031 18.848 29.929 1.00 69.93 92 ASP C N 1
ATOM 3321 C CA . ASP D 2 71 ? 19.580 19.071 28.555 1.00 73.70 92 ASP C CA 1
ATOM 3322 C C . ASP D 2 71 ? 20.351 18.159 27.606 1.00 80.49 92 ASP C C 1
ATOM 3323 O O . ASP D 2 71 ? 21.279 18.574 26.911 1.00 85.04 92 ASP C O 1
ATOM 3328 N N . GLY D 2 72 ? 19.953 16.897 27.583 1.00 78.87 93 GLY C N 1
ATOM 3329 C CA . GLY D 2 72 ? 20.564 15.942 26.683 1.00 80.36 93 GLY C CA 1
ATOM 3330 C C . GLY D 2 72 ? 20.352 14.526 27.177 1.00 79.27 93 GLY C C 1
ATOM 3331 O O . GLY D 2 72 ? 19.592 14.278 28.112 1.00 80.23 93 GLY C O 1
ATOM 3332 N N . ASP D 2 73 ? 21.041 13.601 26.509 1.00 81.18 94 ASP C N 1
ATOM 3333 C CA . ASP D 2 73 ? 20.927 12.188 26.848 1.00 75.77 94 ASP C CA 1
ATOM 3334 C C . ASP D 2 73 ? 21.765 11.841 28.071 1.00 75.14 94 ASP C C 1
ATOM 3335 O O . ASP D 2 73 ? 21.259 11.263 29.037 1.00 80.54 94 ASP C O 1
ATOM 3340 N N . SER D 2 74 ? 23.046 12.196 28.044 1.00 74.03 95 SER C N 1
ATOM 3341 C CA . SER D 2 74 ? 23.989 11.749 29.055 1.00 73.58 95 SER C CA 1
ATOM 3342 C C . SER D 2 74 ? 23.772 12.472 30.383 1.00 68.69 95 SER C C 1
ATOM 3343 O O . SER D 2 74 ? 22.955 13.389 30.517 1.00 64.33 95 SER C O 1
ATOM 3346 N N . GLU D 2 75 ? 24.535 12.023 31.380 1.00 70.66 96 GLU C N 1
ATOM 3347 C CA . GLU D 2 75 ? 24.710 12.700 32.657 1.00 69.79 96 GLU C CA 1
ATOM 3348 C C . GLU D 2 75 ? 25.608 13.922 32.548 1.00 71.92 96 GLU C C 1
ATOM 3349 O O . GLU D 2 75 ? 25.692 14.698 33.507 1.00 68.20 96 GLU C O 1
ATOM 3355 N N . SER D 2 76 ? 26.302 14.092 31.423 1.00 77.49 97 SER C N 1
ATOM 3356 C CA . SER D 2 76 ? 27.226 15.197 31.214 1.00 83.25 97 SER C CA 1
ATOM 3357 C C . SER D 2 76 ? 26.575 16.408 30.559 1.00 80.18 97 SER C C 1
ATOM 3358 O O . SER D 2 76 ? 27.262 17.404 30.317 1.00 84.60 97 SER C O 1
ATOM 3361 N N . ALA D 2 77 ? 25.282 16.346 30.257 1.00 79.76 98 ALA C N 1
ATOM 3362 C CA . ALA D 2 77 ? 24.603 17.472 29.641 1.00 65.38 98 ALA C CA 1
ATOM 3363 C C . ALA D 2 77 ? 24.539 18.664 30.594 1.00 75.17 98 ALA C C 1
ATOM 3364 O O . ALA D 2 77 ? 24.672 18.532 31.815 1.00 73.94 98 ALA C O 1
ATOM 3366 N N . ASP D 2 78 ? 24.329 19.843 30.010 1.00 69.24 99 ASP C N 1
ATOM 3367 C CA . ASP D 2 78 ? 24.261 21.075 30.784 1.00 68.88 99 ASP C CA 1
ATOM 3368 C C . ASP D 2 78 ? 23.118 21.004 31.788 1.00 65.55 99 ASP C C 1
ATOM 3369 O O . ASP D 2 78 ? 22.001 20.604 31.447 1.00 59.96 99 ASP C O 1
ATOM 3374 N N . LEU D 2 79 ? 23.399 21.401 33.027 1.00 64.93 100 LEU C N 1
ATOM 3375 C CA . LEU D 2 79 ? 22.439 21.241 34.110 1.00 63.25 100 LEU C CA 1
ATOM 3376 C C . LEU D 2 79 ? 21.340 22.291 34.008 1.00 59.23 100 LEU C C 1
ATOM 3377 O O . LEU D 2 79 ? 21.615 23.493 33.957 1.00 62.75 100 LEU C O 1
ATOM 3382 N N . LEU D 2 80 ? 20.092 21.828 33.977 1.00 59.24 101 LEU C N 1
ATOM 3383 C CA . LEU D 2 80 ? 18.936 22.712 33.962 1.00 57.17 101 LEU C CA 1
ATOM 3384 C C . LEU D 2 80 ? 18.344 22.941 35.343 1.00 63.45 101 LEU C C 1
ATOM 3385 O O . LEU D 2 80 ? 17.617 23.920 35.535 1.00 75.78 101 LEU C O 1
ATOM 3390 N N . GLY D 2 81 ? 18.625 22.066 36.300 1.00 53.77 102 GLY C N 1
ATOM 3391 C CA . GLY D 2 81 ? 18.104 22.237 37.638 1.00 53.42 102 GLY C CA 1
ATOM 3392 C C . GLY D 2 81 ? 18.412 21.050 38.522 1.00 60.51 102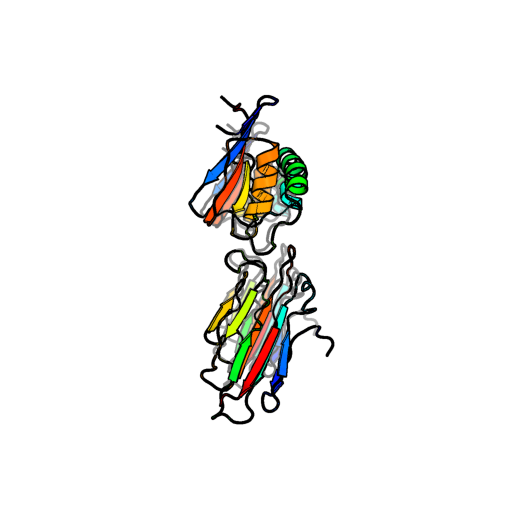 GLY C C 1
ATOM 3393 O O . GLY D 2 81 ? 18.475 19.912 38.052 1.00 64.08 102 GLY C O 1
ATOM 3394 N N . LYS D 2 82 ? 18.622 21.308 39.808 1.00 60.01 103 LYS C N 1
ATOM 3395 C CA . LYS D 2 82 ? 18.798 20.247 40.794 1.00 52.13 103 LYS C CA 1
ATOM 3396 C C . LYS D 2 82 ? 17.987 20.659 42.019 1.00 53.01 103 LYS C C 1
ATOM 3397 O O . LYS D 2 82 ? 18.398 21.528 42.792 1.00 53.35 103 LYS C O 1
ATOM 3403 N N . HIS D 2 83 ? 16.838 20.015 42.192 1.00 54.90 104 HIS C N 1
ATOM 3404 C CA . HIS D 2 83 ? 15.781 20.505 43.063 1.00 55.98 104 HIS C CA 1
ATOM 3405 C C . HIS D 2 83 ? 15.506 19.547 44.211 1.00 65.45 104 HIS C C 1
ATOM 3406 O O . HIS D 2 83 ? 15.530 18.323 44.046 1.00 64.81 104 HIS C O 1
ATOM 3413 N N . CYS D 2 84 ? 15.253 20.127 45.379 1.00 44.97 105 CYS C N 1
ATOM 3414 C CA . CYS D 2 84 ? 14.838 19.399 46.565 1.00 47.63 105 CYS C CA 1
ATOM 3415 C C . CYS D 2 84 ? 13.893 20.303 47.346 1.00 49.68 105 CYS C C 1
ATOM 3416 O O . CYS D 2 84 ? 13.555 21.402 46.901 1.00 49.46 105 CYS C O 1
ATOM 3419 N N . GLY D 2 85 ? 13.423 19.827 48.491 1.00 52.36 106 GLY C N 1
ATOM 3420 C CA . GLY D 2 85 ? 12.643 20.678 49.368 1.00 53.12 106 GLY C CA 1
ATOM 3421 C C . GLY D 2 85 ? 11.137 20.599 49.204 1.00 52.68 106 GLY C C 1
ATOM 3422 O O . GLY D 2 85 ? 10.586 19.535 48.912 1.00 52.10 106 GLY C O 1
ATOM 3423 N N . ASN D 2 86 ? 10.465 21.739 49.362 1.00 54.37 107 ASN C N 1
ATOM 3424 C CA . ASN D 2 86 ? 9.019 21.793 49.534 1.00 57.76 107 ASN C CA 1
ATOM 3425 C C . ASN D 2 86 ? 8.257 22.317 48.325 1.00 53.19 107 ASN C C 1
ATOM 3426 O O . ASN D 2 86 ? 7.085 21.972 48.159 1.00 55.72 107 ASN C O 1
ATOM 3431 N N . ILE D 2 87 ? 8.880 23.141 47.486 1.00 45.26 108 ILE C N 1
ATOM 3432 C CA . ILE D 2 87 ? 8.201 23.830 46.393 1.00 39.77 108 ILE C CA 1
ATOM 3433 C C . ILE D 2 87 ? 8.581 23.155 45.084 1.00 34.37 108 ILE C C 1
ATOM 3434 O O . ILE D 2 87 ? 9.770 22.966 44.799 1.00 33.91 108 ILE C O 1
ATOM 3439 N N . ALA D 2 88 ? 7.576 22.808 44.285 1.00 35.17 109 ALA C N 1
ATOM 3440 C CA . ALA D 2 88 ? 7.828 22.147 43.012 1.00 42.51 109 ALA C CA 1
ATOM 3441 C C . ALA D 2 88 ? 8.467 23.124 42.026 1.00 51.44 109 ALA C C 1
ATOM 3442 O O . ALA D 2 88 ? 8.140 24.313 42.030 1.00 59.51 109 ALA C O 1
ATOM 3444 N N . PRO D 2 89 ? 9.373 22.656 41.172 1.00 50.81 110 PRO C N 1
ATOM 3445 C CA . PRO D 2 89 ? 10.048 23.560 40.231 1.00 48.01 110 PRO C CA 1
ATOM 3446 C C . PRO D 2 89 ? 9.103 24.012 39.133 1.00 48.89 110 PRO C C 1
ATOM 3447 O O . PRO D 2 89 ? 8.116 23.326 38.829 1.00 49.17 110 PRO C O 1
ATOM 3451 N N . PRO D 2 90 ? 9.376 25.162 38.505 1.00 46.95 111 PRO C N 1
ATOM 3452 C CA . PRO D 2 90 ? 8.500 25.643 37.428 1.00 43.11 111 PRO C CA 1
ATOM 3453 C C . PRO D 2 90 ? 8.628 24.826 36.150 1.00 46.07 111 PRO C C 1
ATOM 3454 O O . PRO D 2 90 ? 9.426 23.887 36.074 1.00 43.37 111 PRO C O 1
ATOM 3458 N N . THR D 2 91 ? 7.836 25.192 35.142 1.00 50.38 112 THR C N 1
ATOM 3459 C CA . THR D 2 91 ? 7.857 24.512 33.852 1.00 50.16 112 THR C CA 1
ATOM 3460 C C . THR D 2 91 ? 9.250 24.538 33.235 1.00 56.28 112 THR C C 1
ATOM 3461 O O . THR D 2 91 ? 9.873 25.596 33.123 1.00 70.57 112 THR C O 1
ATOM 3465 N N . ILE D 2 92 ? 9.726 23.370 32.814 1.00 46.37 113 ILE C N 1
ATOM 3466 C CA . ILE D 2 92 ? 11.009 23.225 32.135 1.00 43.61 113 ILE C CA 1
ATOM 3467 C C . ILE D 2 92 ? 10.752 23.021 30.651 1.00 47.09 113 ILE C C 1
ATOM 3468 O O . ILE D 2 92 ? 9.850 22.267 30.265 1.00 56.36 113 ILE C O 1
ATOM 3473 N N . ILE D 2 93 ? 11.537 23.694 29.814 1.00 43.19 114 ILE C N 1
ATOM 3474 C CA . ILE D 2 93 ? 11.463 23.531 28.367 1.00 52.57 114 ILE C CA 1
ATOM 3475 C C . ILE D 2 93 ? 12.843 23.118 27.879 1.00 53.26 114 ILE C C 1
ATOM 3476 O O . ILE D 2 93 ? 13.830 23.829 28.112 1.00 50.72 114 ILE C O 1
ATOM 3481 N N . SER D 2 94 ? 12.912 21.963 27.224 1.00 50.68 115 SER C N 1
ATOM 3482 C CA . SER D 2 94 ? 14.170 21.481 26.677 1.00 55.20 115 SER C CA 1
ATOM 3483 C C . SER D 2 94 ? 14.692 22.431 25.604 1.00 59.86 115 SER C C 1
ATOM 3484 O O . SER D 2 94 ? 13.928 23.070 24.876 1.00 62.11 115 SER C O 1
ATOM 3487 N N . SER D 2 95 ? 16.017 22.521 25.513 1.00 60.57 116 SER C N 1
ATOM 3488 C CA . SER D 2 95 ? 16.633 23.285 24.437 1.00 63.28 116 SER C CA 1
ATOM 3489 C C . SER D 2 95 ? 16.745 22.459 23.160 1.00 66.46 116 SER C C 1
ATOM 3490 O O . SER D 2 95 ? 16.502 22.972 22.061 1.00 68.26 116 SER C O 1
ATOM 3493 N N . GLY D 2 96 ? 17.131 21.190 23.284 1.00 68.00 117 GLY C N 1
ATOM 3494 C CA . GLY D 2 96 ? 17.177 20.286 22.151 1.00 71.45 117 GLY C CA 1
ATOM 3495 C C . GLY D 2 96 ? 15.953 19.395 22.072 1.00 75.22 117 GLY C C 1
ATOM 3496 O O . GLY D 2 96 ? 14.823 19.874 22.204 1.00 79.16 117 GLY C O 1
ATOM 3497 N N . SER D 2 97 ? 16.162 18.089 21.874 1.00 72.38 118 SER C N 1
ATOM 3498 C CA . SER D 2 97 ? 15.063 17.135 21.783 1.00 71.01 118 SER C CA 1
ATOM 3499 C C . SER D 2 97 ? 15.226 15.958 22.738 1.00 69.54 118 SER C C 1
ATOM 3500 O O . SER D 2 97 ? 14.519 14.955 22.589 1.00 73.47 118 SER C O 1
ATOM 3503 N N . MET D 2 98 ? 16.139 16.052 23.705 1.00 65.16 119 MET C N 1
ATOM 3504 C CA . MET D 2 98 ? 16.393 15.007 24.687 1.00 60.67 119 MET C CA 1
ATOM 3505 C C . MET D 2 98 ? 16.506 15.643 26.065 1.00 55.92 119 MET C C 1
ATOM 3506 O O . MET D 2 98 ? 17.141 16.690 26.217 1.00 64.31 119 MET C O 1
ATOM 3511 N N . LEU D 2 99 ? 15.908 15.008 27.068 1.00 49.08 120 LEU C N 1
ATOM 3512 C CA . LEU D 2 99 ? 16.001 15.476 28.444 1.00 52.47 120 LEU C CA 1
ATOM 3513 C C . LEU D 2 99 ? 16.442 14.335 29.350 1.00 57.29 120 LEU C C 1
ATOM 3514 O O . LEU D 2 99 ? 15.966 13.204 29.215 1.00 58.58 120 LEU C O 1
ATOM 3519 N N . TYR D 2 100 ? 17.365 14.636 30.262 1.00 56.34 121 TYR C N 1
ATOM 3520 C CA . TYR D 2 100 ? 17.881 13.678 31.232 1.00 55.80 121 TYR C CA 1
ATOM 3521 C C . TYR D 2 100 ? 17.331 14.018 32.610 1.00 56.52 121 TYR C C 1
ATOM 3522 O O . TYR D 2 100 ? 17.484 15.150 33.078 1.00 59.59 121 TYR C O 1
ATOM 3531 N N . ILE D 2 101 ? 16.699 13.043 33.259 1.00 55.08 122 ILE C N 1
ATOM 3532 C CA . ILE D 2 101 ? 16.136 13.221 34.593 1.00 58.03 122 ILE C CA 1
ATOM 3533 C C . ILE D 2 101 ? 16.696 12.137 35.503 1.00 59.49 122 ILE C C 1
ATOM 3534 O O . ILE D 2 101 ? 16.810 10.974 35.100 1.00 65.47 122 ILE C O 1
ATOM 3539 N N . ARG D 2 102 ? 17.039 12.516 36.733 1.00 54.73 123 ARG C N 1
ATOM 3540 C CA . ARG D 2 102 ? 17.608 11.575 37.686 1.00 51.80 123 ARG C CA 1
ATOM 3541 C C . ARG D 2 102 ? 17.133 11.905 39.092 1.00 48.31 123 ARG C C 1
ATOM 3542 O O . ARG D 2 102 ? 17.159 13.069 39.501 1.00 50.81 123 ARG C O 1
ATOM 3550 N N . PHE D 2 103 ? 16.701 10.878 39.822 1.00 44.98 124 PHE C N 1
ATOM 3551 C CA . PHE D 2 103 ? 16.331 10.988 41.226 1.00 38.56 124 PHE C CA 1
ATOM 3552 C C . PHE D 2 103 ? 17.283 10.136 42.050 1.00 44.20 124 PHE C C 1
ATOM 3553 O O . PHE D 2 103 ? 17.579 8.995 41.681 1.00 55.73 124 PHE C O 1
ATOM 3561 N N . THR D 2 104 ? 17.768 10.692 43.156 1.00 43.84 125 THR C N 1
ATOM 3562 C CA . THR D 2 104 ? 18.711 10.008 44.029 1.00 44.92 125 THR C CA 1
ATOM 3563 C C . THR D 2 104 ? 18.212 10.093 45.463 1.00 50.50 125 THR C C 1
ATOM 3564 O O . THR D 2 104 ? 17.807 11.165 45.921 1.00 48.23 125 THR C O 1
ATOM 3568 N N . SER D 2 105 ? 18.230 8.961 46.159 1.00 56.93 126 SER C N 1
ATOM 3569 C CA . SER D 2 105 ? 17.821 8.870 47.552 1.00 54.26 126 SER C CA 1
ATOM 3570 C C . SER D 2 105 ? 18.999 8.383 48.381 1.00 50.10 126 SER C C 1
ATOM 3571 O O . SER D 2 105 ? 19.800 7.568 47.915 1.00 57.88 126 SER C O 1
ATOM 3574 N N . ASP D 2 106 ? 19.123 8.907 49.590 1.00 50.34 127 ASP C N 1
ATOM 3575 C CA . ASP D 2 106 ? 20.190 8.518 50.494 1.00 50.42 127 ASP C CA 1
ATOM 3576 C C . ASP D 2 106 ? 19.676 7.467 51.482 1.00 49.54 127 ASP C C 1
ATOM 3577 O O . ASP D 2 106 ? 18.615 6.867 51.277 1.00 46.75 127 ASP C O 1
ATOM 3582 N N . TYR D 2 107 ? 20.410 7.264 52.576 1.00 54.68 128 TYR C N 1
ATOM 3583 C CA . TYR D 2 107 ? 20.098 6.204 53.526 1.00 59.80 128 TYR C CA 1
ATOM 3584 C C . TYR D 2 107 ? 19.001 6.601 54.505 1.00 77.43 128 TYR C C 1
ATOM 3585 O O . TYR D 2 107 ? 18.274 5.729 54.996 1.00 67.17 128 TYR C O 1
ATOM 3594 N N . ALA D 2 108 ? 18.859 7.897 54.794 1.00 99.26 129 ALA C N 1
ATOM 3595 C CA . ALA D 2 108 ? 18.125 8.340 55.974 1.00 99.19 129 ALA C CA 1
ATOM 3596 C C . ALA D 2 108 ? 16.656 8.636 55.707 1.00 95.43 129 ALA C C 1
ATOM 3597 O O . ALA D 2 108 ? 15.829 7.721 55.716 1.00 105.81 129 ALA C O 1
ATOM 3599 N N . ARG D 2 109 ? 16.323 9.892 55.425 1.00 69.26 130 ARG C N 1
ATOM 3600 C CA . ARG D 2 109 ? 14.953 10.371 55.538 1.00 55.81 130 ARG C CA 1
ATOM 3601 C C . ARG D 2 109 ? 14.267 10.463 54.183 1.00 42.90 130 ARG C C 1
ATOM 3602 O O . ARG D 2 109 ? 14.896 10.723 53.155 1.00 41.92 130 ARG C O 1
ATOM 3610 N N . GLN D 2 110 ? 12.957 10.238 54.195 1.00 42.11 131 GLN C N 1
ATOM 3611 C CA . GLN D 2 110 ? 12.177 10.163 52.974 1.00 40.01 131 GLN C CA 1
ATOM 3612 C C . GLN D 2 110 ? 10.977 11.098 53.037 1.00 39.78 131 GLN C C 1
ATOM 3613 O O . GLN D 2 110 ? 10.538 11.521 54.111 1.00 41.27 131 GLN C O 1
ATOM 3619 N N . GLY D 2 111 ? 10.441 11.394 51.855 1.00 38.17 132 GLY C N 1
ATOM 3620 C CA . GLY D 2 111 ? 9.246 12.198 51.712 1.00 41.59 132 GLY C CA 1
ATOM 3621 C C . GLY D 2 111 ? 8.380 11.705 50.575 1.00 47.26 132 GLY C C 1
ATOM 3622 O O . GLY D 2 111 ? 8.682 10.682 49.957 1.00 52.66 132 GLY C O 1
ATOM 3623 N N . ALA D 2 112 ? 7.326 12.456 50.254 1.00 49.16 133 ALA C N 1
ATOM 3624 C CA . ALA D 2 112 ? 6.386 12.015 49.229 1.00 55.59 133 ALA C CA 1
ATOM 3625 C C . ALA D 2 112 ? 7.048 11.875 47.862 1.00 50.90 133 ALA C C 1
ATOM 3626 O O . ALA D 2 112 ? 6.585 11.087 47.032 1.00 43.84 133 ALA C O 1
ATOM 3628 N N . GLY D 2 113 ? 8.104 12.640 47.592 1.00 51.20 134 GLY C N 1
ATOM 3629 C CA . GLY D 2 113 ? 8.786 12.539 46.315 1.00 51.79 134 GLY C CA 1
ATOM 3630 C C . GLY D 2 113 ? 8.284 13.514 45.270 1.00 53.98 134 GLY C C 1
ATOM 3631 O O . GLY D 2 113 ? 7.856 14.622 45.606 1.00 51.70 134 GLY C O 1
ATOM 3632 N N . PHE D 2 114 ? 8.326 13.117 43.998 1.00 51.80 135 PHE C N 1
ATOM 3633 C CA . PHE D 2 114 ? 7.945 14.007 42.912 1.00 46.49 135 PHE C CA 1
ATOM 3634 C C . PHE D 2 114 ? 7.115 13.252 41.886 1.00 44.69 135 PHE C C 1
ATOM 3635 O O . PHE D 2 114 ? 7.124 12.021 41.827 1.00 58.91 135 PHE C O 1
ATOM 3643 N N . SER D 2 115 ? 6.404 14.022 41.066 1.00 38.41 136 SER C N 1
ATOM 3644 C CA . SER D 2 115 ? 5.743 13.524 39.871 1.00 39.64 136 SER C CA 1
ATOM 3645 C C . SER D 2 115 ? 5.653 14.667 38.870 1.00 51.77 136 SER C C 1
ATOM 3646 O O . SER D 2 115 ? 5.370 15.809 39.246 1.00 60.00 136 SER C O 1
ATOM 3649 N N . LEU D 2 116 ? 5.902 14.360 37.600 1.00 52.18 137 LEU C N 1
ATOM 3650 C CA . LEU D 2 116 ? 5.826 15.352 36.539 1.00 49.10 137 LEU C CA 1
ATOM 3651 C C . LEU D 2 116 ? 5.229 14.713 35.294 1.00 51.72 137 LEU C C 1
ATOM 3652 O O . LEU D 2 116 ? 5.075 13.492 35.205 1.00 61.23 137 LEU C O 1
ATOM 3657 N N . ARG D 2 117 ? 4.913 15.557 34.318 1.00 51.90 138 ARG C N 1
ATOM 3658 C CA . ARG D 2 117 ? 4.342 15.133 33.048 1.00 52.83 138 ARG C CA 1
ATOM 3659 C C . ARG D 2 117 ? 5.225 15.631 31.918 1.00 53.85 138 ARG C C 1
ATOM 3660 O O . ARG D 2 117 ? 5.552 16.819 31.858 1.00 56.83 138 ARG C O 1
ATOM 3668 N N . TYR D 2 118 ? 5.624 14.720 31.039 1.00 55.52 139 TYR C N 1
ATOM 3669 C CA . TYR D 2 118 ? 6.464 15.049 29.901 1.00 51.67 139 TYR C CA 1
ATOM 3670 C C . TYR D 2 118 ? 5.629 14.991 28.632 1.00 53.95 139 TYR C C 1
ATOM 3671 O O . TYR D 2 118 ? 4.764 14.123 28.484 1.00 65.69 139 TYR C O 1
ATOM 3680 N N . GLU D 2 119 ? 5.875 15.933 27.732 1.00 49.97 140 GLU C N 1
ATOM 3681 C CA . GLU D 2 119 ? 5.201 15.963 26.443 1.00 56.50 140 GLU C CA 1
ATOM 3682 C C . GLU D 2 119 ? 6.040 16.804 25.493 1.00 64.20 140 GLU C C 1
ATOM 3683 O O . GLU D 2 119 ? 7.075 17.359 25.872 1.00 71.98 140 GLU C O 1
ATOM 3689 N N . ILE D 2 120 ? 5.586 16.899 24.257 1.00 62.65 141 ILE C N 1
ATOM 3690 C CA . ILE D 2 120 ? 6.267 17.694 23.244 1.00 67.48 141 ILE C CA 1
ATOM 3691 C C . ILE D 2 120 ? 5.678 19.093 23.276 1.00 64.27 141 ILE C C 1
ATOM 3692 O O . ILE D 2 120 ? 4.475 19.267 23.500 1.00 64.07 141 ILE C O 1
ATOM 3697 N N . PHE D 2 121 ? 6.523 20.096 23.054 1.00 66.25 142 PHE C N 1
ATOM 3698 C CA . PHE D 2 121 ? 6.123 21.471 23.303 1.00 66.31 142 PHE C CA 1
ATOM 3699 C C . PHE D 2 121 ? 5.223 21.963 22.176 1.00 67.65 142 PHE C C 1
ATOM 3700 O O . PHE D 2 121 ? 5.485 21.711 20.995 1.00 65.57 142 PHE C O 1
ATOM 3708 N N . LYS D 2 122 ? 4.161 22.673 22.555 1.00 71.76 143 LYS C N 1
ATOM 3709 C CA . LYS D 2 122 ? 3.167 23.210 21.623 1.00 76.67 143 LYS C CA 1
ATOM 3710 C C . LYS D 2 122 ? 2.552 22.104 20.771 1.00 81.02 143 LYS C C 1
ATOM 3711 O O . LYS D 2 122 ? 1.378 22.165 20.409 1.00 86.40 143 LYS C O 1
#